Protein AF-A0A1J5K7Y9-F1 (afdb_monomer_lite)

Foldseek 3Di:
DPPPCPPLVVLLVVLLVVLVVVLVVVVVVVPDDDDPPCPLVVLVVLLVVLVVLLVVLVVLLVVLLVVLCVQFNVCVSVVLCPDPLNCCLNVLSVVLNVLSVVLSVDDPPDPCNVVSSSVSVSSSSSNVSVSVSSSVVSNCCSPLLPVLVVLLVLLVVLVVVLFDPPDDPVSLQVSVVSNVVSLVSLLSSLVSCVVVVVLVNVLSSLLSLLVSLLSVLVVVLDPSGDPVSLQRHADADPPDDPVNVVVCNVLSVRVNLRSLVSLLVSLLPDDLVNLVCLLSNLVSLLVSLLSNVVSVPVVSVVSSLVSLLSQLVSCLVNVPLSSLLSSLLSLLVSLLSCPVPLVVSVVSVVSLLVSLVSCVVSVPLLSVLSSLLSNLVSLLSCCVVPVVSSVVCCVPPVLVSLVVQCVVDDSSVLSSLLSLLLSLLSCVLVVSPPVNVVSCVSPVVDLQVSLVSLVVLVVDPDQCPCCPPRHVTDSSDDDDSSSVVSVVSNVVCVVVVVVVVVVVVVVVVVVD

Structure (mmCIF, N/CA/C/O backbone):
data_AF-A0A1J5K7Y9-F1
#
_entry.id   AF-A0A1J5K7Y9-F1
#
loop_
_atom_site.group_PDB
_atom_site.id
_atom_site.type_symbol
_atom_site.label_atom_id
_atom_site.label_alt_id
_atom_site.label_comp_id
_atom_site.label_asym_id
_atom_site.label_entity_id
_atom_site.label_seq_id
_atom_site.pdbx_PDB_ins_code
_atom_site.Cartn_x
_atom_site.Cartn_y
_atom_site.Cartn_z
_atom_site.occupancy
_atom_site.B_iso_or_equiv
_atom_site.auth_seq_id
_atom_site.auth_comp_id
_atom_site.auth_asym_id
_atom_site.auth_atom_id
_atom_site.pdbx_PDB_model_num
ATOM 1 N N . MET A 1 1 ? 3.205 -11.537 -18.681 1.00 38.72 1 MET A N 1
ATOM 2 C CA . MET A 1 1 ? 4.280 -11.730 -19.687 1.00 38.72 1 MET A C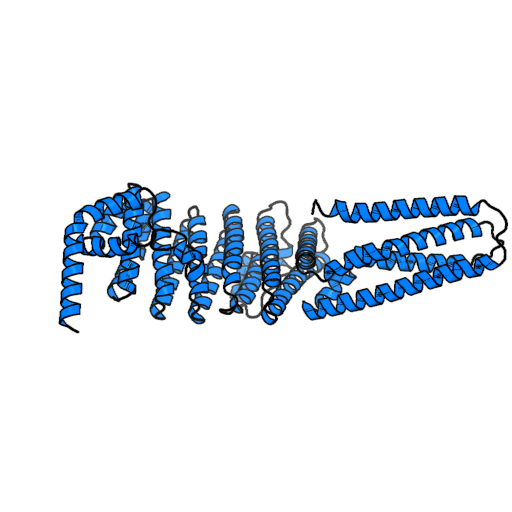A 1
ATOM 3 C C . MET A 1 1 ? 3.984 -12.831 -20.732 1.00 38.72 1 MET A C 1
ATOM 5 O O . MET A 1 1 ? 4.542 -12.765 -21.818 1.00 38.72 1 MET A O 1
ATOM 9 N N . LEU A 1 2 ? 3.065 -13.788 -20.490 1.00 27.00 2 LEU A N 1
ATOM 10 C CA . LEU A 1 2 ? 2.855 -14.967 -21.364 1.00 27.00 2 LEU A CA 1
ATOM 11 C C . LEU A 1 2 ? 1.844 -14.834 -22.532 1.00 27.00 2 LEU A C 1
ATOM 13 O O . LEU A 1 2 ? 1.981 -15.552 -23.515 1.00 27.00 2 LEU A O 1
ATOM 17 N N . LYS A 1 3 ? 0.876 -13.902 -22.515 1.00 30.28 3 LYS A N 1
ATOM 18 C CA . LYS A 1 3 ? -0.072 -13.729 -23.651 1.00 30.28 3 LYS A CA 1
ATOM 19 C C . LYS A 1 3 ? 0.404 -12.759 -24.746 1.00 30.28 3 LYS A C 1
ATOM 21 O O . LYS A 1 3 ? -0.058 -12.829 -25.880 1.00 30.28 3 LYS A O 1
ATOM 26 N N . ILE A 1 4 ? 1.353 -11.873 -24.434 1.00 43.94 4 ILE A N 1
ATOM 27 C CA . ILE A 1 4 ? 1.738 -10.735 -25.296 1.00 43.94 4 ILE A CA 1
ATOM 28 C C . ILE A 1 4 ? 2.810 -11.129 -26.322 1.00 43.94 4 ILE A C 1
ATOM 30 O O . ILE A 1 4 ? 2.789 -10.638 -27.451 1.00 43.94 4 ILE A O 1
ATOM 34 N N . LYS A 1 5 ? 3.660 -12.112 -25.987 1.00 42.19 5 LYS A N 1
ATOM 35 C CA . LYS A 1 5 ? 4.640 -12.690 -26.917 1.00 42.19 5 LYS A CA 1
ATOM 36 C C . LYS A 1 5 ? 3.983 -13.394 -28.107 1.00 42.19 5 LYS A C 1
ATOM 38 O O . LYS A 1 5 ? 4.708 -13.791 -28.998 1.00 42.19 5 LYS A O 1
ATOM 43 N N . ARG A 1 6 ? 2.653 -13.576 -28.144 1.00 40.56 6 ARG A N 1
ATOM 44 C CA . ARG A 1 6 ? 1.957 -14.382 -29.166 1.00 40.56 6 ARG A CA 1
ATOM 45 C C . ARG A 1 6 ? 1.230 -13.575 -30.249 1.00 40.56 6 ARG A C 1
ATOM 47 O O . ARG A 1 6 ? 0.899 -14.162 -31.265 1.00 40.56 6 ARG A O 1
ATOM 54 N N . SER A 1 7 ? 0.948 -12.280 -30.054 1.00 45.34 7 SER A N 1
ATOM 55 C CA . SER A 1 7 ? 0.219 -11.456 -31.048 1.00 45.34 7 SER A CA 1
ATOM 56 C C . SER A 1 7 ? 1.158 -10.567 -31.872 1.00 45.34 7 SER A C 1
ATOM 58 O O . SER A 1 7 ? 1.131 -10.607 -33.099 1.00 45.34 7 SER A O 1
ATOM 60 N N . SER A 1 8 ? 2.086 -9.862 -31.215 1.00 48.69 8 SER A N 1
ATOM 61 C CA . SER A 1 8 ? 3.126 -9.081 -31.905 1.00 48.69 8 SER A CA 1
ATOM 62 C C . SER A 1 8 ? 4.065 -9.969 -32.729 1.00 48.69 8 SER A C 1
ATOM 64 O O . SER A 1 8 ? 4.438 -9.589 -33.832 1.00 48.69 8 SER A O 1
ATOM 66 N N . THR A 1 9 ? 4.378 -11.179 -32.257 1.00 54.88 9 THR A N 1
ATOM 67 C CA . THR A 1 9 ? 5.148 -12.163 -33.035 1.00 54.88 9 THR A CA 1
ATOM 68 C C . THR A 1 9 ? 4.365 -12.725 -34.208 1.00 54.88 9 THR A C 1
ATOM 70 O O . THR A 1 9 ? 4.977 -12.972 -35.231 1.00 54.88 9 THR A O 1
ATOM 73 N N . LYS A 1 10 ? 3.039 -12.897 -34.109 1.00 54.81 10 LYS A N 1
ATOM 74 C CA . LYS A 1 10 ? 2.205 -13.336 -35.240 1.00 54.81 10 LYS A CA 1
ATOM 75 C C . LYS A 1 10 ? 2.138 -12.281 -36.336 1.00 54.81 10 LYS A C 1
ATOM 77 O O . LYS A 1 10 ? 2.252 -12.640 -37.494 1.00 54.81 10 LYS A O 1
ATOM 82 N N . LEU A 1 11 ? 1.998 -11.003 -35.980 1.00 54.84 11 LEU A N 1
ATOM 83 C CA . LEU A 1 11 ? 2.016 -9.896 -36.945 1.00 54.84 11 LEU A CA 1
ATOM 84 C C . LEU A 1 11 ? 3.397 -9.711 -37.579 1.00 54.84 11 LEU A C 1
ATOM 86 O O . LEU A 1 11 ? 3.490 -9.498 -38.780 1.00 54.84 11 LEU A O 1
ATOM 90 N N . LEU A 1 12 ? 4.466 -9.837 -36.791 1.00 54.34 12 LEU A N 1
ATOM 91 C CA . LEU A 1 12 ? 5.838 -9.729 -37.286 1.00 54.34 12 LEU A CA 1
ATOM 92 C C . LEU A 1 12 ? 6.225 -10.952 -38.134 1.00 54.34 12 LEU A C 1
ATOM 94 O O . LEU A 1 12 ? 6.842 -10.798 -39.178 1.00 54.34 12 LEU A O 1
ATOM 98 N N . PHE A 1 13 ? 5.784 -12.151 -37.749 1.00 63.41 13 PHE A N 1
ATOM 99 C CA . PHE A 1 13 ? 5.916 -13.371 -38.548 1.00 63.41 13 PHE A CA 1
ATOM 100 C C . PHE A 1 13 ? 5.102 -13.285 -39.840 1.00 63.41 13 PHE A C 1
ATOM 102 O O . PHE A 1 13 ? 5.633 -13.595 -40.894 1.00 63.41 13 PHE A O 1
ATOM 109 N N . LEU A 1 14 ? 3.856 -12.800 -39.788 1.00 65.06 14 LEU A N 1
ATOM 110 C CA . LEU A 1 14 ? 3.044 -12.544 -40.978 1.00 65.06 14 LEU A CA 1
ATOM 111 C C . LEU A 1 14 ? 3.742 -11.537 -41.895 1.00 65.06 14 LEU A C 1
ATOM 113 O O . LEU A 1 14 ? 3.815 -11.788 -43.084 1.00 65.06 14 LEU A O 1
ATOM 117 N N . ALA A 1 15 ? 4.299 -10.447 -41.360 1.00 54.41 15 ALA A N 1
ATOM 118 C CA . ALA A 1 15 ? 5.030 -9.453 -42.144 1.00 54.41 15 ALA A CA 1
ATOM 119 C C . ALA A 1 15 ? 6.307 -10.025 -42.783 1.00 54.41 15 ALA A C 1
ATOM 121 O O . ALA A 1 15 ? 6.582 -9.720 -43.938 1.00 54.41 15 ALA A O 1
ATOM 122 N N . ILE A 1 16 ? 7.046 -10.889 -42.075 1.00 60.94 16 ILE A N 1
ATOM 123 C CA . ILE A 1 16 ? 8.206 -11.611 -42.626 1.00 60.94 16 ILE A CA 1
ATOM 124 C C . ILE A 1 16 ? 7.764 -12.596 -43.714 1.00 60.94 16 ILE A C 1
ATOM 126 O O . ILE A 1 16 ? 8.365 -12.645 -44.779 1.00 60.94 16 ILE A O 1
ATOM 130 N N . VAL A 1 17 ? 6.702 -13.370 -43.485 1.00 69.31 17 VAL A N 1
ATOM 131 C CA . VAL A 1 17 ? 6.173 -14.318 -44.478 1.00 69.31 17 VAL A CA 1
ATOM 132 C C . VAL A 1 17 ? 5.659 -13.572 -45.707 1.00 69.31 17 VAL A C 1
ATOM 134 O O . VAL A 1 17 ? 5.940 -13.989 -46.825 1.00 69.31 17 VAL A O 1
ATOM 137 N N . LEU A 1 18 ? 4.967 -12.445 -4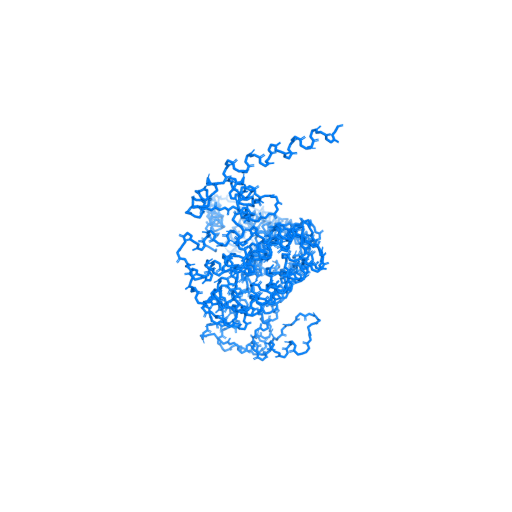5.519 1.00 60.31 18 LEU A N 1
ATOM 138 C CA . LEU A 1 18 ? 4.499 -11.595 -46.608 1.00 60.31 18 LEU A CA 1
ATOM 139 C C . LEU A 1 18 ? 5.679 -10.972 -47.359 1.00 60.31 18 LEU A C 1
ATOM 141 O O . LEU A 1 18 ? 5.638 -10.907 -48.578 1.00 60.31 18 LEU A O 1
ATOM 145 N N . SER A 1 19 ? 6.746 -10.555 -46.670 1.00 55.84 19 SER A N 1
ATOM 146 C CA . SER A 1 19 ? 7.923 -9.993 -47.337 1.00 55.84 19 SER A CA 1
ATOM 147 C C . SER A 1 19 ? 8.702 -11.044 -48.119 1.00 55.84 19 SER A C 1
ATOM 149 O O . SER A 1 19 ? 9.168 -10.751 -49.213 1.00 55.84 19 SER A O 1
ATOM 151 N N . VAL A 1 20 ? 8.810 -12.271 -47.599 1.00 62.84 20 VAL A N 1
ATOM 152 C CA . VAL A 1 20 ? 9.405 -13.403 -48.317 1.00 62.84 20 VAL A CA 1
ATOM 153 C C . VAL A 1 20 ? 8.532 -13.782 -49.510 1.00 62.84 20 VAL A C 1
ATOM 155 O O . VAL A 1 20 ? 9.062 -13.980 -50.596 1.00 62.84 20 VAL A O 1
ATOM 158 N N . ALA A 1 21 ? 7.206 -13.815 -49.355 1.00 64.81 21 ALA A N 1
ATOM 159 C CA . ALA A 1 21 ? 6.279 -14.099 -50.447 1.00 64.81 21 ALA A CA 1
ATOM 160 C C . ALA A 1 21 ? 6.332 -13.022 -51.540 1.00 64.81 21 ALA A C 1
ATOM 162 O O . ALA A 1 21 ? 6.424 -13.363 -52.712 1.00 64.81 21 ALA A O 1
ATOM 163 N N . ILE A 1 22 ? 6.342 -11.736 -51.177 1.00 60.91 22 ILE A N 1
ATOM 164 C CA . ILE A 1 22 ? 6.467 -10.620 -52.128 1.00 60.91 22 ILE A CA 1
ATOM 165 C C . ILE A 1 22 ? 7.868 -10.604 -52.758 1.00 60.91 22 ILE A C 1
ATOM 167 O O . ILE A 1 22 ? 7.986 -10.336 -53.947 1.00 60.91 22 ILE A O 1
ATOM 171 N N . GLY A 1 23 ? 8.921 -10.942 -52.007 1.00 56.56 23 GLY A N 1
ATOM 172 C CA . GLY A 1 23 ? 10.280 -11.096 -52.534 1.00 56.56 23 GLY A CA 1
ATOM 173 C C . GLY A 1 23 ? 10.393 -12.243 -53.545 1.00 56.56 23 GLY A C 1
ATOM 174 O O . GLY A 1 23 ? 10.979 -12.071 -54.608 1.00 56.56 23 GLY A O 1
ATOM 175 N N . LEU A 1 24 ? 9.768 -13.391 -53.265 1.00 59.44 24 LEU A N 1
ATOM 176 C CA . LEU A 1 24 ? 9.677 -14.528 -54.189 1.00 59.44 24 LEU A CA 1
ATOM 177 C C . LEU A 1 24 ? 8.823 -14.203 -55.421 1.00 59.44 24 LEU A C 1
ATOM 179 O O . LEU A 1 24 ? 9.184 -14.578 -56.530 1.00 59.44 24 LEU A O 1
ATOM 183 N N . LEU A 1 25 ? 7.723 -13.472 -55.248 1.00 58.66 25 LEU A N 1
ATOM 184 C CA . LEU A 1 25 ? 6.870 -13.017 -56.347 1.00 58.66 25 LEU A CA 1
ATOM 185 C C . LEU A 1 25 ? 7.607 -11.984 -57.217 1.00 58.66 25 LEU A C 1
ATOM 187 O O . LEU A 1 25 ? 7.512 -12.029 -58.439 1.00 58.66 25 LEU A O 1
ATOM 191 N N . GLY A 1 26 ? 8.431 -11.136 -56.596 1.00 57.47 26 GLY A N 1
ATOM 192 C CA . GLY A 1 26 ? 9.393 -10.272 -57.271 1.00 57.47 26 GLY A CA 1
ATOM 193 C C . GLY A 1 26 ? 10.415 -11.062 -58.087 1.00 57.47 26 GLY A C 1
ATOM 194 O O . GLY A 1 26 ? 10.632 -10.711 -59.235 1.00 57.47 26 GLY A O 1
ATOM 195 N N . LEU A 1 27 ? 10.977 -12.157 -57.555 1.00 55.44 27 LEU A N 1
ATOM 196 C CA . LEU A 1 27 ? 11.876 -13.050 -58.307 1.00 55.44 27 LEU A CA 1
ATOM 197 C C . LEU A 1 27 ? 11.189 -13.689 -59.516 1.00 55.44 27 LEU A C 1
ATOM 199 O O . LEU A 1 27 ? 11.783 -13.735 -60.584 1.00 55.44 27 LEU A O 1
ATOM 203 N N . VAL A 1 28 ? 9.946 -14.152 -59.367 1.00 57.91 28 VAL A N 1
ATOM 204 C CA . VAL A 1 28 ? 9.181 -14.762 -60.468 1.00 57.91 28 VAL A CA 1
ATOM 205 C C . VAL A 1 28 ? 8.871 -13.740 -61.567 1.00 57.91 28 VAL A C 1
ATOM 207 O O . VAL A 1 28 ? 8.996 -14.063 -62.742 1.00 57.91 28 VAL A O 1
ATOM 210 N N . LEU A 1 29 ? 8.531 -12.501 -61.200 1.00 57.38 29 LEU A N 1
ATOM 211 C CA . LEU A 1 29 ? 8.311 -11.403 -62.151 1.00 57.38 29 LEU A CA 1
ATOM 212 C C . LEU A 1 29 ? 9.613 -10.837 -62.750 1.00 57.38 29 LEU A C 1
ATOM 214 O O . LEU A 1 29 ? 9.560 -10.129 -63.749 1.00 57.38 29 LEU A O 1
ATOM 218 N N . TRP A 1 30 ? 10.769 -11.124 -62.145 1.00 54.53 30 TRP A N 1
ATOM 219 C CA . TRP A 1 30 ? 12.089 -10.632 -62.560 1.00 54.53 30 TRP A CA 1
ATOM 220 C C . TRP A 1 30 ? 12.788 -11.542 -63.583 1.00 54.53 30 TRP A C 1
ATOM 222 O O . TRP A 1 30 ? 13.781 -11.139 -64.179 1.00 54.53 30 TRP A O 1
ATOM 232 N N . VAL A 1 31 ? 12.277 -12.760 -63.798 1.00 52.88 31 VAL A N 1
ATOM 233 C CA . VAL A 1 31 ? 12.841 -13.747 -64.740 1.00 52.88 31 VAL A CA 1
ATOM 234 C C . VAL A 1 31 ? 12.480 -13.452 -66.207 1.00 52.88 31 VAL A C 1
ATOM 236 O O . VAL A 1 31 ? 13.098 -14.036 -67.095 1.00 52.88 31 VAL A O 1
ATOM 239 N N . ASP A 1 32 ? 11.562 -12.519 -66.486 1.00 45.47 32 ASP A N 1
ATOM 240 C CA . ASP A 1 32 ? 11.263 -12.092 -67.860 1.00 45.47 32 ASP A CA 1
ATOM 241 C C . ASP A 1 32 ? 12.107 -10.872 -68.290 1.00 45.47 32 ASP A C 1
ATOM 243 O O . ASP A 1 32 ? 12.287 -9.908 -67.546 1.00 45.47 32 ASP A O 1
ATOM 247 N N . ASN A 1 33 ? 12.672 -10.980 -69.494 1.00 48.69 33 ASN A N 1
ATOM 248 C CA . ASN A 1 33 ? 13.825 -10.246 -70.029 1.00 48.69 33 ASN A CA 1
ATOM 249 C C . ASN A 1 33 ? 13.689 -8.708 -70.175 1.00 48.69 33 ASN A C 1
ATOM 251 O O . ASN A 1 33 ? 12.607 -8.160 -70.356 1.00 48.69 33 ASN A O 1
ATOM 255 N N . ASP A 1 34 ? 14.868 -8.065 -70.226 1.00 49.50 34 ASP A N 1
ATOM 256 C CA . ASP A 1 34 ? 15.191 -6.678 -70.623 1.00 49.50 34 ASP A CA 1
ATOM 257 C C . ASP A 1 34 ? 14.922 -5.533 -69.626 1.00 49.50 34 ASP A C 1
ATOM 259 O O . ASP A 1 34 ? 14.042 -4.685 -69.792 1.00 49.50 34 ASP A O 1
ATOM 263 N N . PHE A 1 35 ? 15.815 -5.393 -68.636 1.00 47.09 35 PHE A N 1
ATOM 264 C CA . PHE A 1 35 ? 15.893 -4.181 -67.815 1.00 47.09 35 PHE A CA 1
ATOM 265 C C . PHE A 1 35 ? 16.749 -3.092 -68.494 1.00 47.09 35 PHE A C 1
ATOM 267 O O . PHE A 1 35 ? 17.975 -3.073 -68.395 1.00 47.09 35 PHE A O 1
ATOM 274 N N . SER A 1 36 ? 16.092 -2.153 -69.181 1.00 45.84 36 SER A N 1
ATOM 275 C CA . SER A 1 36 ? 16.710 -0.932 -69.724 1.00 45.84 36 SER A CA 1
ATOM 276 C C . SER A 1 36 ? 17.075 0.082 -68.618 1.00 45.84 36 SER A C 1
ATOM 278 O O . SER A 1 36 ? 16.606 -0.027 -67.486 1.00 45.84 36 SER A O 1
ATOM 280 N N . ILE A 1 37 ? 17.873 1.109 -68.958 1.00 45.91 37 ILE A N 1
ATOM 281 C CA . ILE A 1 37 ? 18.430 2.232 -68.148 1.00 45.91 37 ILE A CA 1
ATOM 282 C C . ILE A 1 37 ? 17.487 2.850 -67.075 1.00 45.91 37 ILE A C 1
ATOM 284 O O . ILE A 1 37 ? 17.941 3.493 -66.128 1.00 45.91 37 ILE A O 1
ATOM 288 N N . SER A 1 38 ? 16.184 2.580 -67.137 1.00 49.28 38 SER A N 1
ATOM 289 C CA . SER A 1 38 ? 15.184 2.780 -66.075 1.00 49.28 38 SER A CA 1
ATOM 290 C C . SER A 1 38 ? 15.485 2.130 -64.698 1.00 49.28 38 SER A C 1
ATOM 292 O O . SER A 1 38 ? 14.782 2.400 -63.729 1.00 49.28 38 SER A O 1
ATOM 294 N N . GLY A 1 39 ? 16.527 1.298 -64.549 1.00 52.34 39 GLY A N 1
ATOM 295 C CA . GLY A 1 39 ? 16.840 0.603 -63.276 1.00 52.34 39 GLY A CA 1
ATOM 296 C C . GLY A 1 39 ? 17.453 1.489 -62.202 1.00 52.34 39 GLY A C 1
ATOM 297 O O . GLY A 1 39 ? 17.315 1.237 -61.008 1.00 52.34 39 GLY A O 1
ATOM 298 N N . ILE A 1 40 ? 18.079 2.586 -62.623 1.00 49.28 40 ILE A N 1
ATOM 299 C CA . ILE A 1 40 ? 18.638 3.582 -61.707 1.00 49.28 40 ILE A CA 1
ATOM 300 C C . ILE A 1 40 ? 17.513 4.450 -61.116 1.00 49.28 40 ILE A C 1
ATOM 302 O O . ILE A 1 40 ? 17.590 4.850 -59.951 1.00 49.28 40 ILE A O 1
ATOM 306 N N . SER A 1 41 ? 16.435 4.705 -61.875 1.00 56.22 41 SER A N 1
ATOM 307 C CA . SER A 1 41 ? 15.292 5.487 -61.385 1.00 56.22 41 SER A CA 1
ATOM 308 C C . SER A 1 41 ? 14.434 4.707 -60.386 1.00 56.22 41 SER A C 1
ATOM 310 O O . SER A 1 41 ? 13.910 5.319 -59.456 1.00 56.22 41 SER A O 1
ATOM 312 N N . SER A 1 42 ? 14.348 3.376 -60.504 1.00 60.91 42 SER A N 1
ATOM 313 C CA . SER A 1 42 ? 13.599 2.531 -59.564 1.00 60.91 42 SER A CA 1
ATOM 314 C C . SER A 1 42 ? 14.292 2.408 -58.201 1.00 60.91 42 SER A C 1
ATOM 316 O O . SER A 1 42 ? 13.632 2.586 -57.180 1.00 60.91 42 SER A O 1
ATOM 318 N N . LEU A 1 43 ? 15.619 2.226 -58.147 1.00 64.31 43 LEU A N 1
ATOM 319 C CA . LEU A 1 43 ? 16.371 2.215 -56.880 1.00 64.31 43 LEU A CA 1
ATOM 320 C C . LEU A 1 43 ? 16.347 3.589 -56.185 1.00 64.31 43 LEU A C 1
ATOM 322 O O . LEU A 1 43 ? 16.144 3.681 -54.972 1.00 64.31 43 LEU A O 1
ATOM 326 N N . ALA A 1 44 ? 16.476 4.669 -56.964 1.00 67.31 44 ALA A N 1
ATOM 327 C CA . ALA A 1 44 ? 16.355 6.029 -56.449 1.00 67.31 44 ALA A CA 1
ATOM 328 C C . ALA A 1 44 ? 14.936 6.327 -55.927 1.00 67.31 44 ALA A C 1
ATOM 330 O O . ALA A 1 44 ? 14.788 7.012 -54.912 1.00 67.31 44 ALA A O 1
ATOM 331 N N . ALA A 1 45 ? 13.891 5.804 -56.580 1.00 70.25 45 ALA A N 1
ATOM 332 C CA . ALA A 1 45 ? 12.512 5.905 -56.104 1.00 70.25 45 ALA A CA 1
ATOM 333 C C . ALA A 1 45 ? 12.314 5.150 -54.780 1.00 70.25 45 ALA A C 1
ATOM 335 O O . ALA A 1 45 ? 11.756 5.712 -53.840 1.00 70.25 45 ALA A O 1
ATOM 336 N N . THR A 1 46 ? 12.860 3.938 -54.664 1.00 70.12 46 THR A N 1
ATOM 337 C CA . THR A 1 46 ? 12.856 3.131 -53.434 1.00 70.12 46 THR A CA 1
ATOM 338 C C . THR A 1 46 ? 13.516 3.876 -52.268 1.00 70.12 46 THR A C 1
ATOM 340 O O . THR A 1 46 ? 12.927 3.983 -51.192 1.00 70.12 46 THR A O 1
ATOM 343 N N . ASN A 1 47 ? 14.684 4.492 -52.494 1.00 75.62 47 ASN A N 1
ATOM 344 C CA . ASN A 1 47 ? 15.364 5.318 -51.489 1.00 75.62 47 ASN A CA 1
ATOM 345 C C . ASN A 1 47 ? 14.516 6.534 -51.061 1.00 75.62 47 ASN A C 1
ATOM 347 O O . ASN A 1 47 ? 14.398 6.839 -49.874 1.00 75.62 47 ASN A O 1
ATOM 351 N N . ARG A 1 48 ? 13.871 7.230 -52.012 1.00 80.94 48 ARG A N 1
ATOM 352 C CA . ARG A 1 48 ? 12.968 8.355 -51.696 1.00 80.94 48 ARG A CA 1
ATOM 353 C C . ARG A 1 48 ? 11.784 7.911 -50.839 1.00 80.94 48 ARG A C 1
ATOM 355 O O . ARG A 1 48 ? 11.465 8.594 -49.869 1.00 80.94 48 ARG A O 1
ATOM 362 N N . SER A 1 49 ? 11.167 6.775 -51.158 1.00 78.31 49 SER A N 1
ATOM 363 C CA . SER A 1 49 ? 10.045 6.229 -50.390 1.00 78.31 49 SER A CA 1
ATOM 364 C C . SER A 1 49 ? 10.452 5.856 -48.964 1.00 78.31 49 SER A C 1
ATOM 366 O O . SER A 1 49 ? 9.784 6.280 -48.022 1.00 78.31 49 SER A O 1
ATOM 368 N N . VAL A 1 50 ? 11.568 5.140 -48.773 1.00 79.69 50 VAL A N 1
ATOM 369 C CA . VAL A 1 50 ? 12.064 4.792 -47.425 1.00 79.69 50 VAL A CA 1
ATOM 370 C C . VAL A 1 50 ? 12.369 6.050 -46.614 1.00 79.69 50 VAL A C 1
ATOM 372 O O . VAL A 1 50 ? 11.959 6.138 -45.459 1.00 79.69 50 VAL A O 1
ATOM 375 N N . ASN A 1 51 ? 13.006 7.058 -47.216 1.00 83.56 51 ASN A N 1
ATOM 376 C CA . ASN A 1 51 ? 13.287 8.325 -46.539 1.00 83.56 51 ASN A CA 1
ATOM 377 C C . ASN A 1 51 ? 12.019 9.105 -46.172 1.00 83.56 51 ASN A C 1
ATOM 379 O O . ASN A 1 51 ? 11.950 9.659 -45.076 1.00 83.56 51 ASN A O 1
ATOM 383 N N . ALA A 1 52 ? 10.998 9.118 -47.035 1.00 86.00 52 ALA A N 1
ATOM 384 C CA . ALA A 1 52 ? 9.713 9.747 -46.731 1.00 86.00 52 ALA A CA 1
ATOM 385 C C . ALA A 1 52 ? 9.022 9.062 -45.540 1.00 86.00 52 ALA A C 1
ATOM 387 O O . ALA A 1 52 ? 8.576 9.729 -44.603 1.00 86.00 52 ALA A O 1
ATOM 388 N N . TYR A 1 53 ? 8.994 7.727 -45.533 1.00 83.44 53 TYR A N 1
ATOM 389 C CA . TYR A 1 53 ? 8.447 6.958 -44.419 1.00 83.44 53 TYR A CA 1
ATOM 390 C C . TYR A 1 53 ? 9.249 7.131 -43.131 1.00 83.44 53 TYR A C 1
ATOM 392 O O . TYR A 1 53 ? 8.664 7.268 -42.058 1.00 83.44 53 TYR A O 1
ATOM 400 N N . PHE A 1 54 ? 10.578 7.160 -43.226 1.00 84.44 54 PHE A N 1
ATOM 401 C CA . PHE A 1 54 ? 11.454 7.404 -42.088 1.00 84.44 54 PHE A CA 1
ATOM 402 C C . PHE A 1 54 ? 11.216 8.788 -41.484 1.00 84.44 54 PHE A C 1
ATOM 404 O O . PHE A 1 54 ? 11.076 8.904 -40.268 1.00 84.44 54 PHE A O 1
ATOM 411 N N . GLY A 1 55 ? 11.087 9.818 -42.327 1.00 85.94 55 GLY A N 1
ATOM 412 C CA . GLY A 1 55 ? 10.725 11.169 -41.906 1.00 85.94 55 GLY A CA 1
ATOM 413 C C . GLY A 1 55 ? 9.393 11.190 -41.156 1.00 85.94 55 GLY A C 1
ATOM 414 O O . GLY A 1 55 ? 9.342 11.644 -40.015 1.00 85.94 55 GLY A O 1
ATOM 415 N N . ALA A 1 56 ? 8.340 10.609 -41.740 1.00 86.31 56 ALA A N 1
ATOM 416 C CA . ALA A 1 56 ? 7.024 10.521 -41.102 1.00 86.31 56 ALA A CA 1
ATOM 417 C C . ALA A 1 56 ? 7.067 9.778 -39.754 1.00 86.31 56 ALA A C 1
ATOM 419 O O . ALA A 1 56 ? 6.426 10.189 -38.785 1.00 86.31 56 ALA A O 1
ATOM 420 N N . LEU A 1 57 ? 7.849 8.702 -39.673 1.00 87.00 57 LEU A N 1
ATOM 421 C CA . LEU A 1 57 ? 8.015 7.886 -38.476 1.00 87.00 57 LEU A CA 1
ATOM 422 C C . LEU A 1 57 ? 8.768 8.638 -37.372 1.00 87.00 57 LEU A C 1
ATOM 424 O O . LEU A 1 57 ? 8.318 8.623 -36.227 1.00 87.00 57 LEU A O 1
ATOM 428 N N . ILE A 1 58 ? 9.846 9.359 -37.702 1.00 86.62 58 ILE A N 1
ATOM 429 C CA . ILE A 1 58 ? 10.538 10.239 -36.749 1.00 86.62 58 ILE A CA 1
ATOM 430 C C . ILE A 1 58 ? 9.588 11.323 -36.243 1.00 86.62 58 ILE A C 1
ATOM 432 O O . ILE A 1 58 ? 9.529 11.552 -35.036 1.00 86.62 58 ILE A O 1
ATOM 436 N N . THR A 1 59 ? 8.817 11.965 -37.124 1.00 89.25 59 THR A N 1
ATOM 437 C CA . THR A 1 59 ? 7.851 12.997 -36.723 1.00 89.25 59 THR A CA 1
ATOM 438 C C . THR A 1 59 ? 6.785 12.429 -35.788 1.00 89.25 59 THR A C 1
ATOM 440 O O . THR A 1 59 ? 6.531 13.002 -34.729 1.00 89.25 59 THR A O 1
ATOM 443 N N . ALA A 1 60 ? 6.202 11.274 -36.120 1.00 87.12 60 ALA A N 1
ATOM 444 C CA . ALA A 1 60 ? 5.222 10.608 -35.266 1.00 87.12 60 ALA A CA 1
ATOM 445 C C . ALA A 1 60 ? 5.816 10.242 -33.896 1.00 87.12 60 ALA A C 1
ATOM 447 O O . ALA A 1 60 ? 5.189 10.484 -32.865 1.00 87.12 60 ALA A O 1
ATOM 448 N N . MET A 1 61 ? 7.043 9.716 -33.863 1.00 84.88 61 MET A N 1
ATOM 449 C CA . MET A 1 61 ? 7.752 9.415 -32.619 1.00 84.88 61 MET A CA 1
ATOM 450 C C . MET A 1 61 ? 8.023 10.669 -31.797 1.00 84.88 61 MET A C 1
ATOM 452 O O . MET A 1 61 ? 7.762 10.666 -30.598 1.00 84.88 61 MET A O 1
ATOM 456 N N . ALA A 1 62 ? 8.504 11.744 -32.420 1.00 86.06 62 ALA A N 1
ATOM 457 C CA . ALA A 1 62 ? 8.763 13.006 -31.742 1.00 86.06 62 ALA A CA 1
ATOM 458 C C . ALA A 1 62 ? 7.482 13.553 -31.095 1.00 86.06 62 ALA A C 1
ATOM 460 O O . ALA A 1 62 ? 7.500 13.920 -29.918 1.00 86.06 62 ALA A O 1
ATOM 461 N N . LEU A 1 63 ? 6.354 13.524 -31.815 1.00 86.69 63 LEU A N 1
ATOM 462 C CA . LEU A 1 63 ? 5.048 13.929 -31.287 1.00 86.69 63 LEU A CA 1
ATOM 463 C C . LEU A 1 63 ? 4.591 13.036 -30.129 1.00 86.69 63 LEU A C 1
ATOM 465 O O . LEU A 1 63 ? 4.212 13.551 -29.080 1.00 86.69 63 LEU A O 1
ATOM 469 N N . ILE A 1 64 ? 4.672 11.710 -30.279 1.00 83.69 64 ILE A N 1
ATOM 470 C CA . ILE A 1 64 ? 4.270 10.751 -29.239 1.00 83.69 64 ILE A CA 1
ATOM 471 C C . ILE A 1 64 ? 5.119 10.915 -27.976 1.00 83.69 64 ILE A C 1
ATOM 473 O O . ILE A 1 64 ? 4.570 10.962 -26.873 1.00 83.69 64 ILE A O 1
ATOM 477 N N . ILE A 1 65 ? 6.442 11.035 -28.115 1.00 81.69 65 ILE A N 1
ATOM 478 C CA . ILE A 1 65 ? 7.356 11.246 -26.987 1.00 81.69 65 ILE A CA 1
ATOM 479 C C . ILE A 1 65 ? 7.025 12.562 -26.293 1.00 81.69 65 ILE A C 1
ATOM 481 O O . ILE A 1 65 ? 6.900 12.582 -25.073 1.00 81.69 65 ILE A O 1
ATOM 485 N N . THR A 1 66 ? 6.861 13.644 -27.056 1.00 82.56 66 THR A N 1
ATOM 486 C CA . THR A 1 66 ? 6.602 14.982 -26.509 1.00 82.56 66 THR A CA 1
ATOM 487 C C . THR A 1 66 ? 5.270 15.016 -25.775 1.00 82.56 66 THR A C 1
ATOM 489 O O . THR A 1 66 ? 5.206 15.467 -24.633 1.00 82.56 66 THR A O 1
ATOM 492 N N . LEU A 1 67 ? 4.221 14.459 -26.384 1.00 82.12 67 LEU A N 1
ATOM 493 C CA . LEU A 1 67 ? 2.908 14.351 -25.768 1.00 82.12 67 LEU A CA 1
ATOM 494 C C . LEU A 1 67 ? 2.996 13.542 -24.470 1.00 82.12 67 LEU A C 1
ATOM 496 O O . LEU A 1 67 ? 2.625 14.040 -23.418 1.00 82.12 67 LEU A O 1
ATOM 500 N N . THR A 1 68 ? 3.574 12.341 -24.501 1.00 75.38 68 THR A N 1
ATOM 501 C CA . THR A 1 68 ? 3.655 11.466 -23.315 1.00 75.38 68 THR A CA 1
ATOM 502 C C . THR A 1 68 ? 4.531 12.071 -22.208 1.00 75.38 68 THR A C 1
ATOM 504 O O . THR A 1 68 ? 4.198 11.986 -21.027 1.00 75.38 68 THR A O 1
ATOM 507 N N . SER A 1 69 ? 5.626 12.735 -22.582 1.00 77.38 69 SER A N 1
ATOM 508 C CA . SER A 1 69 ? 6.524 13.461 -21.678 1.00 77.38 69 SER A CA 1
ATOM 509 C C . SER A 1 69 ? 5.806 14.607 -20.964 1.00 77.38 69 SER A C 1
ATOM 511 O O . SER A 1 69 ? 5.926 14.743 -19.747 1.00 77.38 69 SER A O 1
ATOM 513 N N . ASN A 1 70 ? 5.018 15.389 -21.708 1.00 78.31 70 ASN A N 1
ATOM 514 C CA . ASN A 1 70 ? 4.220 16.489 -21.168 1.00 78.31 70 ASN A CA 1
ATOM 515 C C . ASN A 1 70 ? 3.013 15.994 -20.366 1.00 78.31 70 ASN A C 1
ATOM 517 O O . ASN A 1 70 ? 2.567 16.677 -19.447 1.00 78.31 70 ASN A O 1
ATOM 521 N N . LEU A 1 71 ? 2.450 14.837 -20.725 1.00 73.38 71 LEU A N 1
ATOM 522 C CA . LEU A 1 71 ? 1.305 14.253 -20.035 1.00 73.38 71 LEU A CA 1
ATOM 523 C C . LEU A 1 71 ? 1.695 13.640 -18.684 1.00 73.38 71 LEU A C 1
ATOM 525 O O . LEU A 1 71 ? 0.937 13.799 -17.732 1.00 73.38 71 LEU A O 1
ATOM 529 N N . TYR A 1 72 ? 2.848 12.964 -18.599 1.00 73.38 72 TYR A N 1
ATOM 530 C CA . TYR A 1 72 ? 3.160 12.096 -17.456 1.00 73.38 72 TYR A CA 1
ATOM 531 C C . TYR A 1 72 ? 4.508 12.368 -16.775 1.00 73.38 72 TYR A C 1
ATOM 533 O O . TYR A 1 72 ? 4.553 12.413 -15.551 1.00 73.38 72 TYR A O 1
ATOM 541 N N . SER A 1 73 ? 5.619 12.499 -17.514 1.00 74.38 73 SER A N 1
ATOM 542 C CA . SER A 1 73 ? 6.925 12.853 -16.927 1.00 74.38 73 SER A CA 1
ATOM 543 C C . SER A 1 73 ? 8.005 13.108 -17.993 1.00 74.38 73 SER A C 1
ATOM 545 O O . SER A 1 73 ? 8.204 12.248 -18.857 1.00 74.38 73 SER A O 1
ATOM 547 N N . PRO A 1 74 ? 8.834 14.166 -17.861 1.00 67.50 74 PRO A N 1
ATOM 548 C CA . PRO A 1 74 ? 9.974 14.421 -18.750 1.00 67.50 74 PRO A CA 1
ATOM 549 C C . PRO A 1 74 ? 10.995 13.280 -18.846 1.00 67.50 74 PRO A C 1
ATOM 551 O O . PRO A 1 74 ? 11.630 13.067 -19.879 1.00 67.50 74 PRO A O 1
ATOM 554 N N . ARG A 1 75 ? 11.156 12.493 -17.774 1.00 68.38 75 ARG A N 1
ATOM 555 C CA . ARG A 1 75 ? 12.110 11.370 -17.742 1.00 68.38 75 ARG A CA 1
ATOM 556 C C . ARG A 1 75 ? 11.660 10.175 -18.591 1.00 68.38 75 ARG A C 1
ATOM 558 O O . ARG A 1 75 ? 12.490 9.325 -18.913 1.00 68.38 75 ARG A O 1
ATOM 565 N N . LEU A 1 76 ? 10.388 10.121 -18.994 1.00 70.06 76 LEU A N 1
ATOM 566 C CA . LEU A 1 76 ? 9.844 9.048 -19.827 1.00 70.06 76 LEU A CA 1
ATOM 567 C C . LEU A 1 76 ? 10.436 9.053 -21.244 1.00 70.06 76 LEU A C 1
ATOM 569 O O . LEU A 1 76 ? 10.613 7.986 -21.832 1.00 70.06 76 LEU A O 1
ATOM 573 N N . ALA A 1 77 ? 10.846 10.219 -21.754 1.00 73.06 77 ALA A N 1
ATOM 574 C CA . ALA A 1 77 ? 11.530 10.321 -23.042 1.00 73.06 77 ALA A CA 1
ATOM 575 C C . ALA A 1 77 ? 12.799 9.451 -23.089 1.00 73.06 77 ALA A C 1
ATOM 577 O O . ALA A 1 77 ? 13.044 8.756 -24.073 1.00 73.06 77 ALA A O 1
ATOM 578 N N . ARG A 1 78 ? 13.568 9.408 -21.991 1.00 75.81 78 ARG A N 1
ATOM 579 C CA . ARG A 1 78 ? 14.762 8.556 -21.898 1.00 75.81 78 ARG A CA 1
ATOM 580 C C . ARG A 1 78 ? 14.399 7.075 -21.987 1.00 75.81 78 ARG A C 1
ATOM 582 O O . ARG A 1 78 ? 15.024 6.360 -22.760 1.00 75.81 78 ARG A O 1
ATOM 589 N N . VAL A 1 79 ? 13.381 6.643 -21.236 1.00 73.62 79 VAL A N 1
ATOM 590 C CA . VAL A 1 79 ? 12.902 5.247 -21.231 1.00 73.62 79 VAL A CA 1
ATOM 591 C C . VAL A 1 79 ? 12.479 4.817 -22.635 1.00 73.62 79 VAL A C 1
ATOM 593 O O . VAL A 1 79 ? 12.826 3.725 -23.084 1.00 73.62 79 VAL A O 1
ATOM 596 N N . PHE A 1 80 ? 11.782 5.700 -23.351 1.00 75.00 80 PHE A N 1
ATOM 597 C CA . PHE A 1 80 ? 11.321 5.447 -24.708 1.00 75.00 80 PHE A CA 1
ATOM 598 C C . PHE A 1 80 ? 12.473 5.261 -25.708 1.00 75.00 80 PHE A C 1
ATOM 600 O O . PHE A 1 80 ? 12.462 4.311 -26.494 1.00 75.00 80 PHE A O 1
ATOM 607 N N . VAL A 1 81 ? 13.480 6.141 -25.667 1.00 74.75 81 VAL A N 1
ATOM 608 C CA . VAL A 1 81 ? 14.644 6.080 -26.570 1.00 74.75 81 VAL A CA 1
ATOM 609 C C . VAL A 1 81 ? 15.495 4.837 -26.302 1.00 74.75 81 VAL A C 1
ATOM 611 O O . VAL A 1 81 ? 16.031 4.248 -27.235 1.00 74.75 81 VAL A O 1
ATOM 614 N N . THR A 1 82 ? 15.585 4.392 -25.047 1.00 77.69 82 THR A N 1
ATOM 615 C CA . THR A 1 82 ? 16.319 3.168 -24.685 1.00 77.69 82 THR A CA 1
ATOM 616 C C . THR A 1 82 ? 15.560 1.876 -24.984 1.00 77.69 82 THR A C 1
ATOM 618 O O . THR A 1 82 ? 16.123 0.792 -24.843 1.00 77.69 82 THR A O 1
ATOM 621 N N . HIS A 1 83 ? 14.283 1.954 -25.365 1.00 78.81 83 HIS A N 1
ATOM 622 C CA . HIS A 1 83 ? 13.468 0.763 -25.548 1.00 78.81 83 HIS A CA 1
ATOM 623 C C . HIS A 1 83 ? 13.947 -0.058 -26.762 1.00 78.81 83 HIS A C 1
ATOM 625 O O . HIS A 1 83 ? 14.096 0.495 -27.856 1.00 78.81 83 HIS A O 1
ATOM 631 N N . PRO A 1 84 ? 14.118 -1.390 -26.634 1.00 77.25 84 PRO A N 1
ATOM 632 C CA . PRO A 1 84 ? 14.687 -2.222 -27.694 1.00 77.25 84 PRO A CA 1
ATOM 633 C C . PRO A 1 84 ? 13.874 -2.186 -28.989 1.00 77.25 84 PRO A C 1
ATOM 635 O O . PRO A 1 84 ? 14.465 -2.164 -30.059 1.00 77.25 84 PRO A O 1
ATOM 638 N N . LEU A 1 85 ? 12.538 -2.113 -28.930 1.00 80.12 85 LEU A N 1
ATOM 639 C CA . LEU A 1 85 ? 11.727 -1.964 -30.151 1.00 80.12 85 LEU A CA 1
ATOM 640 C C . LEU A 1 85 ? 12.028 -0.659 -30.892 1.00 80.12 85 LEU A C 1
ATOM 642 O O . LEU A 1 85 ? 12.097 -0.677 -32.115 1.00 80.12 85 LEU A O 1
ATOM 646 N N . THR A 1 86 ? 12.234 0.442 -30.166 1.00 79.50 86 THR A N 1
ATOM 647 C CA . THR A 1 86 ? 12.555 1.749 -30.747 1.00 79.50 86 THR A CA 1
ATOM 648 C C . THR A 1 86 ? 13.908 1.695 -31.447 1.00 79.50 86 THR A C 1
ATOM 650 O O . THR A 1 86 ? 14.011 2.062 -32.615 1.00 79.50 86 THR A O 1
ATOM 653 N N . ILE A 1 87 ? 14.923 1.165 -30.756 1.00 80.31 87 ILE A N 1
ATOM 654 C CA . ILE A 1 87 ? 16.282 1.009 -31.289 1.00 80.31 87 ILE A CA 1
ATOM 655 C C . ILE A 1 87 ? 16.286 0.065 -32.496 1.00 80.31 87 ILE A C 1
ATOM 657 O O . ILE A 1 87 ? 16.899 0.385 -33.509 1.00 80.31 87 ILE A O 1
ATOM 661 N N . LEU A 1 88 ? 15.582 -1.068 -32.420 1.00 79.62 88 LEU A N 1
ATOM 662 C CA . LEU A 1 88 ? 15.503 -2.035 -33.516 1.00 79.62 88 LEU A CA 1
ATOM 663 C C . LEU A 1 88 ? 14.783 -1.460 -34.736 1.00 79.62 88 LEU A C 1
ATOM 665 O O . LEU A 1 88 ? 15.282 -1.618 -35.841 1.00 79.62 88 LEU A O 1
ATOM 669 N N . GLY A 1 89 ? 13.644 -0.787 -34.563 1.00 82.12 89 GLY A N 1
ATOM 670 C CA . GLY A 1 89 ? 12.898 -0.233 -35.695 1.00 82.12 89 GLY A CA 1
ATOM 671 C C . GLY A 1 89 ? 13.628 0.925 -36.373 1.00 82.12 89 GLY A C 1
ATOM 672 O O . GLY A 1 89 ? 13.796 0.909 -37.590 1.00 82.12 89 GLY A O 1
ATOM 673 N N . VAL A 1 90 ? 14.137 1.889 -35.595 1.00 83.38 90 VAL A N 1
ATOM 674 C CA . VAL A 1 90 ? 14.935 3.004 -36.138 1.00 83.38 90 VAL A CA 1
ATOM 675 C C . VAL A 1 90 ? 16.244 2.489 -36.738 1.00 83.38 90 VAL A C 1
ATOM 677 O O . VAL A 1 90 ? 16.600 2.870 -37.850 1.00 83.38 90 VAL A O 1
ATOM 680 N N . GLY A 1 91 ? 16.937 1.588 -36.039 1.00 82.56 91 GLY A N 1
ATOM 681 C CA . GLY A 1 91 ? 18.181 0.980 -36.504 1.00 82.56 91 GLY A CA 1
ATOM 682 C C . GLY A 1 91 ? 18.002 0.167 -37.785 1.00 82.56 91 GLY A C 1
ATOM 683 O O . GLY A 1 91 ? 18.832 0.269 -38.681 1.00 82.56 91 GLY A O 1
ATOM 684 N N . TYR A 1 92 ? 16.900 -0.576 -37.916 1.00 84.81 92 TYR A N 1
ATOM 685 C CA . TYR A 1 92 ? 16.574 -1.328 -39.128 1.00 84.81 92 TYR A CA 1
ATOM 686 C C . TYR A 1 92 ? 16.353 -0.407 -40.333 1.00 84.81 92 TYR A C 1
ATOM 688 O O . TYR A 1 92 ? 16.898 -0.664 -41.407 1.00 84.81 92 TYR A O 1
ATOM 696 N N . ILE A 1 93 ? 15.603 0.687 -40.161 1.00 83.31 93 ILE A N 1
ATOM 697 C CA . ILE A 1 93 ? 15.367 1.650 -41.246 1.00 83.31 93 ILE A CA 1
ATOM 698 C C . ILE A 1 93 ? 16.669 2.364 -41.629 1.00 83.31 93 ILE A C 1
ATOM 700 O O . ILE A 1 93 ? 16.968 2.485 -42.815 1.00 83.31 93 ILE A O 1
ATOM 704 N N . LEU A 1 94 ? 17.482 2.773 -40.647 1.00 83.31 94 LEU A N 1
ATOM 705 C CA . LEU A 1 94 ? 18.795 3.372 -40.905 1.00 83.31 94 LEU A CA 1
ATOM 706 C C . LEU A 1 94 ? 19.717 2.410 -41.658 1.00 83.31 94 LEU A C 1
ATOM 708 O O . LEU A 1 94 ? 20.302 2.800 -42.662 1.00 83.31 94 LEU A O 1
ATOM 712 N N . LEU A 1 95 ? 19.822 1.156 -41.214 1.00 81.12 95 LEU A N 1
ATOM 713 C CA . LEU A 1 95 ? 20.652 0.141 -41.864 1.00 81.12 95 LEU A CA 1
ATOM 714 C C . LEU A 1 95 ? 20.174 -0.144 -43.290 1.00 81.12 95 LEU A C 1
ATOM 716 O O . LEU A 1 95 ? 20.996 -0.243 -44.196 1.00 81.12 95 LEU A O 1
ATOM 720 N N . THR A 1 96 ? 18.857 -0.205 -43.498 1.00 83.25 96 THR A N 1
ATOM 721 C CA . THR A 1 96 ? 18.254 -0.338 -44.832 1.00 83.25 96 THR A CA 1
ATOM 722 C C . THR A 1 96 ? 18.647 0.839 -45.726 1.00 83.25 96 THR A C 1
ATOM 724 O O . THR A 1 96 ? 19.120 0.629 -46.839 1.00 83.25 96 THR A O 1
ATOM 727 N N . ASN A 1 97 ? 18.548 2.072 -45.223 1.00 82.94 97 ASN A N 1
ATOM 728 C CA . ASN A 1 97 ? 18.967 3.268 -45.955 1.00 82.94 97 ASN A CA 1
ATOM 729 C C . ASN A 1 97 ? 20.468 3.270 -46.280 1.00 82.94 97 ASN A C 1
ATOM 731 O O . ASN A 1 97 ? 20.844 3.533 -47.420 1.00 82.94 97 ASN A O 1
ATOM 735 N N . PHE A 1 98 ? 21.333 2.938 -45.318 1.00 81.06 98 PHE A N 1
ATOM 736 C CA . PHE A 1 98 ? 22.775 2.829 -45.559 1.00 81.06 98 PHE A CA 1
ATOM 737 C C . PHE A 1 98 ? 23.094 1.766 -46.613 1.00 81.06 98 PHE A C 1
ATOM 739 O O . PHE A 1 98 ? 23.916 2.012 -47.495 1.00 81.06 98 PHE A O 1
ATOM 746 N N . PHE A 1 99 ? 22.418 0.616 -46.565 1.00 80.75 99 PHE A N 1
ATOM 747 C CA . PHE A 1 99 ? 22.587 -0.443 -47.556 1.00 80.75 99 PHE A CA 1
ATOM 748 C C . PHE A 1 99 ? 22.175 0.020 -48.961 1.00 80.75 99 PHE A C 1
ATOM 750 O O . PHE A 1 99 ? 22.921 -0.193 -49.916 1.00 80.75 99 PHE A O 1
ATOM 757 N N . ILE A 1 100 ? 21.046 0.728 -49.090 1.00 79.81 100 ILE A N 1
ATOM 758 C CA . ILE A 1 100 ? 20.591 1.292 -50.370 1.00 79.81 100 ILE A CA 1
ATOM 759 C C . ILE A 1 100 ? 21.594 2.332 -50.901 1.00 79.81 100 ILE A C 1
ATOM 761 O O . ILE A 1 100 ? 21.930 2.312 -52.085 1.00 79.81 100 ILE A O 1
ATOM 765 N N . ILE A 1 101 ? 22.140 3.202 -50.046 1.00 79.19 101 ILE A N 1
ATOM 766 C CA . ILE A 1 101 ? 23.166 4.181 -50.449 1.00 79.19 101 ILE A CA 1
ATOM 767 C C . ILE A 1 101 ? 24.429 3.477 -50.959 1.00 79.19 101 ILE A C 1
ATOM 769 O O . ILE A 1 101 ? 24.948 3.842 -52.011 1.00 79.19 101 ILE A O 1
ATOM 773 N N . ILE A 1 102 ? 24.904 2.445 -50.257 1.00 77.12 102 ILE A N 1
ATOM 774 C CA . ILE A 1 102 ? 26.069 1.661 -50.692 1.00 77.12 102 ILE A CA 1
ATOM 775 C C . ILE A 1 102 ? 25.771 0.942 -52.012 1.00 77.12 102 ILE A C 1
ATOM 777 O O . ILE A 1 102 ? 26.633 0.893 -52.887 1.00 77.12 102 ILE A O 1
ATOM 781 N N . SER A 1 103 ? 24.545 0.444 -52.204 1.00 76.56 103 SER A N 1
ATOM 782 C CA . SER A 1 103 ? 24.155 -0.217 -53.453 1.00 76.56 103 SER A CA 1
ATOM 783 C C . SER A 1 103 ? 24.240 0.696 -54.679 1.00 76.56 103 SER A C 1
ATOM 785 O O . SER A 1 103 ? 24.559 0.217 -55.763 1.00 76.56 103 SER A O 1
ATOM 787 N N . HIS A 1 104 ? 24.061 2.011 -54.508 1.00 74.69 104 HIS A N 1
ATOM 788 C CA . HIS A 1 104 ? 24.226 2.991 -55.586 1.00 74.69 104 HIS A CA 1
ATOM 789 C C . HIS A 1 104 ? 25.679 3.179 -56.048 1.00 74.69 104 HIS A C 1
ATOM 791 O O . HIS A 1 104 ? 25.894 3.715 -57.132 1.00 74.69 104 HIS A O 1
ATOM 797 N N . LEU A 1 105 ? 26.673 2.748 -55.264 1.00 75.31 105 LEU A N 1
ATOM 798 C CA . LEU A 1 105 ? 28.086 2.808 -55.658 1.00 75.31 105 LEU A CA 1
ATOM 799 C C . LEU A 1 105 ? 28.481 1.671 -56.613 1.00 75.31 105 LEU A C 1
ATOM 801 O O . LEU A 1 105 ? 29.549 1.721 -57.222 1.00 75.31 105 LEU A O 1
ATOM 805 N N . ILE A 1 106 ? 27.642 0.641 -56.745 1.00 75.50 106 ILE A N 1
ATOM 806 C CA . ILE A 1 106 ? 27.900 -0.506 -57.613 1.00 75.50 106 ILE A CA 1
ATOM 807 C C . ILE A 1 106 ? 27.391 -0.180 -59.019 1.00 75.50 106 ILE A C 1
ATOM 809 O O . ILE A 1 106 ? 26.203 0.066 -59.220 1.00 75.50 106 ILE A O 1
ATOM 813 N N . SER A 1 107 ? 28.295 -0.199 -60.003 1.00 70.44 107 SER A N 1
ATOM 814 C CA . SER A 1 107 ? 27.934 -0.009 -61.412 1.00 70.44 107 SER A CA 1
ATOM 815 C C . SER A 1 107 ? 26.957 -1.090 -61.882 1.00 70.44 107 SER A C 1
ATOM 817 O O . SER A 1 107 ? 27.094 -2.259 -61.523 1.00 70.44 107 SER A O 1
ATOM 819 N N . VAL A 1 108 ? 26.027 -0.711 -62.761 1.00 69.69 108 VAL A N 1
ATOM 820 C CA . VAL A 1 108 ? 25.027 -1.606 -63.377 1.00 69.69 108 VAL A CA 1
ATOM 821 C C . VAL A 1 108 ? 25.680 -2.785 -64.112 1.00 69.69 108 VAL A C 1
ATOM 823 O O . VAL A 1 108 ? 25.106 -3.863 -64.205 1.00 69.69 108 VAL A O 1
ATOM 826 N N . THR A 1 109 ? 26.910 -2.603 -64.595 1.00 69.00 109 THR A N 1
ATOM 827 C CA . THR A 1 109 ? 27.696 -3.628 -65.297 1.00 69.00 109 THR A CA 1
ATOM 828 C C . THR A 1 109 ? 28.371 -4.646 -64.372 1.00 69.00 109 THR A C 1
ATOM 830 O O . THR A 1 109 ? 28.982 -5.598 -64.851 1.00 69.00 109 THR A O 1
ATOM 833 N N . HIS A 1 110 ? 28.302 -4.460 -63.052 1.00 75.38 110 HIS A N 1
ATOM 834 C CA . HIS A 1 110 ? 28.964 -5.335 -62.092 1.00 75.38 110 HIS A CA 1
ATOM 835 C C . HIS A 1 110 ? 28.128 -6.606 -61.828 1.00 75.38 110 HIS A C 1
ATOM 837 O O . HIS A 1 110 ? 26.926 -6.491 -61.582 1.00 75.38 110 HIS A O 1
ATOM 843 N N . PRO A 1 111 ? 28.730 -7.814 -61.758 1.00 74.50 111 PRO A N 1
ATOM 844 C CA . PRO A 1 111 ? 27.992 -9.078 -61.585 1.00 74.50 111 PRO A CA 1
ATOM 845 C C . PRO A 1 111 ? 27.104 -9.126 -60.332 1.00 74.50 111 PRO A C 1
ATOM 847 O O . PRO A 1 111 ? 26.081 -9.799 -60.293 1.00 74.50 111 PRO A O 1
ATOM 850 N N . TRP A 1 112 ? 27.488 -8.379 -59.297 1.00 72.19 112 TRP A N 1
ATOM 851 C CA . TRP A 1 112 ? 26.784 -8.337 -58.015 1.00 72.19 112 TRP A CA 1
ATOM 852 C C . TRP A 1 112 ? 25.603 -7.356 -57.986 1.00 72.19 112 TRP A C 1
ATOM 854 O O . TRP A 1 112 ? 24.847 -7.355 -57.016 1.00 72.19 112 TRP A O 1
ATOM 864 N N . PHE A 1 113 ? 25.421 -6.531 -59.025 1.00 73.75 113 PHE A N 1
ATOM 865 C CA . PHE A 1 113 ? 24.375 -5.504 -59.074 1.00 73.75 113 PHE A CA 1
ATOM 866 C C . PHE A 1 113 ? 22.969 -6.098 -58.904 1.00 73.75 113 PHE A C 1
ATOM 868 O O . PHE A 1 113 ? 22.137 -5.551 -58.178 1.00 73.75 113 PHE A O 1
ATOM 875 N N . GLN A 1 114 ? 22.728 -7.259 -59.512 1.00 70.88 114 GLN A N 1
ATOM 876 C CA . GLN A 1 114 ? 21.449 -7.963 -59.450 1.00 70.88 114 GLN A CA 1
ATOM 877 C C . GLN A 1 114 ? 21.113 -8.448 -58.032 1.00 70.88 114 GLN A C 1
ATOM 879 O O . GLN A 1 114 ? 20.034 -8.164 -57.511 1.00 70.88 114 GLN A O 1
ATOM 884 N N . ILE A 1 115 ? 22.066 -9.117 -57.376 1.00 72.56 115 ILE A N 1
ATOM 885 C CA . ILE A 1 115 ? 21.902 -9.642 -56.012 1.00 72.56 115 ILE A CA 1
ATOM 886 C C . ILE A 1 115 ? 21.671 -8.494 -55.026 1.00 72.56 115 ILE A C 1
ATOM 888 O O . ILE A 1 115 ? 20.771 -8.554 -54.189 1.00 72.56 115 ILE A O 1
ATOM 892 N N . VAL A 1 116 ? 22.456 -7.420 -55.137 1.00 74.12 116 VAL A N 1
ATOM 893 C CA . VAL A 1 116 ? 22.340 -6.265 -54.240 1.00 74.12 116 VAL A CA 1
ATOM 894 C C . VAL A 1 116 ? 21.012 -5.533 -54.452 1.00 74.12 116 VAL A C 1
ATOM 896 O O . VAL A 1 116 ? 20.361 -5.176 -53.472 1.00 74.12 116 VAL A O 1
ATOM 899 N N . SER A 1 117 ? 20.561 -5.373 -55.700 1.00 74.12 117 SER A N 1
ATOM 900 C CA . SER A 1 117 ? 19.255 -4.773 -56.003 1.00 74.12 117 SER A CA 1
ATOM 901 C C . SER A 1 117 ? 18.109 -5.582 -55.394 1.00 74.12 117 SER A C 1
ATOM 903 O O . SER A 1 117 ? 17.226 -5.011 -54.754 1.00 74.12 117 SER A O 1
ATOM 905 N N . PHE A 1 118 ? 18.152 -6.913 -55.510 1.00 74.56 118 PHE A N 1
ATOM 906 C CA . PHE A 1 118 ? 17.157 -7.801 -54.905 1.00 74.56 118 PHE A CA 1
ATOM 907 C C . PHE A 1 118 ? 17.095 -7.666 -53.374 1.00 74.56 118 PHE A C 1
ATOM 909 O O . PHE A 1 118 ? 16.008 -7.553 -52.794 1.00 74.56 118 PHE A O 1
ATOM 916 N N . ILE A 1 119 ? 18.256 -7.623 -52.711 1.00 76.19 119 ILE A N 1
ATOM 917 C CA . ILE A 1 119 ? 18.338 -7.425 -51.257 1.00 76.19 119 ILE A CA 1
ATOM 918 C C . ILE A 1 119 ? 17.780 -6.046 -50.872 1.00 76.19 119 ILE A C 1
ATOM 920 O O . ILE A 1 119 ? 16.984 -5.956 -49.938 1.00 76.19 119 ILE A O 1
ATOM 924 N N . SER A 1 120 ? 18.119 -4.986 -51.614 1.00 77.75 120 SER A N 1
ATOM 925 C CA . SER A 1 120 ? 17.616 -3.624 -51.377 1.00 77.75 120 SER A CA 1
ATOM 926 C C . SER A 1 120 ? 16.089 -3.525 -51.501 1.00 77.75 120 SER A C 1
ATOM 928 O O . SER A 1 120 ? 15.438 -2.914 -50.645 1.00 77.75 120 SER A O 1
ATOM 930 N N . PHE A 1 121 ? 15.491 -4.160 -52.516 1.00 77.12 121 PHE A N 1
ATOM 931 C CA . PHE A 1 121 ? 14.032 -4.222 -52.663 1.00 77.12 121 PHE A CA 1
ATOM 932 C C . PHE A 1 121 ? 13.377 -4.994 -51.515 1.00 77.12 121 PHE A C 1
ATOM 934 O O . PHE A 1 121 ? 12.413 -4.514 -50.916 1.00 77.12 121 PHE A O 1
ATOM 941 N N . SER A 1 122 ? 13.939 -6.147 -51.150 1.00 77.56 122 SER A N 1
ATOM 942 C CA . SER A 1 122 ? 13.425 -6.978 -50.057 1.00 77.56 122 SER A CA 1
ATOM 943 C C . SER A 1 122 ? 13.461 -6.245 -48.712 1.00 77.56 122 SER A C 1
ATOM 945 O O . SER A 1 122 ? 12.457 -6.211 -47.996 1.00 77.56 122 SER A O 1
ATOM 947 N N . LEU A 1 123 ? 14.585 -5.595 -48.385 1.00 80.31 123 LEU A N 1
ATOM 948 C CA . LEU A 1 123 ? 14.730 -4.795 -47.165 1.00 80.31 123 LEU A CA 1
ATOM 949 C C . LEU A 1 123 ? 13.718 -3.646 -47.115 1.00 80.31 123 LEU A C 1
ATOM 951 O O . LEU A 1 123 ? 13.140 -3.393 -46.056 1.00 80.31 123 LEU A O 1
ATOM 955 N N . THR A 1 124 ? 13.465 -2.996 -48.255 1.00 80.94 124 THR A N 1
ATOM 956 C CA . THR A 1 124 ? 12.495 -1.898 -48.361 1.00 80.94 124 THR A CA 1
ATOM 957 C C . THR A 1 124 ? 11.062 -2.368 -48.144 1.00 80.94 124 THR A C 1
ATOM 959 O O . THR A 1 124 ? 10.318 -1.724 -47.407 1.00 80.94 124 THR A O 1
ATOM 962 N N . ILE A 1 125 ? 10.669 -3.504 -48.722 1.00 79.44 125 ILE A N 1
ATOM 963 C CA . ILE A 1 125 ? 9.332 -4.079 -48.514 1.00 79.44 125 ILE A CA 1
ATOM 964 C C . ILE A 1 125 ? 9.126 -4.416 -47.035 1.00 79.44 125 ILE A C 1
ATOM 966 O O . ILE A 1 125 ? 8.098 -4.064 -46.458 1.00 79.44 125 ILE A O 1
ATOM 970 N N . VAL A 1 126 ? 10.121 -5.038 -46.392 1.00 81.06 126 VAL A N 1
ATOM 971 C CA . VAL A 1 126 ? 10.081 -5.315 -44.947 1.00 81.06 126 VAL A CA 1
ATOM 972 C C . VAL A 1 126 ? 9.991 -4.021 -44.141 1.00 81.06 126 VAL A C 1
ATOM 974 O O . VAL A 1 126 ? 9.190 -3.946 -43.212 1.00 81.06 126 VAL A O 1
ATOM 977 N N . ALA A 1 127 ? 10.776 -2.995 -44.492 1.00 82.31 127 ALA A N 1
ATOM 978 C CA . ALA A 1 127 ? 10.729 -1.697 -43.823 1.00 82.31 127 ALA A CA 1
ATOM 979 C C . ALA A 1 127 ? 9.327 -1.090 -43.928 1.00 82.31 127 ALA A C 1
ATOM 981 O O . ALA A 1 127 ? 8.753 -0.704 -42.915 1.00 82.31 127 ALA A O 1
ATOM 982 N N . MET A 1 128 ? 8.750 -1.085 -45.131 1.00 82.12 128 MET A N 1
ATOM 983 C CA . MET A 1 128 ? 7.441 -0.508 -45.412 1.00 82.12 128 MET A CA 1
ATOM 984 C C . MET A 1 128 ? 6.312 -1.245 -44.682 1.00 82.12 128 MET A C 1
ATOM 986 O O . MET A 1 128 ? 5.506 -0.620 -43.992 1.00 82.12 128 MET A O 1
ATOM 990 N N . LEU A 1 129 ? 6.288 -2.579 -44.757 1.00 81.50 129 LEU A N 1
ATOM 991 C CA . LEU A 1 129 ? 5.318 -3.401 -44.028 1.00 81.50 129 LEU A CA 1
ATOM 992 C C . LEU A 1 129 ? 5.508 -3.305 -42.507 1.00 81.50 129 LEU A C 1
ATOM 994 O O . LEU A 1 129 ? 4.539 -3.393 -41.754 1.00 81.50 129 LEU A O 1
ATOM 998 N N . GLY A 1 130 ? 6.744 -3.097 -42.050 1.00 80.88 130 GLY A N 1
ATOM 999 C CA . GLY A 1 130 ? 7.107 -2.956 -40.643 1.00 80.88 130 GLY A CA 1
ATOM 1000 C C . GLY A 1 130 ? 6.650 -1.647 -39.992 1.00 80.88 130 GLY A C 1
ATOM 1001 O O . GLY A 1 130 ? 6.514 -1.609 -38.768 1.00 80.88 130 GLY A O 1
ATOM 1002 N N . ILE A 1 131 ? 6.353 -0.593 -40.766 1.00 83.50 131 ILE A N 1
ATOM 1003 C CA . ILE A 1 131 ? 5.972 0.727 -40.226 1.00 83.50 131 ILE A CA 1
ATOM 1004 C C . ILE A 1 131 ? 4.693 0.651 -39.395 1.00 83.50 131 ILE A C 1
ATOM 1006 O O . ILE A 1 131 ? 4.668 1.147 -38.273 1.00 83.50 131 ILE A O 1
ATOM 1010 N N . ILE A 1 132 ? 3.631 0.032 -39.916 1.00 82.12 132 ILE A N 1
ATOM 1011 C CA . ILE A 1 132 ? 2.338 -0.061 -39.219 1.00 82.12 132 ILE A CA 1
ATOM 1012 C C . ILE A 1 132 ? 2.474 -0.783 -37.865 1.00 82.12 132 ILE A C 1
ATOM 1014 O O . ILE A 1 132 ? 2.086 -0.202 -36.846 1.00 82.12 132 ILE A O 1
ATOM 1018 N N . PRO A 1 133 ? 3.034 -2.010 -37.781 1.00 82.00 133 PRO A N 1
ATOM 1019 C CA . PRO A 1 133 ? 3.201 -2.691 -36.501 1.00 82.00 133 PRO A CA 1
ATOM 1020 C C . PRO A 1 133 ? 4.169 -1.955 -35.568 1.00 82.00 133 PRO A C 1
ATOM 1022 O O . PRO A 1 133 ? 3.966 -1.980 -34.353 1.00 82.00 133 PRO A O 1
ATOM 1025 N N . PHE A 1 134 ? 5.177 -1.262 -36.105 1.00 83.19 134 PHE A N 1
ATOM 1026 C CA . PHE A 1 134 ? 6.082 -0.427 -35.319 1.00 83.19 134 PHE A CA 1
ATOM 1027 C C . PHE A 1 134 ? 5.372 0.793 -34.713 1.00 83.19 134 PHE A C 1
ATOM 1029 O O . PHE A 1 134 ? 5.448 1.000 -33.502 1.00 83.19 134 PHE A O 1
ATOM 1036 N N . LEU A 1 135 ? 4.614 1.552 -35.510 1.00 82.38 135 LEU A N 1
ATOM 1037 C CA . LEU A 1 135 ? 3.815 2.685 -35.034 1.00 82.38 135 LEU A CA 1
ATOM 1038 C C . LEU A 1 135 ? 2.762 2.238 -34.022 1.00 82.38 135 LEU A C 1
ATOM 1040 O O . LEU A 1 135 ? 2.571 2.907 -33.010 1.00 82.38 135 LEU A O 1
ATOM 1044 N N . TYR A 1 136 ? 2.120 1.088 -34.237 1.00 83.81 136 TYR A N 1
ATOM 1045 C CA . TYR A 1 136 ? 1.204 0.507 -33.257 1.00 83.81 136 TYR A CA 1
ATOM 1046 C C . TYR A 1 136 ? 1.918 0.131 -31.951 1.00 83.81 136 TYR A C 1
ATOM 1048 O O . TYR A 1 136 ? 1.416 0.398 -30.862 1.00 83.81 136 TYR A O 1
ATOM 1056 N N . ALA A 1 137 ? 3.104 -0.477 -32.025 1.00 80.00 137 ALA A N 1
ATOM 1057 C CA . ALA A 1 137 ? 3.888 -0.790 -30.834 1.00 80.00 137 ALA A CA 1
ATOM 1058 C C . ALA A 1 137 ? 4.293 0.479 -30.066 1.00 80.00 137 ALA A C 1
ATOM 1060 O O . ALA A 1 137 ? 4.250 0.487 -28.836 1.00 80.00 137 ALA A O 1
ATOM 1061 N N . ILE A 1 138 ? 4.627 1.554 -30.781 1.00 80.44 138 ILE A N 1
ATOM 1062 C CA . ILE A 1 138 ? 4.995 2.847 -30.201 1.00 80.44 138 ILE A CA 1
ATOM 1063 C C . ILE A 1 138 ? 3.792 3.592 -29.628 1.00 80.44 138 ILE A C 1
ATOM 1065 O O . ILE A 1 138 ? 3.885 4.139 -28.534 1.00 80.44 138 ILE A O 1
ATOM 1069 N N . SER A 1 139 ? 2.639 3.573 -30.294 1.00 81.00 139 SER A N 1
ATOM 1070 C CA . SER A 1 139 ? 1.431 4.250 -29.808 1.00 81.00 139 SER A CA 1
ATOM 1071 C C . SER A 1 139 ? 0.935 3.671 -28.481 1.00 81.00 139 SER A C 1
ATOM 1073 O O . SER A 1 139 ? 0.325 4.376 -27.679 1.00 81.00 139 SER A O 1
ATOM 1075 N N . ARG A 1 140 ? 1.271 2.411 -28.172 1.00 80.12 140 ARG A N 1
ATOM 1076 C CA . ARG A 1 140 ? 1.019 1.824 -26.847 1.00 80.12 140 ARG A CA 1
ATOM 1077 C C . ARG A 1 140 ? 1.784 2.512 -25.719 1.00 80.12 140 ARG A C 1
ATOM 1079 O O . ARG A 1 140 ? 1.305 2.446 -24.592 1.00 80.12 140 ARG A O 1
ATOM 1086 N N . PHE A 1 141 ? 2.901 3.194 -25.985 1.00 75.00 141 PHE A N 1
ATOM 1087 C CA . PHE A 1 141 ? 3.610 3.980 -24.964 1.00 75.00 141 PHE A CA 1
ATOM 1088 C C . PHE A 1 141 ? 2.819 5.191 -24.484 1.00 75.00 141 PHE A C 1
ATOM 1090 O O . PHE A 1 141 ? 3.083 5.667 -23.387 1.00 75.00 141 PHE A O 1
ATOM 1097 N N . VAL A 1 142 ? 1.817 5.640 -25.244 1.00 78.19 142 VAL A N 1
ATOM 1098 C CA . VAL A 1 142 ? 0.894 6.686 -24.792 1.00 78.19 142 VAL A CA 1
ATOM 1099 C C . VAL A 1 142 ? -0.003 6.170 -23.661 1.00 78.19 142 VAL A C 1
ATOM 1101 O O . VAL A 1 142 ? -0.447 6.951 -22.829 1.00 78.19 142 VAL A O 1
ATOM 1104 N N . LYS A 1 143 ? -0.270 4.855 -23.594 1.00 83.25 143 LYS A N 1
ATOM 1105 C CA . LYS A 1 143 ? -1.205 4.264 -22.625 1.00 83.25 143 LYS A CA 1
ATOM 1106 C C . LYS A 1 143 ? -0.519 3.972 -21.276 1.00 83.25 143 LYS A C 1
ATOM 1108 O O . LYS A 1 143 ? 0.356 3.100 -21.230 1.00 83.25 143 LYS A O 1
ATOM 1113 N N . PRO A 1 144 ? -0.974 4.573 -20.159 1.00 83.94 144 PRO A N 1
ATOM 1114 C CA . PRO A 1 144 ? -0.428 4.336 -18.812 1.00 83.94 144 PRO A CA 1
ATOM 1115 C C . PRO A 1 144 ? -0.416 2.882 -18.367 1.00 83.94 144 PRO A C 1
ATOM 1117 O O . PRO A 1 144 ? 0.562 2.408 -17.792 1.00 83.94 144 PRO A O 1
ATOM 1120 N N . SER A 1 145 ? -1.463 2.142 -18.730 1.00 86.25 145 SER A N 1
ATOM 1121 C CA . SER A 1 145 ? -1.596 0.714 -18.437 1.00 86.25 145 SER A CA 1
ATOM 1122 C C . SER A 1 145 ? -0.525 -0.159 -19.094 1.00 86.25 145 SER A C 1
ATOM 1124 O O . SER A 1 145 ? -0.353 -1.311 -18.702 1.00 86.25 145 SER A O 1
ATOM 1126 N N . TYR A 1 146 ? 0.201 0.364 -20.087 1.00 85.19 146 TYR A N 1
ATOM 1127 C CA . TYR A 1 146 ? 1.330 -0.319 -20.704 1.00 85.19 146 TYR A CA 1
ATOM 1128 C C . TYR A 1 146 ? 2.674 0.184 -20.173 1.00 85.19 146 TYR A C 1
ATOM 1130 O O . TYR A 1 146 ? 3.510 -0.631 -19.782 1.00 85.19 146 TYR A O 1
ATOM 1138 N N . PHE A 1 147 ? 2.900 1.502 -20.159 1.00 83.75 147 PHE A N 1
ATOM 1139 C CA . PHE A 1 147 ? 4.238 2.022 -19.880 1.00 83.75 147 PHE A CA 1
ATOM 1140 C C . PHE A 1 147 ? 4.614 1.977 -18.390 1.00 83.75 147 PHE A C 1
ATOM 1142 O O . PHE A 1 147 ? 5.779 1.733 -18.089 1.00 83.75 147 PHE A O 1
ATOM 1149 N N . ILE A 1 148 ? 3.674 2.160 -17.450 1.00 90.81 148 ILE A N 1
ATOM 1150 C CA . ILE A 1 148 ? 3.997 2.131 -16.009 1.00 90.81 148 ILE A CA 1
ATOM 1151 C C . ILE A 1 148 ? 4.456 0.726 -15.591 1.00 90.81 148 ILE A C 1
ATOM 1153 O O . ILE A 1 148 ? 5.557 0.607 -15.044 1.00 90.81 148 ILE A O 1
ATOM 1157 N N . PRO A 1 149 ? 3.725 -0.361 -15.928 1.00 91.44 149 PRO A N 1
ATOM 1158 C CA . PRO A 1 149 ? 4.209 -1.708 -15.641 1.00 91.44 149 PRO A CA 1
ATOM 1159 C C . PRO A 1 149 ? 5.531 -2.039 -16.337 1.00 91.44 149 PRO A C 1
ATOM 1161 O O . PRO A 1 149 ? 6.340 -2.786 -15.791 1.00 91.44 149 PRO A O 1
ATOM 1164 N N . LEU A 1 150 ? 5.775 -1.488 -17.532 1.00 87.56 150 LEU A N 1
ATOM 1165 C CA . LEU A 1 150 ? 7.040 -1.664 -18.247 1.00 87.56 150 LEU A CA 1
ATOM 1166 C C . LEU A 1 150 ? 8.218 -1.025 -17.493 1.00 87.56 150 LEU A C 1
ATOM 1168 O O . LEU A 1 150 ? 9.266 -1.653 -17.368 1.00 87.56 150 LEU A O 1
ATOM 1172 N N . ILE A 1 151 ? 8.039 0.177 -16.936 1.00 90.06 151 ILE A N 1
ATOM 1173 C CA . ILE A 1 151 ? 9.049 0.815 -16.075 1.00 90.06 151 ILE A CA 1
ATOM 1174 C C . ILE A 1 151 ? 9.322 -0.050 -14.839 1.00 90.06 151 ILE A C 1
ATOM 1176 O O . ILE A 1 151 ? 10.480 -0.234 -14.466 1.00 90.06 151 ILE A O 1
ATOM 1180 N N . GLY A 1 152 ? 8.284 -0.633 -14.239 1.00 92.88 152 GLY A N 1
ATOM 1181 C CA . GLY A 1 152 ? 8.443 -1.557 -13.116 1.00 92.88 152 GLY A CA 1
ATOM 1182 C C . GLY A 1 152 ? 9.192 -2.847 -13.474 1.00 92.88 152 GLY A C 1
ATOM 1183 O O . GLY A 1 152 ? 9.991 -3.344 -12.676 1.00 92.88 152 GLY A O 1
ATOM 1184 N N . VAL A 1 153 ? 9.027 -3.362 -14.699 1.00 90.94 153 VAL A N 1
ATOM 1185 C CA . VAL A 1 153 ? 9.856 -4.465 -15.218 1.00 90.94 153 VAL A CA 1
ATOM 1186 C C . VAL A 1 153 ? 11.324 -4.042 -15.299 1.00 90.94 153 VAL A C 1
ATOM 1188 O O . VAL A 1 153 ? 12.166 -4.745 -14.750 1.00 90.94 153 VAL A O 1
ATOM 1191 N N . TYR A 1 154 ? 11.634 -2.875 -15.872 1.00 90.06 154 TYR A N 1
ATOM 1192 C CA . TYR A 1 154 ? 13.014 -2.367 -15.928 1.00 90.06 154 TYR A CA 1
ATOM 1193 C C . TYR A 1 154 ? 13.626 -2.124 -14.549 1.00 90.06 154 TYR A C 1
ATOM 1195 O O . TYR A 1 154 ? 14.800 -2.418 -14.327 1.00 90.06 154 TYR A O 1
ATOM 1203 N N . ALA A 1 155 ? 12.836 -1.641 -13.591 1.00 92.44 155 ALA A N 1
ATOM 1204 C CA . ALA A 1 155 ? 13.283 -1.526 -12.209 1.00 92.44 155 ALA A CA 1
ATOM 1205 C C . ALA A 1 155 ? 13.627 -2.914 -11.638 1.00 92.44 155 ALA A C 1
ATOM 1207 O O . ALA A 1 155 ? 14.707 -3.115 -11.086 1.00 92.44 155 ALA A O 1
ATOM 1208 N N . THR A 1 156 ? 12.762 -3.905 -11.846 1.00 92.06 156 THR A N 1
ATOM 1209 C CA . THR A 1 156 ? 13.007 -5.279 -11.385 1.00 92.06 156 THR A CA 1
ATOM 1210 C C . THR A 1 156 ? 14.236 -5.908 -12.054 1.00 92.06 156 THR A C 1
ATOM 1212 O O . THR A 1 156 ? 14.989 -6.624 -11.398 1.00 92.06 156 THR A O 1
ATOM 1215 N N . GLU A 1 157 ? 14.487 -5.624 -13.334 1.00 90.12 157 GLU A N 1
ATOM 1216 C CA . GLU A 1 157 ? 15.689 -6.069 -14.052 1.00 90.12 157 GLU A CA 1
ATOM 1217 C C . GLU A 1 157 ? 16.970 -5.451 -13.476 1.00 90.12 157 GLU A C 1
ATOM 1219 O O . GLU A 1 157 ? 17.924 -6.183 -13.216 1.00 90.12 157 GLU A O 1
ATOM 1224 N N . ASN A 1 158 ? 16.981 -4.145 -13.183 1.00 88.88 158 ASN A N 1
ATOM 1225 C CA . ASN A 1 158 ? 18.122 -3.494 -12.524 1.00 88.88 158 ASN A CA 1
ATOM 1226 C C . ASN A 1 158 ? 18.373 -4.081 -11.130 1.00 88.88 158 ASN A C 1
ATOM 1228 O O . ASN A 1 158 ? 19.518 -4.292 -10.729 1.00 88.88 158 ASN A O 1
ATOM 1232 N N . LEU A 1 159 ? 17.300 -4.393 -10.402 1.00 88.88 159 LEU A N 1
ATOM 1233 C CA . LEU A 1 159 ? 17.393 -5.048 -9.105 1.00 88.88 159 LEU A CA 1
ATOM 1234 C C . LEU A 1 159 ? 17.969 -6.466 -9.228 1.00 88.88 159 LEU A C 1
ATOM 1236 O O . LEU A 1 159 ? 18.847 -6.836 -8.458 1.00 88.88 159 LEU A O 1
ATOM 1240 N N . ASN A 1 160 ? 17.550 -7.238 -10.231 1.00 87.81 160 ASN A N 1
ATOM 1241 C CA . ASN A 1 160 ? 18.126 -8.551 -10.533 1.00 87.81 160 ASN A CA 1
ATOM 1242 C C . ASN A 1 160 ? 19.607 -8.469 -10.905 1.00 87.81 160 ASN A C 1
ATOM 1244 O O . ASN A 1 160 ? 20.400 -9.303 -10.464 1.00 87.81 160 ASN A O 1
ATOM 1248 N N . GLU A 1 161 ? 19.993 -7.455 -11.682 1.00 86.12 161 GLU A N 1
ATOM 1249 C CA . GLU A 1 161 ? 21.393 -7.204 -12.002 1.00 86.12 161 GLU A CA 1
ATOM 1250 C C . GLU A 1 161 ? 22.213 -6.972 -10.742 1.00 86.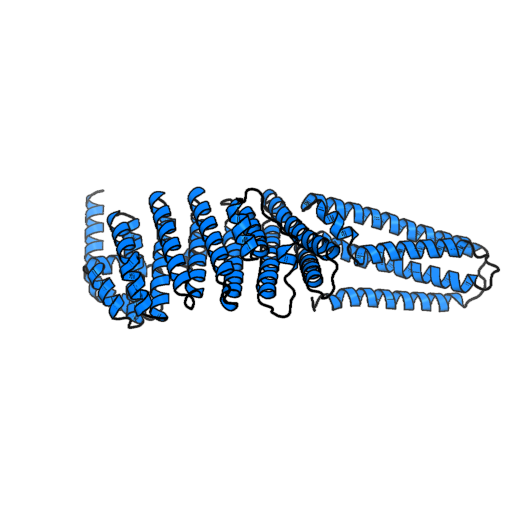12 161 GLU A C 1
ATOM 1252 O O . GLU A 1 161 ? 23.266 -7.578 -10.652 1.00 86.12 161 GLU A O 1
ATOM 1257 N N . LEU A 1 162 ? 21.734 -6.218 -9.743 1.00 83.38 162 LEU A N 1
ATOM 1258 C CA . LEU A 1 162 ? 22.448 -5.986 -8.472 1.00 83.38 162 LEU A CA 1
ATOM 1259 C C . LEU A 1 162 ? 22.792 -7.259 -7.687 1.00 83.38 162 LEU A C 1
ATOM 1261 O O . LEU A 1 162 ? 23.658 -7.216 -6.810 1.00 83.38 162 LEU A O 1
ATOM 1265 N N . HIS A 1 163 ? 22.120 -8.368 -7.983 1.00 74.56 163 HIS A N 1
ATOM 1266 C CA . HIS A 1 163 ? 22.291 -9.640 -7.293 1.00 74.56 163 HIS A CA 1
ATOM 1267 C C . HIS A 1 163 ? 23.218 -10.620 -8.015 1.00 74.56 163 HIS A C 1
ATOM 1269 O O . HIS A 1 163 ? 23.549 -11.661 -7.446 1.00 74.56 163 HIS A O 1
ATOM 1275 N N . ARG A 1 164 ? 23.669 -10.314 -9.239 1.00 77.38 164 ARG A N 1
ATOM 1276 C CA . ARG A 1 164 ? 24.663 -11.152 -9.922 1.00 77.38 164 ARG A CA 1
ATOM 1277 C C . ARG A 1 164 ? 25.971 -11.192 -9.121 1.00 77.38 164 ARG A C 1
ATOM 1279 O O . ARG A 1 164 ? 26.442 -10.194 -8.576 1.00 77.38 164 ARG A O 1
ATOM 1286 N N . THR A 1 165 ? 26.574 -12.369 -9.023 1.00 65.88 165 THR A N 1
ATOM 1287 C CA . THR A 1 165 ? 27.871 -12.530 -8.360 1.00 65.88 165 THR A CA 1
ATOM 1288 C C . THR A 1 165 ? 28.978 -11.890 -9.209 1.00 65.88 165 THR A C 1
ATOM 1290 O O . THR A 1 165 ? 28.910 -11.870 -10.435 1.00 65.88 165 THR A O 1
ATOM 1293 N N . GLY A 1 166 ? 29.998 -11.315 -8.562 1.00 68.88 166 GLY A N 1
ATOM 1294 C CA . GLY A 1 166 ? 31.170 -10.753 -9.256 1.00 68.88 166 GLY A CA 1
ATOM 1295 C C . GLY A 1 166 ? 31.003 -9.346 -9.850 1.00 68.88 166 GLY A C 1
ATOM 1296 O O . GLY A 1 166 ? 31.847 -8.906 -10.626 1.00 68.88 166 GLY A O 1
ATOM 1297 N N . ILE A 1 167 ? 29.952 -8.605 -9.492 1.00 78.56 167 ILE A N 1
ATOM 1298 C CA . ILE A 1 167 ? 29.737 -7.247 -10.015 1.00 78.56 167 ILE A CA 1
ATOM 1299 C C . ILE A 1 167 ? 30.732 -6.238 -9.419 1.00 78.56 167 ILE A C 1
ATOM 1301 O O . ILE A 1 167 ? 30.942 -6.168 -8.206 1.00 78.56 167 ILE A O 1
ATOM 1305 N N . SER A 1 168 ? 31.280 -5.382 -10.287 1.00 81.19 168 SER A N 1
ATOM 1306 C CA . SER A 1 168 ? 32.087 -4.214 -9.911 1.00 81.19 168 SER A CA 1
ATOM 1307 C C . SER A 1 168 ? 31.336 -3.240 -8.989 1.00 81.19 168 SER A C 1
ATOM 1309 O O . SER A 1 168 ? 30.151 -2.963 -9.176 1.00 81.19 168 SER A O 1
ATOM 1311 N N . LYS A 1 169 ? 32.053 -2.622 -8.039 1.00 80.56 169 LYS A N 1
ATOM 1312 C CA . LYS A 1 169 ? 31.504 -1.594 -7.131 1.00 80.56 169 LYS A CA 1
ATOM 1313 C C . LYS A 1 169 ? 30.786 -0.465 -7.884 1.00 80.56 169 LYS A C 1
ATOM 1315 O O . LYS A 1 169 ? 29.681 -0.095 -7.506 1.00 80.56 169 LYS A O 1
ATOM 1320 N N . VAL A 1 170 ? 31.380 0.005 -8.982 1.00 83.25 170 VAL A N 1
ATOM 1321 C CA . VAL A 1 170 ? 30.839 1.096 -9.810 1.00 83.25 170 VAL A CA 1
ATOM 1322 C C . VAL A 1 170 ? 29.509 0.696 -10.455 1.00 83.25 170 VAL A C 1
ATOM 1324 O O . VAL A 1 170 ? 28.573 1.490 -10.510 1.00 83.25 170 VAL A O 1
ATOM 1327 N N . LYS A 1 171 ? 29.390 -0.561 -10.905 1.00 85.31 171 LYS A N 1
ATOM 1328 C CA . LYS A 1 171 ? 28.150 -1.069 -11.506 1.00 85.31 171 LYS A CA 1
ATOM 1329 C C . LYS A 1 171 ? 27.043 -1.221 -10.454 1.00 85.31 171 LYS A C 1
ATOM 1331 O O . LYS A 1 171 ? 25.908 -0.869 -10.741 1.00 85.31 171 LYS A O 1
ATOM 1336 N N . ILE A 1 172 ? 27.368 -1.635 -9.224 1.00 84.56 172 ILE A N 1
ATOM 1337 C CA . ILE A 1 172 ? 26.396 -1.695 -8.113 1.00 84.56 172 ILE A CA 1
ATOM 1338 C C . ILE A 1 172 ? 25.786 -0.317 -7.825 1.00 84.56 172 ILE A C 1
ATOM 1340 O O . ILE A 1 172 ? 24.573 -0.188 -7.686 1.00 84.56 172 ILE A O 1
ATOM 1344 N N . GLU A 1 173 ? 26.611 0.725 -7.733 1.00 85.00 173 GLU A N 1
ATOM 1345 C CA . GLU A 1 173 ? 26.117 2.084 -7.476 1.00 85.00 173 GLU A CA 1
ATOM 1346 C C . GLU A 1 173 ? 25.242 2.595 -8.621 1.00 85.00 173 GLU A C 1
ATOM 1348 O O . GLU A 1 173 ? 24.185 3.179 -8.377 1.00 85.00 173 GLU A O 1
ATOM 1353 N N . LYS A 1 174 ? 25.649 2.322 -9.866 1.00 87.62 174 LYS A N 1
ATOM 1354 C CA . LYS A 1 174 ? 24.885 2.682 -11.060 1.00 87.62 174 LYS A CA 1
ATOM 1355 C C . LYS A 1 174 ? 23.518 1.997 -11.092 1.00 87.62 174 LYS A C 1
ATOM 1357 O O . LYS A 1 174 ? 22.516 2.693 -11.229 1.00 87.62 174 LYS A O 1
ATOM 1362 N N . GLU A 1 175 ? 23.457 0.675 -10.934 1.00 87.62 175 GLU A N 1
ATOM 1363 C CA . GLU A 1 175 ? 22.185 -0.055 -11.033 1.00 87.62 175 GLU A CA 1
ATOM 1364 C C . GLU A 1 175 ? 21.244 0.231 -9.857 1.00 87.62 175 GLU A C 1
ATOM 1366 O O . GLU A 1 175 ? 20.037 0.356 -10.055 1.00 87.62 175 GLU A O 1
ATOM 1371 N N . SER A 1 176 ? 21.780 0.455 -8.652 1.00 87.69 176 SER A N 1
ATOM 1372 C CA . SER A 1 176 ? 20.983 0.905 -7.504 1.00 87.69 176 SER A CA 1
ATOM 1373 C C . SER A 1 176 ? 20.389 2.289 -7.762 1.00 87.69 176 SER A C 1
ATOM 1375 O O . SER A 1 176 ? 19.183 2.490 -7.628 1.00 87.69 176 SER A O 1
ATOM 1377 N N . LYS A 1 177 ? 21.200 3.241 -8.240 1.00 88.88 177 LYS A N 1
ATOM 1378 C CA . LYS A 1 177 ? 20.711 4.576 -8.607 1.00 88.88 177 LYS A CA 1
ATOM 1379 C C . LYS A 1 177 ? 19.670 4.518 -9.729 1.00 88.88 177 LYS A C 1
ATOM 1381 O O . LYS A 1 177 ? 18.688 5.256 -9.675 1.00 88.88 177 LYS A O 1
ATOM 1386 N N . ASN A 1 178 ? 19.852 3.640 -10.717 1.00 90.00 178 ASN A N 1
ATOM 1387 C CA . ASN A 1 178 ? 18.877 3.426 -11.785 1.00 90.00 178 ASN A CA 1
ATOM 1388 C C . ASN A 1 178 ? 17.551 2.888 -11.234 1.00 90.00 178 ASN A C 1
ATOM 1390 O O . ASN A 1 178 ? 16.499 3.403 -11.599 1.00 90.00 178 ASN A O 1
ATOM 1394 N N . PHE A 1 179 ? 17.590 1.903 -10.332 1.00 91.75 179 PHE A N 1
ATOM 1395 C CA . PHE A 1 179 ? 16.398 1.343 -9.692 1.00 91.75 179 PHE A CA 1
ATOM 1396 C C . PHE A 1 179 ? 15.562 2.420 -8.983 1.00 91.75 179 PHE A C 1
ATOM 1398 O O . PHE A 1 179 ? 14.392 2.609 -9.319 1.00 91.75 179 PHE A O 1
ATOM 1405 N N . PHE A 1 180 ? 16.167 3.191 -8.072 1.00 91.75 180 PHE A N 1
ATOM 1406 C CA . PHE A 1 180 ? 15.442 4.246 -7.350 1.00 91.75 180 PHE A CA 1
ATOM 1407 C C . PHE A 1 180 ? 15.046 5.417 -8.252 1.00 91.75 180 PHE A C 1
ATOM 1409 O O . PHE A 1 180 ? 13.959 5.963 -8.096 1.00 91.75 180 PHE A O 1
ATOM 1416 N N . SER A 1 181 ? 15.844 5.738 -9.276 1.00 90.56 181 SER A N 1
ATOM 1417 C CA . SER A 1 181 ? 15.439 6.727 -10.277 1.00 90.56 181 SER A CA 1
ATOM 1418 C C . SER A 1 181 ? 14.188 6.302 -11.050 1.00 90.56 181 SER A C 1
ATOM 1420 O O . SER A 1 181 ? 13.452 7.183 -11.486 1.00 90.56 181 SER A O 1
ATOM 1422 N N . LEU A 1 182 ? 13.947 5.006 -11.279 1.00 91.94 182 LEU A N 1
ATOM 1423 C CA . LEU A 1 182 ? 12.722 4.534 -11.938 1.00 91.94 182 LEU A CA 1
ATOM 1424 C C . LEU A 1 182 ? 11.522 4.581 -10.983 1.00 91.94 182 LEU A C 1
ATOM 1426 O O . LEU A 1 182 ? 10.432 4.957 -11.410 1.00 91.94 182 LEU A O 1
ATOM 1430 N N . ILE A 1 183 ? 11.729 4.301 -9.692 1.00 93.50 183 ILE A N 1
ATOM 1431 C CA . ILE A 1 183 ? 10.712 4.516 -8.648 1.00 93.50 183 ILE A CA 1
ATOM 1432 C C . ILE A 1 183 ? 10.313 5.994 -8.578 1.00 93.50 183 ILE A C 1
ATOM 1434 O O . ILE A 1 183 ? 9.123 6.300 -8.539 1.00 93.50 183 ILE A O 1
ATOM 1438 N N . ASP A 1 184 ? 11.277 6.916 -8.640 1.00 91.81 184 ASP A N 1
ATOM 1439 C CA . ASP A 1 184 ? 10.997 8.355 -8.703 1.00 91.81 184 ASP A CA 1
ATOM 1440 C C . ASP A 1 184 ? 10.173 8.720 -9.939 1.00 91.81 184 ASP A C 1
ATOM 1442 O O . ASP A 1 184 ? 9.292 9.571 -9.870 1.00 91.81 184 ASP A O 1
ATOM 1446 N N . VAL A 1 185 ? 10.448 8.101 -11.091 1.00 90.44 185 VAL A N 1
ATOM 1447 C CA . VAL A 1 185 ? 9.664 8.341 -12.312 1.00 90.44 185 VAL A CA 1
ATOM 1448 C C . VAL A 1 185 ? 8.214 7.909 -12.108 1.00 90.44 185 VAL A C 1
ATOM 1450 O O . VAL A 1 185 ? 7.320 8.708 -12.374 1.00 90.44 185 VAL A O 1
ATOM 1453 N N . ILE A 1 186 ? 7.989 6.700 -11.584 1.00 93.06 186 ILE A N 1
ATOM 1454 C CA . ILE A 1 186 ? 6.646 6.189 -11.270 1.00 93.06 186 ILE A CA 1
ATOM 1455 C C . ILE A 1 186 ? 5.944 7.098 -10.248 1.00 93.06 186 ILE A C 1
ATOM 1457 O O . ILE A 1 186 ? 4.785 7.454 -10.429 1.00 93.06 186 ILE A O 1
ATOM 1461 N N . THR A 1 187 ? 6.653 7.530 -9.206 1.00 91.94 187 THR A N 1
ATOM 1462 C CA . THR A 1 187 ? 6.095 8.387 -8.148 1.00 91.94 187 THR A CA 1
ATOM 1463 C C . THR A 1 187 ? 5.709 9.769 -8.677 1.00 91.94 187 THR A C 1
ATOM 1465 O O . THR A 1 187 ? 4.613 10.241 -8.402 1.00 91.94 187 THR A O 1
ATOM 1468 N N . ASN A 1 188 ? 6.555 10.402 -9.496 1.00 89.62 188 ASN A N 1
ATOM 1469 C CA . ASN A 1 188 ? 6.244 11.708 -10.090 1.00 89.62 188 ASN A CA 1
ATOM 1470 C C . ASN A 1 188 ? 5.020 11.649 -11.015 1.00 89.62 188 ASN A C 1
ATOM 1472 O O . ASN A 1 188 ? 4.245 12.602 -11.072 1.00 89.62 188 ASN A O 1
ATOM 1476 N N . MET A 1 189 ? 4.816 10.525 -11.712 1.00 88.94 189 MET A N 1
ATOM 1477 C CA . MET A 1 189 ? 3.604 10.313 -12.512 1.00 88.94 189 MET A CA 1
ATOM 1478 C C . MET A 1 189 ? 2.352 10.288 -11.641 1.00 88.94 189 MET A C 1
ATOM 1480 O O . MET A 1 189 ? 1.307 10.744 -12.096 1.00 88.94 189 MET A O 1
ATOM 1484 N N . ALA A 1 190 ? 2.457 9.809 -10.398 1.00 88.94 190 ALA A N 1
ATOM 1485 C CA . ALA A 1 190 ? 1.372 9.891 -9.430 1.00 88.94 190 ALA A CA 1
ATOM 1486 C C . ALA A 1 190 ? 1.013 11.358 -9.145 1.00 88.94 190 ALA A C 1
ATOM 1488 O O . ALA A 1 190 ? -0.134 11.769 -9.286 1.00 88.94 190 ALA A O 1
ATOM 1489 N N . THR A 1 191 ? 2.008 12.191 -8.837 1.00 86.62 191 THR A N 1
ATOM 1490 C CA . THR A 1 191 ? 1.784 13.620 -8.576 1.00 86.62 191 THR A CA 1
ATOM 1491 C C . THR A 1 191 ? 1.130 14.324 -9.769 1.00 86.62 191 THR A C 1
ATOM 1493 O O . THR A 1 191 ? 0.168 15.072 -9.598 1.00 86.62 191 THR A O 1
ATOM 1496 N N . THR A 1 192 ? 1.596 14.056 -10.994 1.00 86.62 192 THR A N 1
ATOM 1497 C CA . THR A 1 192 ? 0.990 14.617 -12.212 1.00 86.62 192 THR A CA 1
ATOM 1498 C C . THR A 1 192 ? -0.426 14.089 -12.455 1.00 86.62 192 THR A C 1
ATOM 1500 O O . THR A 1 192 ? -1.296 14.849 -12.879 1.00 86.62 192 THR A O 1
ATOM 1503 N N . ALA A 1 193 ? -0.686 12.812 -12.169 1.00 87.56 193 ALA A N 1
ATOM 1504 C CA . ALA A 1 193 ? -2.015 12.223 -12.290 1.00 87.56 193 ALA A CA 1
ATOM 1505 C C . ALA A 1 193 ? -3.006 12.826 -11.285 1.00 87.56 193 ALA A C 1
ATOM 1507 O O . ALA A 1 193 ? -4.125 13.147 -11.678 1.00 87.56 193 ALA A O 1
ATOM 1508 N N . LEU A 1 194 ? -2.587 13.077 -10.038 1.00 86.19 194 LEU A N 1
ATOM 1509 C CA . LEU A 1 194 ? -3.404 13.770 -9.033 1.00 86.19 194 LEU A CA 1
ATOM 1510 C C . LEU A 1 194 ? -3.769 15.187 -9.467 1.00 86.19 194 LEU A C 1
ATOM 1512 O O . LEU A 1 194 ? -4.941 15.552 -9.439 1.00 86.19 194 LEU A O 1
ATOM 1516 N N . GLN A 1 195 ? -2.797 15.961 -9.958 1.00 86.25 195 GLN A N 1
ATOM 1517 C CA . GLN A 1 195 ? -3.053 17.311 -10.479 1.00 86.25 195 GLN A CA 1
ATOM 1518 C C . GLN A 1 195 ? -4.076 17.319 -11.624 1.00 86.25 195 GLN A C 1
ATOM 1520 O O . GLN A 1 195 ? -4.817 18.284 -11.793 1.00 86.25 195 GLN A O 1
ATOM 1525 N N . ARG A 1 196 ? -4.132 16.235 -12.404 1.00 86.12 196 ARG A N 1
ATOM 1526 C CA . ARG A 1 196 ? -5.053 16.062 -13.536 1.00 86.12 196 ARG A CA 1
ATOM 1527 C C . ARG A 1 196 ? -6.332 15.305 -13.182 1.00 86.12 196 ARG A C 1
ATOM 1529 O O . ARG A 1 196 ? -7.158 15.106 -14.068 1.00 86.12 196 ARG A O 1
ATOM 1536 N N . LYS A 1 197 ? -6.493 14.878 -11.924 1.00 86.62 197 LYS A N 1
ATOM 1537 C CA . LYS A 1 197 ? -7.589 14.015 -11.450 1.00 86.62 197 LYS A CA 1
ATOM 1538 C C . LYS A 1 197 ? -7.723 12.701 -12.240 1.00 86.62 197 LYS A C 1
ATOM 1540 O O . LYS A 1 197 ? -8.812 12.144 -12.359 1.00 86.62 197 LYS A O 1
ATOM 1545 N N . ASP A 1 198 ? -6.614 12.181 -12.768 1.00 88.81 198 ASP A N 1
ATOM 1546 C CA . ASP A 1 198 ? -6.571 10.901 -13.483 1.00 88.81 198 ASP A CA 1
ATOM 1547 C C . ASP A 1 198 ? -6.407 9.737 -12.489 1.00 88.81 198 ASP A C 1
ATOM 1549 O O . ASP A 1 198 ? -5.310 9.238 -12.210 1.00 88.81 198 ASP A O 1
ATOM 1553 N N . ARG A 1 199 ? -7.541 9.312 -11.924 1.00 88.50 199 ARG A N 1
ATOM 1554 C CA . ARG A 1 199 ? -7.629 8.229 -10.929 1.00 88.50 199 ARG A CA 1
ATOM 1555 C C . ARG A 1 199 ? -7.169 6.872 -11.471 1.00 88.50 199 ARG A C 1
ATOM 1557 O O . ARG A 1 199 ? -6.625 6.058 -10.717 1.00 88.50 199 ARG A O 1
ATOM 1564 N N . LEU A 1 200 ? -7.326 6.626 -12.775 1.00 90.50 200 LEU A N 1
ATOM 1565 C CA . LEU A 1 200 ? -6.871 5.389 -13.416 1.00 90.50 200 LEU A CA 1
ATOM 1566 C C . LEU A 1 200 ? -5.342 5.298 -13.365 1.00 90.50 200 LEU A C 1
ATOM 1568 O O . LEU A 1 200 ? -4.791 4.271 -12.964 1.00 90.50 200 LEU A O 1
ATOM 1572 N N . VAL A 1 201 ? -4.653 6.378 -13.745 1.00 90.94 201 VAL A N 1
ATOM 1573 C CA . VAL A 1 201 ? -3.187 6.436 -13.689 1.00 90.94 201 VAL A CA 1
ATOM 1574 C C . VAL A 1 201 ? -2.699 6.286 -12.258 1.00 90.94 201 VAL A C 1
ATOM 1576 O O . VAL A 1 201 ? -1.797 5.483 -12.019 1.00 90.94 201 VAL A O 1
ATOM 1579 N N . MET A 1 202 ? -3.336 6.968 -11.304 1.00 91.69 202 MET A N 1
ATOM 1580 C CA . MET A 1 202 ? -3.016 6.815 -9.883 1.00 91.69 202 MET A CA 1
ATOM 1581 C C . MET A 1 202 ? -3.129 5.376 -9.402 1.00 91.69 202 MET A C 1
ATOM 1583 O O . MET A 1 202 ? -2.227 4.874 -8.733 1.00 91.69 202 MET A O 1
ATOM 1587 N N . SER A 1 203 ? -4.197 4.685 -9.794 1.00 93.44 203 SER A N 1
ATOM 1588 C CA . SER A 1 203 ? -4.403 3.287 -9.427 1.00 93.44 203 SER A CA 1
ATOM 1589 C C . SER A 1 203 ? -3.286 2.389 -9.966 1.00 93.44 203 SER A C 1
ATOM 1591 O O . SER A 1 203 ? -2.742 1.562 -9.234 1.00 93.44 203 SER A O 1
ATOM 1593 N N . ILE A 1 204 ? -2.888 2.585 -11.228 1.00 94.69 204 ILE A N 1
ATOM 1594 C CA . ILE A 1 204 ? -1.802 1.820 -11.861 1.00 94.69 204 ILE A CA 1
ATOM 1595 C C . ILE A 1 204 ? -0.458 2.107 -11.178 1.00 94.69 204 ILE A C 1
ATOM 1597 O O . ILE A 1 204 ? 0.306 1.176 -10.922 1.00 94.69 204 ILE A O 1
ATOM 1601 N N . VAL A 1 205 ? -0.174 3.375 -10.861 1.00 94.75 205 VAL A N 1
ATOM 1602 C CA . VAL A 1 205 ? 1.046 3.777 -10.148 1.00 94.75 205 VAL A CA 1
ATOM 1603 C C . VAL A 1 205 ? 1.116 3.119 -8.772 1.00 94.75 205 VAL A C 1
ATOM 1605 O O . VAL A 1 205 ? 2.126 2.492 -8.456 1.00 94.75 205 VAL A O 1
ATOM 1608 N N . THR A 1 206 ? 0.047 3.214 -7.978 1.00 95.44 206 THR A N 1
ATOM 1609 C CA . THR A 1 206 ? -0.030 2.612 -6.640 1.00 95.44 206 THR A CA 1
ATOM 1610 C C . THR A 1 206 ? 0.254 1.114 -6.696 1.00 95.44 206 THR A C 1
ATOM 1612 O O . THR A 1 206 ? 1.138 0.627 -5.991 1.00 95.44 206 THR A O 1
ATOM 1615 N N . VAL A 1 207 ? -0.426 0.385 -7.587 1.00 96.62 207 VAL A N 1
ATOM 1616 C CA . VAL A 1 207 ? -0.225 -1.063 -7.746 1.00 96.62 207 VAL A CA 1
ATOM 1617 C C . VAL A 1 207 ? 1.219 -1.393 -8.136 1.00 96.62 207 VAL A C 1
ATOM 1619 O O . VAL A 1 207 ? 1.799 -2.339 -7.597 1.00 96.62 207 VAL A O 1
ATOM 1622 N N . GLU A 1 208 ? 1.835 -0.623 -9.037 1.00 97.06 208 GLU A N 1
ATOM 1623 C CA . GLU A 1 208 ? 3.213 -0.888 -9.461 1.00 97.06 208 GLU A CA 1
ATOM 1624 C C . GLU A 1 208 ? 4.240 -0.566 -8.359 1.00 97.06 208 GLU A C 1
ATOM 1626 O O . GLU A 1 208 ? 5.178 -1.340 -8.166 1.00 97.06 208 GLU A O 1
ATOM 1631 N N . LEU A 1 209 ? 4.045 0.500 -7.569 1.00 97.38 209 LEU A N 1
ATOM 1632 C CA . LEU A 1 209 ? 4.891 0.795 -6.403 1.00 97.38 209 LEU A CA 1
ATOM 1633 C C . LEU A 1 209 ? 4.844 -0.342 -5.375 1.00 97.38 209 LEU A C 1
ATOM 1635 O O . LEU A 1 209 ? 5.890 -0.815 -4.926 1.00 97.38 209 LEU A O 1
ATOM 1639 N N . PHE A 1 210 ? 3.649 -0.842 -5.049 1.00 97.88 210 PHE A N 1
ATOM 1640 C CA . PHE A 1 210 ? 3.501 -1.968 -4.126 1.00 97.88 210 PHE A CA 1
ATOM 1641 C C . PHE A 1 210 ? 4.035 -3.281 -4.696 1.00 97.88 210 PHE A C 1
ATOM 1643 O O . PHE A 1 210 ? 4.565 -4.109 -3.955 1.00 97.88 210 PHE A O 1
ATOM 1650 N N . LYS A 1 211 ? 3.966 -3.485 -6.013 1.00 97.19 211 LYS A N 1
ATOM 1651 C CA . LYS A 1 211 ? 4.621 -4.621 -6.668 1.00 97.19 211 LYS A CA 1
ATOM 1652 C C . LYS A 1 211 ? 6.141 -4.563 -6.503 1.00 97.19 211 LYS A C 1
ATOM 1654 O O . LYS A 1 211 ? 6.732 -5.572 -6.127 1.00 97.19 211 LYS A O 1
ATOM 1659 N N . LEU A 1 212 ? 6.763 -3.399 -6.700 1.00 96.75 212 LEU A N 1
ATOM 1660 C CA . LEU A 1 212 ? 8.200 -3.208 -6.458 1.00 96.75 212 LEU A CA 1
ATOM 1661 C C . LEU A 1 212 ? 8.569 -3.379 -4.975 1.00 96.75 212 LEU A C 1
ATOM 1663 O O . LEU A 1 212 ? 9.600 -3.981 -4.669 1.00 96.75 212 LEU A O 1
ATOM 1667 N N . LEU A 1 213 ? 7.716 -2.922 -4.052 1.00 97.25 213 LEU A N 1
ATOM 1668 C CA . LEU A 1 213 ? 7.894 -3.147 -2.615 1.00 97.25 213 LEU A CA 1
ATOM 1669 C C . LEU A 1 213 ? 7.862 -4.639 -2.265 1.00 97.25 213 LEU A C 1
ATOM 1671 O O . LEU A 1 213 ? 8.777 -5.128 -1.606 1.00 97.25 213 LEU A O 1
ATOM 1675 N N . LYS A 1 214 ? 6.851 -5.377 -2.738 1.00 96.31 214 LYS A N 1
ATOM 1676 C CA . LYS A 1 214 ? 6.730 -6.829 -2.515 1.00 96.31 214 LYS A CA 1
ATOM 1677 C C . LYS A 1 214 ? 7.961 -7.572 -3.033 1.00 96.31 214 LYS A C 1
ATOM 1679 O O . LYS A 1 214 ? 8.510 -8.421 -2.338 1.00 96.31 214 LYS A O 1
ATOM 1684 N N . VAL A 1 215 ? 8.456 -7.181 -4.207 1.00 94.06 215 VAL A N 1
ATOM 1685 C CA . VAL A 1 215 ? 9.697 -7.705 -4.787 1.00 94.06 215 VAL A CA 1
ATOM 1686 C C . VAL A 1 215 ? 10.905 -7.458 -3.862 1.00 94.06 215 VAL A C 1
ATOM 1688 O O . VAL A 1 215 ? 11.667 -8.390 -3.610 1.00 94.06 215 VAL A O 1
ATOM 1691 N N . LEU A 1 216 ? 11.067 -6.256 -3.292 1.00 93.00 216 LEU A N 1
ATOM 1692 C CA . LEU A 1 216 ? 12.139 -5.969 -2.322 1.00 93.00 216 LEU A CA 1
ATOM 1693 C C . LEU A 1 216 ? 12.027 -6.799 -1.035 1.00 93.00 216 LEU A C 1
ATOM 1695 O O . LEU A 1 216 ? 13.046 -7.317 -0.568 1.00 93.00 216 LEU A O 1
ATOM 1699 N N . ILE A 1 217 ? 10.812 -6.947 -0.494 1.00 93.81 217 ILE A N 1
ATOM 1700 C CA . ILE A 1 217 ? 10.539 -7.742 0.713 1.00 93.81 217 ILE A CA 1
ATOM 1701 C C . ILE A 1 217 ? 10.913 -9.206 0.470 1.00 93.81 217 ILE A C 1
ATOM 1703 O O . ILE A 1 217 ? 11.684 -9.780 1.240 1.00 93.81 217 ILE A O 1
ATOM 1707 N N . SER A 1 218 ? 10.442 -9.805 -0.627 1.00 91.19 218 SER A N 1
ATOM 1708 C CA . SER A 1 218 ? 10.793 -11.185 -0.976 1.00 91.19 218 SER A CA 1
ATOM 1709 C C . SER A 1 218 ? 12.298 -11.352 -1.200 1.00 91.19 218 SER A C 1
ATOM 1711 O O . SER A 1 218 ? 12.886 -12.325 -0.734 1.00 91.19 218 SER A O 1
ATOM 1713 N N . TYR A 1 219 ? 12.960 -10.386 -1.849 1.00 86.00 219 TYR A N 1
ATOM 1714 C CA . TYR A 1 219 ? 14.409 -10.454 -2.058 1.00 86.00 219 TYR A CA 1
ATOM 1715 C C . TYR A 1 219 ? 15.225 -10.368 -0.780 1.00 86.00 219 TYR A C 1
ATOM 1717 O O . TYR A 1 219 ? 16.290 -10.979 -0.702 1.00 86.00 219 TYR A O 1
ATOM 1725 N N . ARG A 1 220 ? 14.765 -9.614 0.219 1.00 84.75 220 ARG A N 1
ATOM 1726 C CA . ARG A 1 220 ? 15.481 -9.523 1.490 1.00 84.75 220 ARG A CA 1
ATOM 1727 C C . ARG A 1 220 ? 15.537 -10.873 2.211 1.00 84.75 220 ARG A C 1
ATOM 1729 O O . ARG A 1 220 ? 16.524 -11.144 2.893 1.00 84.75 220 ARG A O 1
ATOM 1736 N N . ASN A 1 221 ? 14.512 -11.700 2.055 1.00 81.69 221 ASN A N 1
ATOM 1737 C CA . ASN A 1 221 ? 14.413 -12.988 2.740 1.00 81.69 221 ASN A CA 1
ATOM 1738 C C . ASN A 1 221 ? 15.077 -14.141 1.978 1.00 81.69 221 ASN A C 1
ATOM 1740 O O . ASN A 1 221 ? 15.201 -15.242 2.506 1.00 81.69 221 ASN A O 1
ATOM 1744 N N . ASP A 1 222 ? 15.562 -13.884 0.765 1.00 81.12 222 ASP A N 1
ATOM 1745 C CA . ASP A 1 222 ? 16.291 -14.863 -0.028 1.00 81.12 222 ASP A CA 1
ATOM 1746 C C . ASP A 1 222 ? 17.778 -14.909 0.368 1.00 81.12 222 ASP A C 1
ATOM 1748 O O . ASP A 1 222 ? 18.557 -13.995 0.077 1.00 81.12 222 ASP A O 1
ATOM 1752 N N . ILE A 1 223 ? 18.172 -16.008 1.018 1.00 66.50 223 ILE A N 1
ATOM 1753 C CA . ILE A 1 223 ? 19.538 -16.264 1.507 1.00 66.50 223 ILE A CA 1
ATOM 1754 C C . ILE A 1 223 ? 20.545 -16.372 0.348 1.00 66.50 223 ILE A C 1
ATOM 1756 O O . ILE A 1 223 ? 21.727 -16.079 0.531 1.00 66.50 223 ILE A O 1
ATOM 1760 N N . SER A 1 224 ? 20.099 -16.754 -0.854 1.00 62.31 224 SER A N 1
ATOM 1761 C CA . SER A 1 224 ? 20.977 -16.945 -2.017 1.00 62.31 224 SER A CA 1
ATOM 1762 C C . SER A 1 224 ? 21.481 -15.631 -2.628 1.00 62.31 224 SER A C 1
ATOM 1764 O O . SER A 1 224 ? 22.403 -15.637 -3.446 1.00 62.31 224 SER A O 1
ATOM 1766 N N . LYS A 1 225 ? 20.901 -14.490 -2.237 1.00 69.00 225 LYS A N 1
ATOM 1767 C CA . LYS A 1 225 ? 21.158 -13.191 -2.863 1.00 69.00 225 LYS A CA 1
ATOM 1768 C C . LYS A 1 225 ? 22.129 -12.338 -2.056 1.00 69.00 225 LYS A C 1
ATOM 1770 O O . LYS A 1 225 ? 21.921 -12.062 -0.877 1.00 69.00 225 LYS A O 1
ATOM 1775 N N . ASP A 1 226 ? 23.167 -11.823 -2.723 1.00 69.56 226 ASP A N 1
ATOM 1776 C CA . ASP A 1 226 ? 24.084 -10.859 -2.107 1.00 69.56 226 ASP A CA 1
ATOM 1777 C C . ASP A 1 226 ? 23.364 -9.517 -1.873 1.00 69.56 226 ASP A C 1
ATOM 1779 O O . ASP A 1 226 ? 22.817 -8.902 -2.792 1.00 69.56 226 ASP A O 1
ATOM 1783 N N . GLN A 1 227 ? 23.370 -9.056 -0.620 1.00 76.00 227 GLN A N 1
ATOM 1784 C CA . GLN A 1 227 ? 22.737 -7.808 -0.179 1.00 76.00 227 GLN A CA 1
ATOM 1785 C C . GLN A 1 227 ? 23.750 -6.702 0.151 1.00 76.00 227 GLN A C 1
ATOM 1787 O O . GLN A 1 227 ? 23.398 -5.695 0.774 1.00 76.00 227 GLN A O 1
ATOM 1792 N N . LYS A 1 228 ? 25.024 -6.846 -0.242 1.00 80.00 228 LYS A N 1
ATOM 1793 C CA . LYS A 1 228 ? 26.062 -5.821 -0.010 1.00 80.00 228 LYS A CA 1
ATOM 1794 C C . LYS A 1 228 ? 25.686 -4.445 -0.561 1.00 80.00 228 LYS A C 1
ATOM 1796 O O . LYS A 1 228 ? 26.093 -3.439 0.022 1.00 80.00 228 LYS A O 1
ATOM 1801 N N . TRP A 1 229 ? 24.897 -4.382 -1.636 1.00 85.19 229 TRP A N 1
ATOM 1802 C CA . TRP A 1 229 ? 24.464 -3.121 -2.244 1.00 85.19 229 TRP A CA 1
ATOM 1803 C C . TRP A 1 229 ? 23.655 -2.243 -1.276 1.00 85.19 229 TRP A C 1
ATOM 1805 O O . TRP A 1 229 ? 23.855 -1.026 -1.260 1.00 85.19 229 TRP A O 1
ATOM 1815 N N . ARG A 1 230 ? 22.868 -2.848 -0.368 1.00 87.00 230 ARG A N 1
ATOM 1816 C CA . ARG A 1 230 ? 22.085 -2.134 0.662 1.00 87.00 230 ARG A CA 1
ATOM 1817 C C . ARG A 1 230 ? 22.956 -1.311 1.615 1.00 87.00 230 ARG A C 1
ATOM 1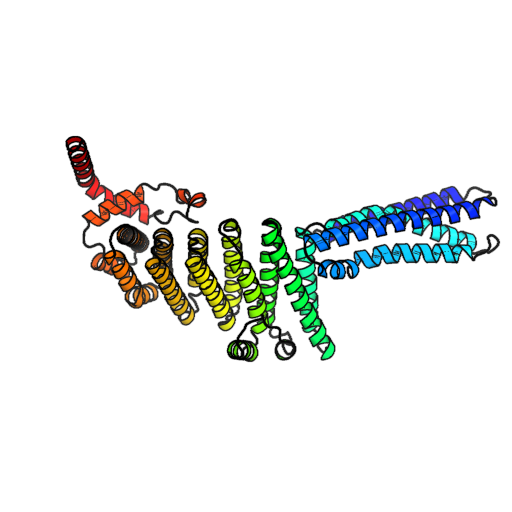819 O O . ARG A 1 230 ? 22.464 -0.392 2.259 1.00 87.00 230 ARG A O 1
ATOM 1826 N N . ARG A 1 231 ? 24.252 -1.614 1.734 1.00 82.44 231 ARG A N 1
ATOM 1827 C CA . ARG A 1 231 ? 25.187 -0.831 2.560 1.00 82.44 231 ARG A CA 1
ATOM 1828 C C . ARG A 1 231 ? 25.840 0.330 1.810 1.00 82.44 231 ARG A C 1
ATOM 1830 O O . ARG A 1 231 ? 26.350 1.225 2.467 1.00 82.44 231 ARG A O 1
ATOM 1837 N N . ARG A 1 232 ? 25.869 0.299 0.475 1.00 76.00 232 ARG A N 1
ATOM 1838 C CA . ARG A 1 232 ? 26.721 1.184 -0.337 1.00 76.00 232 ARG A CA 1
ATOM 1839 C C . ARG A 1 232 ? 25.963 2.320 -1.005 1.00 76.00 232 ARG A C 1
ATOM 1841 O O . ARG A 1 232 ? 26.433 3.445 -0.993 1.00 76.00 232 ARG A O 1
ATOM 1848 N N . SER A 1 233 ? 24.802 2.027 -1.580 1.00 74.31 233 SER A N 1
ATOM 1849 C CA . SER A 1 233 ? 24.053 2.990 -2.389 1.00 74.31 233 SER A CA 1
ATOM 1850 C C . SER A 1 233 ? 22.726 3.296 -1.713 1.00 74.31 233 SER A C 1
ATOM 1852 O O . SER A 1 233 ? 21.698 2.761 -2.096 1.00 74.31 233 SER A O 1
ATOM 1854 N N . GLN A 1 234 ? 22.776 4.090 -0.644 1.00 82.88 234 GLN A N 1
ATOM 1855 C CA . GLN A 1 234 ? 21.607 4.422 0.170 1.00 82.88 234 GLN A CA 1
ATOM 1856 C C . GLN A 1 234 ? 20.898 5.651 -0.395 1.00 82.88 234 GLN A C 1
ATOM 1858 O O . GLN A 1 234 ? 21.533 6.683 -0.605 1.00 82.88 234 GLN A O 1
ATOM 1863 N N . SER A 1 235 ? 19.587 5.544 -0.602 1.00 83.06 235 SER A N 1
ATOM 1864 C CA . SER A 1 235 ? 18.732 6.655 -1.028 1.00 83.06 235 SER A CA 1
ATOM 1865 C C . SER A 1 235 ? 17.678 6.911 0.040 1.00 83.06 235 SER A C 1
ATOM 1867 O O . SER A 1 235 ? 17.061 5.976 0.542 1.00 83.06 235 SER A O 1
ATOM 1869 N N . PHE A 1 236 ? 17.480 8.174 0.404 1.00 86.88 236 PHE A N 1
ATOM 1870 C CA . PHE A 1 236 ? 16.514 8.565 1.425 1.00 86.88 236 PHE A CA 1
ATOM 1871 C C . PHE A 1 236 ? 15.610 9.663 0.907 1.00 86.88 236 PHE A C 1
ATOM 1873 O O . PHE A 1 236 ? 16.017 10.494 0.093 1.00 86.88 236 PHE A O 1
ATOM 1880 N N . THR A 1 237 ? 14.393 9.671 1.425 1.00 83.00 237 THR A N 1
ATOM 1881 C CA . THR A 1 237 ? 13.453 10.764 1.239 1.00 83.00 237 THR A CA 1
ATOM 1882 C C . THR A 1 237 ? 13.996 12.052 1.858 1.00 83.00 237 THR A C 1
ATOM 1884 O O . THR A 1 237 ? 14.698 12.028 2.876 1.00 83.00 237 THR A O 1
ATOM 1887 N N . GLN A 1 238 ? 13.689 13.185 1.228 1.00 82.00 238 GLN A N 1
ATOM 1888 C CA . GLN A 1 238 ? 14.055 14.500 1.748 1.00 82.00 238 GLN A CA 1
ATOM 1889 C C . GLN A 1 238 ? 13.333 14.773 3.076 1.00 82.00 238 GLN A C 1
ATOM 1891 O O . GLN A 1 238 ? 12.214 14.320 3.283 1.00 82.00 238 GLN A O 1
ATOM 1896 N N . GLY A 1 239 ? 13.988 15.484 3.997 1.00 82.31 239 GLY A N 1
ATOM 1897 C CA . GLY A 1 239 ? 13.410 15.823 5.305 1.00 82.31 239 GLY A CA 1
ATOM 1898 C C . GLY A 1 239 ? 13.505 14.732 6.379 1.00 82.31 239 GLY A C 1
ATOM 1899 O O . GLY A 1 239 ? 13.127 14.978 7.520 1.00 82.31 239 GLY A O 1
ATOM 1900 N N . MET A 1 240 ? 14.046 13.548 6.072 1.00 88.25 240 MET A N 1
ATOM 1901 C CA . MET A 1 240 ? 14.257 12.516 7.091 1.00 88.25 240 MET A CA 1
ATOM 1902 C C . MET A 1 240 ? 15.424 12.869 8.026 1.00 88.25 240 MET A C 1
ATOM 1904 O O . MET A 1 240 ? 16.498 13.255 7.551 1.00 88.25 240 MET A O 1
ATOM 1908 N N . SER A 1 241 ? 15.225 12.688 9.336 1.00 92.12 241 SER A N 1
ATOM 1909 C CA . SER A 1 241 ? 16.244 12.968 10.356 1.00 92.12 241 SER A CA 1
ATOM 1910 C C . SER A 1 241 ? 17.456 12.033 10.244 1.00 92.12 241 SER A C 1
ATOM 1912 O O . SER A 1 241 ? 17.363 10.926 9.696 1.00 92.12 241 SER A O 1
ATOM 1914 N N . GLU A 1 242 ? 18.608 12.463 10.766 1.00 90.62 242 GLU A N 1
ATOM 1915 C CA . GLU A 1 242 ? 19.829 11.648 10.752 1.00 90.62 242 GLU A CA 1
ATOM 1916 C C . GLU A 1 242 ? 19.700 10.397 11.630 1.00 90.62 242 GLU A C 1
ATOM 1918 O O . GLU A 1 242 ? 20.204 9.335 11.263 1.00 90.62 242 GLU A O 1
ATOM 1923 N N . GLU A 1 243 ? 18.942 10.467 12.724 1.00 91.56 243 GLU A N 1
ATOM 1924 C CA . GLU A 1 243 ? 18.605 9.319 13.568 1.00 91.56 243 GLU A CA 1
ATOM 1925 C C . GLU A 1 243 ? 17.763 8.307 12.786 1.00 91.56 243 GLU A C 1
ATOM 1927 O O . GLU A 1 243 ? 18.079 7.116 12.763 1.00 91.56 243 GLU A O 1
ATOM 1932 N N . GLY A 1 244 ? 16.730 8.773 12.076 1.00 89.19 244 GLY A N 1
ATOM 1933 C CA . GLY A 1 244 ? 15.912 7.924 11.209 1.00 89.19 244 GLY A CA 1
ATOM 1934 C C . GLY A 1 244 ? 16.759 7.237 10.136 1.00 89.19 244 GLY A C 1
ATOM 1935 O O . GLY A 1 244 ? 16.693 6.016 9.965 1.00 89.19 244 GLY A O 1
ATOM 1936 N N . LYS A 1 245 ? 17.641 7.996 9.471 1.00 92.00 245 LYS A N 1
ATOM 1937 C CA . LYS A 1 245 ? 18.615 7.447 8.513 1.00 92.00 245 LYS A CA 1
ATOM 1938 C C . LYS A 1 245 ? 19.500 6.399 9.175 1.00 92.00 245 LYS A C 1
ATOM 1940 O O . LYS A 1 245 ? 19.679 5.324 8.608 1.00 92.00 245 LYS A O 1
ATOM 1945 N N . TYR A 1 246 ? 20.036 6.670 10.361 1.00 91.62 246 TYR A N 1
ATOM 1946 C CA . TYR A 1 246 ? 20.893 5.739 11.089 1.00 91.62 246 TYR A CA 1
ATOM 1947 C C . TYR A 1 246 ? 20.198 4.395 11.346 1.00 91.62 246 TYR A C 1
ATOM 1949 O O . TYR A 1 246 ? 20.750 3.349 10.990 1.00 91.62 246 TYR A O 1
ATOM 1957 N N . TYR A 1 247 ? 18.970 4.402 11.873 1.00 90.56 247 TYR A N 1
ATOM 1958 C CA . TYR A 1 247 ? 18.222 3.171 12.148 1.00 90.56 247 TYR A CA 1
ATOM 1959 C C . TYR A 1 247 ? 17.933 2.368 10.874 1.00 90.56 247 TYR A C 1
ATOM 1961 O O . TYR A 1 247 ? 18.194 1.163 10.828 1.00 90.56 247 TYR A O 1
ATOM 1969 N N . LEU A 1 248 ? 17.492 3.032 9.801 1.00 92.69 248 LEU A N 1
ATOM 1970 C CA . LEU A 1 248 ? 17.201 2.371 8.524 1.00 92.69 248 LEU A CA 1
ATOM 1971 C C . LEU A 1 248 ? 18.461 1.787 7.860 1.00 92.69 248 LEU A C 1
ATOM 1973 O O . LEU A 1 248 ? 18.400 0.716 7.247 1.00 92.69 248 LEU A O 1
ATOM 1977 N N . LYS A 1 249 ? 19.615 2.455 8.005 1.00 90.88 249 LYS A N 1
ATOM 1978 C CA . LYS A 1 249 ? 20.924 1.961 7.540 1.00 90.88 249 LYS A CA 1
ATOM 1979 C C . LYS A 1 249 ? 21.382 0.749 8.335 1.00 90.88 249 LYS A C 1
ATOM 1981 O O . LYS A 1 249 ? 21.756 -0.263 7.738 1.00 90.88 249 LYS A O 1
ATOM 1986 N N . ARG A 1 250 ? 21.346 0.852 9.668 1.00 89.50 250 ARG A N 1
ATOM 1987 C CA . ARG A 1 250 ? 21.735 -0.216 10.598 1.00 89.50 250 ARG A CA 1
ATOM 1988 C C . ARG A 1 250 ? 20.950 -1.487 10.303 1.00 89.50 250 ARG A C 1
ATOM 1990 O O . ARG A 1 250 ? 21.527 -2.567 10.189 1.00 89.50 250 ARG A O 1
ATOM 1997 N N . ASP A 1 251 ? 19.646 -1.328 10.109 1.00 88.75 251 ASP A N 1
ATOM 1998 C CA . ASP A 1 251 ? 18.717 -2.434 9.929 1.00 88.75 251 ASP A CA 1
ATOM 1999 C C . ASP A 1 251 ? 18.570 -2.882 8.464 1.00 88.75 251 ASP A C 1
ATOM 2001 O O . ASP A 1 251 ? 17.963 -3.918 8.210 1.00 88.75 251 ASP A O 1
ATOM 2005 N N . LYS A 1 252 ? 19.189 -2.163 7.514 1.00 90.62 252 LYS A N 1
ATOM 2006 C CA . LYS A 1 252 ? 19.173 -2.425 6.058 1.00 90.62 252 LYS A CA 1
ATOM 2007 C C . LYS A 1 252 ? 17.772 -2.449 5.426 1.00 90.62 252 LYS A C 1
ATOM 2009 O O . LYS A 1 252 ? 17.593 -3.057 4.370 1.00 90.62 252 LYS A O 1
ATOM 2014 N N . ILE A 1 253 ? 16.818 -1.758 6.044 1.00 92.62 253 ILE A N 1
ATOM 2015 C CA . ILE A 1 253 ? 15.407 -1.662 5.619 1.00 92.62 253 ILE A CA 1
ATOM 2016 C C . ILE A 1 253 ? 15.085 -0.359 4.879 1.00 92.62 253 ILE A C 1
ATOM 2018 O O . ILE A 1 253 ? 13.929 -0.060 4.592 1.00 92.62 253 ILE A O 1
ATOM 2022 N N . TRP A 1 254 ? 16.107 0.454 4.600 1.00 93.50 254 TRP A N 1
ATOM 2023 C CA . TRP A 1 254 ? 15.927 1.722 3.902 1.00 93.50 254 TRP A CA 1
ATOM 2024 C C . TRP A 1 254 ? 15.291 1.594 2.502 1.00 93.50 254 TRP A C 1
ATOM 2026 O O . TRP A 1 254 ? 14.536 2.503 2.171 1.00 93.50 254 TRP A O 1
ATOM 2036 N N . PRO A 1 255 ? 15.510 0.532 1.685 1.00 94.19 255 PRO A N 1
ATOM 2037 C CA . PRO A 1 255 ? 14.846 0.414 0.383 1.00 94.19 255 PRO A CA 1
ATOM 2038 C C . PRO A 1 255 ? 13.326 0.315 0.505 1.00 94.19 255 PRO A C 1
ATOM 2040 O O . PRO A 1 255 ? 12.596 0.976 -0.229 1.00 94.19 255 PRO A O 1
ATOM 2043 N N . GLU A 1 256 ? 12.849 -0.496 1.449 1.00 95.62 256 GLU A N 1
ATOM 2044 C CA . GLU A 1 256 ? 11.424 -0.690 1.699 1.00 95.62 256 GLU A CA 1
ATOM 2045 C C . GLU A 1 256 ? 10.806 0.565 2.311 1.00 95.62 256 GLU A C 1
ATOM 2047 O O . GLU A 1 256 ? 9.756 1.018 1.859 1.00 95.62 256 GLU A O 1
ATOM 2052 N N . ALA A 1 257 ? 11.502 1.180 3.273 1.00 95.25 257 ALA A N 1
ATOM 2053 C CA . ALA A 1 257 ? 11.090 2.456 3.845 1.00 95.25 257 ALA A CA 1
ATOM 2054 C C . ALA A 1 257 ? 10.992 3.556 2.779 1.00 95.25 257 ALA A C 1
ATOM 2056 O O . ALA A 1 257 ? 10.056 4.342 2.816 1.00 95.25 257 ALA A O 1
ATOM 2057 N N . TYR A 1 258 ? 11.902 3.585 1.801 1.00 95.44 258 TYR A N 1
ATOM 2058 C CA . TYR A 1 258 ? 11.888 4.571 0.722 1.00 95.44 258 TYR A CA 1
ATOM 2059 C C . TYR A 1 258 ? 10.613 4.483 -0.128 1.00 95.44 258 TYR A C 1
ATOM 2061 O O . TYR A 1 258 ? 9.942 5.495 -0.324 1.00 95.44 258 TYR A O 1
ATOM 2069 N N . ILE A 1 259 ? 10.236 3.282 -0.591 1.00 96.31 259 ILE A N 1
ATOM 2070 C CA . ILE A 1 259 ? 8.995 3.105 -1.368 1.00 96.31 259 ILE A CA 1
ATOM 2071 C C . ILE A 1 259 ? 7.769 3.428 -0.508 1.00 96.31 259 ILE A C 1
ATOM 2073 O O . ILE A 1 259 ? 6.878 4.139 -0.966 1.00 96.31 259 ILE A O 1
ATOM 2077 N N . LEU A 1 260 ? 7.739 2.964 0.744 1.00 96.50 260 LEU A N 1
ATOM 2078 C CA . LEU A 1 260 ? 6.649 3.267 1.674 1.00 96.50 260 LEU A CA 1
ATOM 2079 C C . LEU A 1 260 ? 6.507 4.774 1.930 1.00 96.50 260 LEU A C 1
ATOM 2081 O O . LEU A 1 260 ? 5.389 5.281 1.954 1.00 96.50 260 LEU A O 1
ATOM 2085 N N . SER A 1 261 ? 7.614 5.513 2.047 1.00 94.56 261 SER A N 1
ATOM 2086 C CA . SER A 1 261 ? 7.586 6.976 2.138 1.00 94.56 261 SER A CA 1
ATOM 2087 C C . SER A 1 261 ? 7.015 7.619 0.876 1.00 94.56 261 SER A C 1
ATOM 2089 O O . SER A 1 261 ? 6.241 8.559 0.994 1.00 94.56 261 SER A O 1
ATOM 2091 N N . LYS A 1 262 ? 7.328 7.104 -0.323 1.00 94.25 262 LYS A N 1
ATOM 2092 C CA . LYS A 1 262 ? 6.737 7.608 -1.576 1.00 94.25 262 LYS A CA 1
ATOM 2093 C C . LYS A 1 262 ? 5.238 7.347 -1.675 1.00 94.25 262 LYS A C 1
ATOM 2095 O O . LYS A 1 262 ? 4.493 8.210 -2.132 1.00 94.25 262 LYS A O 1
ATOM 2100 N N . VAL A 1 263 ? 4.781 6.191 -1.199 1.00 94.56 263 VAL A N 1
ATOM 2101 C CA . VAL A 1 263 ? 3.345 5.910 -1.074 1.00 94.56 263 VAL A CA 1
ATOM 2102 C C . VAL A 1 263 ? 2.694 6.870 -0.077 1.00 94.56 263 VAL A C 1
ATOM 2104 O O . VAL A 1 263 ? 1.641 7.426 -0.383 1.00 94.56 263 VAL A O 1
ATOM 2107 N N . LEU A 1 264 ? 3.320 7.114 1.078 1.00 94.00 264 LEU A N 1
ATOM 2108 C CA . LEU A 1 264 ? 2.801 8.043 2.083 1.00 94.00 264 LEU A CA 1
ATOM 2109 C C . LEU A 1 264 ? 2.717 9.481 1.552 1.00 94.00 264 LEU A C 1
ATOM 2111 O O . LEU A 1 264 ? 1.675 10.108 1.701 1.00 94.00 264 LEU A O 1
ATOM 2115 N N . GLU A 1 265 ? 3.761 9.974 0.877 1.00 91.56 265 GLU A N 1
ATOM 2116 C CA . GLU A 1 265 ? 3.757 11.283 0.205 1.00 91.56 265 GLU A CA 1
ATOM 2117 C C . GLU A 1 265 ? 2.549 11.417 -0.734 1.00 91.56 265 GLU A C 1
ATOM 2119 O O . GLU A 1 265 ? 1.779 12.368 -0.622 1.00 91.56 265 GLU A O 1
ATOM 2124 N N . ASN A 1 266 ? 2.328 10.427 -1.605 1.00 90.62 266 ASN A N 1
ATOM 2125 C CA . ASN A 1 266 ? 1.194 10.429 -2.530 1.00 90.62 266 ASN A CA 1
ATOM 2126 C C . ASN A 1 266 ? -0.160 10.352 -1.809 1.00 90.62 266 ASN A C 1
ATOM 2128 O O . ASN A 1 266 ? -1.122 10.978 -2.245 1.00 90.62 266 ASN A O 1
ATOM 2132 N N . THR A 1 267 ? -0.237 9.601 -0.708 1.00 91.56 267 THR A N 1
ATOM 2133 C CA . THR A 1 267 ? -1.470 9.419 0.079 1.00 91.56 267 THR A CA 1
ATOM 2134 C C . THR A 1 267 ? -1.852 10.683 0.849 1.00 91.56 267 THR A C 1
ATOM 2136 O O . THR A 1 267 ? -3.037 10.960 1.043 1.00 91.56 267 THR A O 1
ATOM 2139 N N . ASN A 1 268 ? -0.865 11.465 1.286 1.00 89.56 268 ASN A N 1
ATOM 2140 C CA . ASN A 1 268 ? -1.094 12.712 2.016 1.00 89.56 268 ASN A CA 1
ATOM 2141 C C . ASN A 1 268 ? -1.575 13.848 1.106 1.00 89.56 268 ASN A C 1
ATOM 2143 O O . ASN A 1 268 ? -2.255 14.748 1.574 1.00 89.56 268 ASN A O 1
ATOM 2147 N N . ILE A 1 269 ? -1.287 13.786 -0.197 1.00 88.38 269 ILE A N 1
ATOM 2148 C CA . ILE A 1 269 ? -1.794 14.762 -1.178 1.00 88.38 269 ILE A CA 1
ATOM 2149 C C . ILE A 1 269 ? -3.273 14.500 -1.525 1.00 88.38 269 ILE A C 1
ATOM 2151 O O . ILE A 1 269 ? -3.950 15.392 -2.033 1.00 88.38 269 ILE A O 1
ATOM 2155 N N . LEU A 1 270 ? -3.789 13.292 -1.261 1.00 88.38 270 LEU A N 1
ATOM 2156 C CA . LEU A 1 270 ? -5.173 12.936 -1.581 1.00 88.38 270 LEU A CA 1
ATOM 2157 C C . LEU A 1 270 ? -6.164 13.816 -0.824 1.00 88.38 270 LEU A C 1
ATOM 2159 O O . LEU A 1 270 ? -6.124 13.914 0.404 1.00 88.38 270 LEU A O 1
ATOM 2163 N N . THR A 1 271 ? -7.106 14.382 -1.571 1.00 86.12 271 THR A N 1
ATOM 2164 C CA . THR A 1 271 ? -8.197 15.185 -1.021 1.00 86.12 271 THR A CA 1
ATOM 2165 C C . THR A 1 271 ? -9.472 14.351 -0.894 1.00 86.12 271 THR A C 1
ATOM 2167 O O . THR A 1 271 ? -9.527 13.199 -1.325 1.00 86.12 271 THR A O 1
ATOM 2170 N N . ARG A 1 272 ? -10.546 14.938 -0.345 1.00 84.56 272 ARG A N 1
ATOM 2171 C CA . ARG A 1 272 ? -11.859 14.273 -0.254 1.00 84.56 272 ARG A CA 1
ATOM 2172 C C . ARG A 1 272 ? -12.390 13.801 -1.618 1.00 84.56 272 ARG A C 1
ATOM 2174 O O . ARG A 1 272 ? -13.084 12.792 -1.674 1.00 84.56 272 ARG A O 1
ATOM 2181 N N . SER A 1 273 ? -12.035 14.466 -2.726 1.00 83.06 273 SER A N 1
ATOM 2182 C CA . SER A 1 273 ? -12.461 14.035 -4.068 1.00 83.06 273 SER A CA 1
ATOM 2183 C C . SER A 1 273 ? -11.784 12.755 -4.554 1.00 83.06 273 SER A C 1
ATOM 2185 O O . SER A 1 273 ? -12.186 12.221 -5.583 1.00 83.06 273 SER A O 1
ATOM 2187 N N . ASP A 1 274 ? -10.769 12.269 -3.843 1.00 85.62 274 ASP A N 1
ATOM 2188 C CA . ASP A 1 274 ? -9.942 11.129 -4.240 1.00 85.62 274 ASP A CA 1
ATOM 2189 C C . ASP A 1 274 ? -10.103 9.942 -3.276 1.00 85.62 274 ASP A C 1
ATOM 2191 O O . ASP A 1 274 ? -9.313 8.997 -3.312 1.00 85.62 274 ASP A O 1
ATOM 2195 N N . ASN A 1 275 ? -11.129 9.976 -2.414 1.00 85.19 275 ASN A N 1
ATOM 2196 C CA . ASN A 1 275 ? -11.362 8.984 -1.360 1.00 85.19 275 ASN A CA 1
ATOM 2197 C C . ASN A 1 275 ? -11.460 7.540 -1.885 1.00 85.19 275 ASN A C 1
ATOM 2199 O O . ASN A 1 275 ? -11.051 6.619 -1.185 1.00 85.19 275 ASN A O 1
ATOM 2203 N N . GLU A 1 276 ? -11.888 7.329 -3.133 1.00 84.94 276 GLU A N 1
ATOM 2204 C CA . GLU A 1 276 ? -11.915 6.002 -3.774 1.00 84.94 276 GLU A CA 1
ATOM 2205 C C . GLU A 1 276 ? -10.528 5.343 -3.907 1.00 84.94 276 GLU A C 1
ATOM 2207 O O . GLU A 1 276 ? -10.420 4.119 -3.989 1.00 84.94 276 GLU A O 1
ATOM 2212 N N . LEU A 1 277 ? -9.446 6.132 -3.904 1.00 90.94 277 LEU A N 1
ATOM 2213 C CA . LEU A 1 277 ? -8.078 5.617 -3.985 1.00 90.94 277 LEU A CA 1
ATOM 2214 C C . LEU A 1 277 ? -7.563 5.126 -2.625 1.00 90.94 277 LEU A C 1
ATOM 2216 O O . LEU A 1 277 ? -6.624 4.327 -2.584 1.00 90.94 277 LEU A O 1
ATOM 2220 N N . VAL A 1 278 ? -8.162 5.572 -1.514 1.00 92.50 278 VAL A N 1
ATOM 2221 C CA . VAL A 1 278 ? -7.715 5.222 -0.157 1.00 92.50 278 VAL A CA 1
ATOM 2222 C C . VAL A 1 278 ? -7.866 3.717 0.106 1.00 92.50 278 VAL A C 1
ATOM 2224 O O . VAL A 1 278 ? -6.857 3.098 0.459 1.00 92.50 278 VAL A O 1
ATOM 2227 N N . PRO A 1 279 ? -9.029 3.073 -0.144 1.00 92.00 279 PRO A N 1
ATOM 2228 C CA . PRO A 1 279 ? -9.156 1.624 -0.004 1.00 92.00 279 PRO A CA 1
ATOM 2229 C C . PRO A 1 279 ? -8.145 0.836 -0.843 1.00 92.00 279 PRO A C 1
ATOM 2231 O O . PRO A 1 279 ? -7.604 -0.159 -0.369 1.00 92.00 279 PRO A O 1
ATOM 2234 N N . LEU A 1 280 ? -7.836 1.285 -2.068 1.00 94.50 280 LEU A N 1
ATOM 2235 C CA . LEU A 1 280 ? -6.836 0.635 -2.922 1.00 94.50 280 LEU A CA 1
ATOM 2236 C C . LEU A 1 280 ? -5.440 0.660 -2.284 1.00 94.50 280 LEU A C 1
ATOM 2238 O O . LEU A 1 280 ? -4.765 -0.370 -2.249 1.00 94.50 280 LEU A O 1
ATOM 2242 N N . ILE A 1 281 ? -5.012 1.822 -1.783 1.00 96.00 281 ILE A N 1
ATOM 2243 C CA . ILE A 1 281 ? -3.710 1.987 -1.124 1.00 96.00 281 ILE A CA 1
ATOM 2244 C C . ILE A 1 281 ? -3.645 1.117 0.131 1.00 96.00 281 ILE A C 1
ATOM 2246 O O . ILE A 1 281 ? -2.682 0.372 0.312 1.00 96.00 281 ILE A O 1
ATOM 2250 N N . CYS A 1 282 ? -4.678 1.167 0.973 1.00 96.00 282 CYS A N 1
ATOM 2251 C CA . CYS A 1 282 ? -4.742 0.384 2.202 1.00 96.00 282 CYS A CA 1
ATOM 2252 C C . CYS A 1 282 ? -4.768 -1.129 1.934 1.00 96.00 282 CYS A C 1
ATOM 2254 O O . CYS A 1 282 ? -4.097 -1.888 2.637 1.00 96.00 282 CYS A O 1
ATOM 2256 N N . ARG A 1 283 ? -5.460 -1.578 0.881 1.00 96.25 283 ARG A N 1
ATOM 2257 C CA . ARG A 1 283 ? -5.458 -2.983 0.453 1.00 96.25 283 ARG A CA 1
ATOM 2258 C C . ARG A 1 283 ? -4.074 -3.439 0.010 1.00 96.25 283 ARG A C 1
ATOM 2260 O O . ARG A 1 283 ? -3.600 -4.475 0.466 1.00 96.25 283 ARG A O 1
ATOM 2267 N N . GLU A 1 284 ? -3.407 -2.685 -0.863 1.00 97.75 284 GLU A N 1
ATOM 2268 C CA . GLU A 1 284 ? -2.060 -3.059 -1.307 1.00 97.75 284 GLU A CA 1
ATOM 2269 C C . GLU A 1 284 ? -1.032 -3.005 -0.167 1.00 97.75 284 GLU A C 1
ATOM 2271 O O . GLU A 1 284 ? -0.148 -3.862 -0.117 1.00 97.75 284 GLU A O 1
ATOM 2276 N N . LEU A 1 285 ? -1.195 -2.075 0.782 1.00 97.75 285 LEU A N 1
ATOM 2277 C CA . LEU A 1 285 ? -0.400 -2.017 2.009 1.00 97.75 285 LEU A CA 1
ATOM 2278 C C . LEU A 1 285 ? -0.620 -3.248 2.892 1.00 97.75 285 LEU A C 1
ATOM 2280 O O . LEU A 1 285 ? 0.346 -3.809 3.399 1.00 97.75 285 LEU A O 1
ATOM 2284 N N . THR A 1 286 ? -1.866 -3.704 3.024 1.00 97.81 286 THR A N 1
ATOM 2285 C CA . THR A 1 286 ? -2.211 -4.935 3.755 1.00 97.81 286 THR A CA 1
ATOM 2286 C C . THR A 1 286 ? -1.593 -6.160 3.078 1.00 97.81 286 THR A C 1
ATOM 2288 O O . THR A 1 286 ? -0.974 -6.986 3.739 1.00 97.81 286 THR A O 1
ATOM 2291 N N . ASN A 1 287 ? -1.645 -6.235 1.744 1.00 97.69 287 ASN A N 1
ATOM 2292 C CA . ASN A 1 287 ? -1.025 -7.322 0.981 1.00 97.69 287 ASN A CA 1
ATOM 2293 C C . ASN A 1 287 ? 0.508 -7.357 1.139 1.00 97.69 287 ASN A C 1
ATOM 2295 O O . ASN A 1 287 ? 1.105 -8.432 1.207 1.00 97.69 287 ASN A O 1
ATOM 2299 N N . SER A 1 288 ? 1.180 -6.200 1.161 1.00 97.38 288 SER A N 1
ATOM 2300 C CA . SER A 1 288 ? 2.628 -6.158 1.409 1.00 97.38 288 SER A CA 1
ATOM 2301 C C . SER A 1 288 ? 2.984 -6.393 2.880 1.00 97.38 288 SER A C 1
ATOM 2303 O O . SER A 1 288 ? 4.062 -6.922 3.158 1.00 97.38 288 SER A O 1
ATOM 2305 N N . HIS A 1 289 ? 2.086 -6.052 3.808 1.00 97.44 289 HIS A N 1
ATOM 2306 C CA . HIS A 1 289 ? 2.224 -6.353 5.230 1.00 97.44 289 HIS A CA 1
ATOM 2307 C C . HIS A 1 289 ? 2.154 -7.856 5.499 1.00 97.44 289 HIS A C 1
ATOM 2309 O O . HIS A 1 289 ? 3.064 -8.393 6.127 1.00 97.44 289 HIS A O 1
ATOM 2315 N N . ASP A 1 290 ? 1.142 -8.534 4.955 1.00 97.00 290 ASP A N 1
ATOM 2316 C CA . ASP A 1 290 ? 0.988 -9.989 5.031 1.00 97.00 290 ASP A CA 1
ATOM 2317 C C . ASP A 1 290 ? 2.240 -10.705 4.498 1.00 97.00 290 ASP A C 1
ATOM 2319 O O . ASP A 1 290 ? 2.827 -11.560 5.159 1.00 97.00 290 ASP A O 1
ATOM 2323 N N . LEU A 1 291 ? 2.768 -10.262 3.352 1.00 96.12 291 LEU A N 1
ATOM 2324 C CA . LEU A 1 291 ? 4.028 -10.789 2.824 1.00 96.12 291 LEU A CA 1
ATOM 2325 C C . LEU A 1 291 ? 5.208 -10.608 3.800 1.00 96.12 291 LEU A C 1
ATOM 2327 O O . LEU A 1 291 ? 6.049 -11.499 3.927 1.00 96.12 291 LEU A O 1
ATOM 2331 N N . ALA A 1 292 ? 5.295 -9.469 4.491 1.00 95.12 292 ALA A N 1
ATOM 2332 C CA . ALA A 1 292 ? 6.342 -9.229 5.484 1.00 95.12 292 ALA A CA 1
ATOM 2333 C C . ALA A 1 292 ? 6.177 -10.105 6.742 1.00 95.12 292 ALA A C 1
ATOM 2335 O O . ALA A 1 292 ? 7.184 -10.557 7.295 1.00 95.12 292 ALA A O 1
ATOM 2336 N N . ILE A 1 293 ? 4.934 -10.367 7.165 1.00 95.25 293 ILE A N 1
ATOM 2337 C CA . ILE A 1 293 ? 4.598 -11.287 8.263 1.00 95.25 293 ILE A CA 1
ATOM 2338 C C . ILE A 1 293 ? 4.980 -12.720 7.893 1.00 95.25 293 ILE A C 1
ATOM 2340 O O . ILE A 1 293 ? 5.684 -13.376 8.657 1.00 95.25 293 ILE A O 1
ATOM 2344 N N . ASN A 1 294 ? 4.618 -13.175 6.691 1.00 93.75 294 ASN A N 1
ATOM 2345 C CA . ASN A 1 294 ? 4.950 -14.513 6.190 1.00 93.75 294 ASN A CA 1
ATOM 2346 C C . ASN A 1 294 ? 6.464 -14.769 6.142 1.00 93.75 294 ASN A C 1
ATOM 2348 O O . ASN A 1 294 ? 6.928 -15.896 6.302 1.00 93.75 294 ASN A O 1
ATOM 2352 N N . HIS A 1 295 ? 7.257 -13.711 5.985 1.00 91.44 295 HIS A N 1
ATOM 2353 C CA . HIS A 1 295 ? 8.710 -13.774 6.068 1.00 91.44 295 HIS A CA 1
ATOM 2354 C C . HIS A 1 295 ? 9.296 -13.502 7.470 1.00 91.44 295 HIS A C 1
ATOM 2356 O O . HIS A 1 295 ? 10.514 -13.422 7.623 1.00 91.44 295 HIS A O 1
ATOM 2362 N N . SER A 1 296 ? 8.460 -13.366 8.503 1.00 87.56 296 SER A N 1
ATOM 2363 C CA . SER A 1 296 ? 8.853 -13.097 9.896 1.00 87.56 296 SER A CA 1
ATOM 2364 C C . SER A 1 296 ? 9.707 -11.831 10.080 1.00 87.56 296 SER A C 1
ATOM 2366 O O . SER A 1 296 ? 10.521 -11.719 11.004 1.00 87.56 296 SER A O 1
ATOM 2368 N N . ASP A 1 297 ? 9.525 -10.831 9.216 1.00 90.00 297 ASP A N 1
ATOM 2369 C CA . ASP A 1 297 ? 10.360 -9.636 9.187 1.00 90.00 297 ASP A CA 1
ATOM 2370 C C . ASP A 1 297 ? 9.786 -8.503 10.046 1.00 90.00 297 ASP A C 1
ATOM 2372 O O . ASP A 1 297 ? 9.277 -7.491 9.549 1.00 90.00 297 ASP A O 1
ATOM 2376 N N . LYS A 1 298 ? 9.909 -8.655 11.371 1.00 92.69 298 LYS A N 1
ATOM 2377 C CA . LYS A 1 298 ? 9.322 -7.742 12.374 1.00 92.69 298 LYS A CA 1
ATOM 2378 C C . LYS A 1 298 ? 9.598 -6.252 12.113 1.00 92.69 298 LYS A C 1
ATOM 2380 O O . LYS A 1 298 ? 8.777 -5.403 12.451 1.00 92.69 298 LYS A O 1
ATOM 2385 N N . LYS A 1 299 ? 10.746 -5.909 11.514 1.00 93.19 299 LYS A N 1
ATOM 2386 C CA . LYS A 1 299 ? 11.118 -4.510 11.238 1.00 93.19 299 LYS A CA 1
ATOM 2387 C C . LYS A 1 299 ? 10.292 -3.910 10.100 1.00 93.19 299 LYS A C 1
ATOM 2389 O O . LYS A 1 299 ? 9.839 -2.777 10.219 1.00 93.19 299 LYS A O 1
ATOM 2394 N N . ILE A 1 300 ? 10.070 -4.667 9.025 1.00 95.00 300 ILE A N 1
ATOM 2395 C CA . ILE A 1 300 ? 9.232 -4.230 7.899 1.00 95.00 300 ILE A CA 1
ATOM 2396 C C . ILE A 1 300 ? 7.759 -4.232 8.303 1.00 95.00 300 ILE A C 1
ATOM 2398 O O . ILE A 1 300 ? 7.033 -3.302 7.958 1.00 95.00 300 ILE A O 1
ATOM 2402 N N . VAL A 1 301 ? 7.334 -5.225 9.085 1.00 96.06 301 VAL A N 1
ATOM 2403 C CA . VAL A 1 301 ? 5.994 -5.270 9.686 1.00 96.06 301 VAL A CA 1
ATOM 2404 C C . VAL A 1 301 ? 5.721 -3.981 10.470 1.00 96.06 301 VAL A C 1
ATOM 2406 O O . VAL A 1 301 ? 4.725 -3.306 10.221 1.00 96.06 301 VAL A O 1
ATOM 2409 N N . LYS A 1 302 ? 6.663 -3.554 11.323 1.00 95.62 302 LYS A N 1
ATOM 2410 C CA . LYS A 1 302 ? 6.554 -2.287 12.060 1.00 95.62 302 LYS A CA 1
ATOM 2411 C C . LYS A 1 302 ? 6.485 -1.060 11.143 1.00 95.62 302 LYS A C 1
ATOM 2413 O O . LYS A 1 302 ? 5.709 -0.155 11.431 1.00 95.62 302 LYS A O 1
ATOM 2418 N N . LEU A 1 303 ? 7.240 -1.026 10.038 1.00 95.62 303 LEU A N 1
ATOM 2419 C CA . LEU A 1 303 ? 7.151 0.077 9.069 1.00 95.62 303 LEU A CA 1
ATOM 2420 C C . LEU A 1 303 ? 5.738 0.213 8.486 1.00 95.62 303 LEU A C 1
ATOM 2422 O O . LEU A 1 303 ? 5.235 1.326 8.412 1.00 95.62 303 LEU A O 1
ATOM 2426 N N . HIS A 1 304 ? 5.073 -0.886 8.129 1.00 97.50 304 HIS A N 1
ATOM 2427 C CA . HIS A 1 304 ? 3.701 -0.837 7.603 1.00 97.50 304 HIS A CA 1
ATOM 2428 C C . HIS A 1 304 ? 2.713 -0.259 8.625 1.00 97.50 304 HIS A C 1
ATOM 2430 O O . HIS A 1 304 ? 1.926 0.619 8.280 1.00 97.50 304 HIS A O 1
ATOM 2436 N N . LEU A 1 305 ? 2.810 -0.679 9.893 1.00 96.75 305 LEU A N 1
ATOM 2437 C CA . LEU A 1 305 ? 1.993 -0.119 10.976 1.00 96.75 305 LEU A CA 1
ATOM 2438 C C . LEU A 1 305 ? 2.260 1.378 11.177 1.00 96.75 305 LEU A C 1
ATOM 2440 O O . LEU A 1 305 ? 1.331 2.153 11.380 1.00 96.75 305 LEU A O 1
ATOM 2444 N N . MET A 1 306 ? 3.520 1.813 11.070 1.00 95.75 306 MET A N 1
ATOM 2445 C CA . MET A 1 306 ? 3.870 3.236 11.135 1.00 95.75 306 MET A CA 1
ATOM 2446 C C . MET A 1 306 ? 3.259 4.033 9.977 1.00 95.75 306 MET A C 1
ATOM 2448 O O . MET A 1 306 ? 2.803 5.149 10.196 1.00 95.75 306 MET A O 1
ATOM 2452 N N . ILE A 1 307 ? 3.208 3.466 8.768 1.00 96.56 307 ILE A N 1
ATOM 2453 C CA . ILE A 1 307 ? 2.551 4.107 7.622 1.00 96.56 307 ILE A CA 1
ATOM 2454 C C . ILE A 1 307 ? 1.042 4.216 7.851 1.00 96.56 307 ILE A C 1
ATOM 2456 O O . ILE A 1 307 ? 0.491 5.296 7.658 1.00 96.56 307 ILE A O 1
ATOM 2460 N N . LEU A 1 308 ? 0.380 3.158 8.333 1.00 96.88 308 LEU A N 1
ATOM 2461 C CA . LEU A 1 308 ? -1.041 3.214 8.704 1.00 96.88 308 LEU A CA 1
ATOM 2462 C C . LEU A 1 308 ? -1.310 4.291 9.766 1.00 96.88 308 LEU A C 1
ATOM 2464 O O . LEU A 1 308 ? -2.220 5.100 9.598 1.00 96.88 308 LEU A O 1
ATOM 2468 N N . ASN A 1 309 ? -0.477 4.356 10.809 1.00 96.75 309 ASN A N 1
ATOM 2469 C CA . ASN A 1 309 ? -0.535 5.395 11.842 1.00 96.75 309 ASN A CA 1
ATOM 2470 C C . ASN A 1 309 ? -0.428 6.808 11.239 1.00 96.75 309 ASN A C 1
ATOM 2472 O O . ASN A 1 309 ? -1.190 7.705 11.599 1.00 96.75 309 ASN A O 1
ATOM 2476 N N . SER A 1 310 ? 0.504 7.019 10.305 1.00 95.88 310 SER A N 1
ATOM 2477 C CA . SER A 1 310 ? 0.664 8.308 9.624 1.00 95.88 310 SER A CA 1
ATOM 2478 C C . SER A 1 310 ? -0.543 8.671 8.758 1.00 95.88 310 SER A C 1
ATOM 2480 O O . SER A 1 310 ? -0.957 9.826 8.771 1.00 95.88 310 SER A O 1
ATOM 2482 N N . ILE A 1 311 ? -1.137 7.705 8.050 1.00 95.94 311 ILE A N 1
ATOM 2483 C CA . ILE A 1 311 ? -2.327 7.953 7.224 1.00 95.94 311 ILE A CA 1
ATOM 2484 C C . ILE A 1 311 ? -3.548 8.259 8.107 1.00 95.94 311 ILE A C 1
ATOM 2486 O O . ILE A 1 311 ? -4.319 9.154 7.765 1.00 95.94 311 ILE A O 1
ATOM 2490 N N . LEU A 1 312 ? -3.712 7.573 9.248 1.00 95.06 312 LEU A N 1
ATOM 2491 C CA . LEU A 1 312 ? -4.766 7.880 10.227 1.00 95.06 312 LEU A CA 1
ATOM 2492 C C . LEU A 1 312 ? -4.623 9.289 10.785 1.00 95.06 312 LEU A C 1
ATOM 2494 O O . LEU A 1 312 ? -5.602 10.027 10.846 1.00 95.06 312 LEU A O 1
ATOM 2498 N N . ARG A 1 313 ? -3.400 9.671 11.165 1.00 95.06 313 ARG A N 1
ATOM 2499 C CA . ARG A 1 313 ? -3.119 11.025 11.638 1.00 95.06 313 ARG A CA 1
ATOM 2500 C C . ARG A 1 313 ? -3.519 12.068 10.598 1.00 95.06 313 ARG A C 1
ATOM 2502 O O . ARG A 1 313 ? -4.253 12.985 10.929 1.00 95.06 313 ARG A O 1
ATOM 2509 N N . GLU A 1 314 ? -3.104 11.885 9.349 1.00 94.31 314 GLU A N 1
ATOM 2510 C CA . GLU A 1 314 ? -3.470 12.792 8.258 1.00 94.31 314 GLU A CA 1
ATOM 2511 C C . GLU A 1 314 ? -4.990 12.836 8.029 1.00 94.31 314 GLU A C 1
ATOM 2513 O O . GLU A 1 314 ? -5.555 13.893 7.759 1.00 94.31 314 GLU A O 1
ATOM 2518 N N . ALA A 1 315 ? -5.684 11.700 8.140 1.00 93.50 315 ALA A N 1
ATOM 2519 C CA . ALA A 1 315 ? -7.140 11.652 8.012 1.00 93.50 315 ALA A CA 1
ATOM 2520 C C . ALA A 1 315 ? -7.847 12.469 9.106 1.00 93.50 315 ALA A C 1
ATOM 2522 O O . ALA A 1 315 ? -8.833 13.142 8.815 1.00 93.50 315 ALA A O 1
ATOM 2523 N N . LEU A 1 316 ? -7.323 12.445 10.335 1.00 93.62 316 LEU A N 1
ATOM 2524 C CA . LEU A 1 316 ? -7.819 13.254 11.448 1.00 93.62 316 LEU A CA 1
ATOM 2525 C C . LEU A 1 316 ? -7.480 14.738 11.275 1.00 93.62 316 LEU A C 1
ATOM 2527 O O . LEU A 1 316 ? -8.367 15.579 11.395 1.00 93.62 316 LEU A O 1
ATOM 2531 N N . ASP A 1 317 ? -6.229 15.056 10.936 1.00 92.75 317 ASP A N 1
ATOM 2532 C CA . ASP A 1 317 ? -5.760 16.434 10.741 1.00 92.75 317 ASP A CA 1
ATOM 2533 C C . ASP A 1 317 ? -6.539 17.129 9.602 1.00 92.75 317 ASP A C 1
ATOM 2535 O O . ASP A 1 317 ? -6.895 18.303 9.705 1.00 92.75 317 ASP A O 1
ATOM 2539 N N . SER A 1 318 ? -6.887 16.384 8.545 1.00 91.00 318 SER A N 1
ATOM 2540 C CA . SER A 1 318 ? -7.715 16.857 7.422 1.00 91.00 318 SER A CA 1
ATOM 2541 C C . SER A 1 318 ? -9.232 16.723 7.634 1.00 91.00 318 SER A C 1
ATOM 2543 O O . SER A 1 318 ? -10.001 17.067 6.728 1.00 91.00 318 SER A O 1
ATOM 2545 N N . ARG A 1 319 ? -9.681 16.219 8.797 1.00 91.06 319 ARG A N 1
ATOM 2546 C CA . ARG A 1 319 ? -11.091 15.912 9.115 1.00 91.06 319 ARG A CA 1
ATOM 2547 C C . ARG A 1 319 ? -11.796 15.160 7.980 1.00 91.06 319 ARG A C 1
ATOM 2549 O O . ARG A 1 319 ? -12.837 15.581 7.478 1.00 91.06 319 ARG A O 1
ATOM 2556 N N . ASN A 1 320 ? -11.176 14.102 7.463 1.00 90.12 320 ASN A N 1
ATOM 2557 C CA . ASN A 1 320 ? -11.713 13.301 6.363 1.00 90.12 320 ASN A CA 1
ATOM 2558 C C . ASN A 1 320 ? -12.221 11.952 6.892 1.00 90.12 320 ASN A C 1
ATOM 2560 O O . ASN A 1 320 ? -11.473 10.974 6.957 1.00 90.12 320 ASN A O 1
ATOM 2564 N N . GLU A 1 321 ? -13.506 11.907 7.245 1.00 87.38 321 GLU A N 1
ATOM 2565 C CA . GLU A 1 321 ? -14.161 10.753 7.876 1.00 87.38 321 GLU A CA 1
ATOM 2566 C C . GLU A 1 321 ? -14.124 9.484 7.012 1.00 87.38 321 GLU A C 1
ATOM 2568 O O . GLU A 1 321 ? -13.846 8.400 7.524 1.00 87.38 321 GLU A O 1
ATOM 2573 N N . HIS A 1 322 ? -14.326 9.592 5.693 1.00 85.88 322 HIS A N 1
ATOM 2574 C CA . HIS A 1 322 ? -14.244 8.435 4.791 1.00 85.88 322 HIS A CA 1
ATOM 2575 C C . HIS A 1 322 ? -12.823 7.868 4.712 1.00 85.88 322 HIS A C 1
ATOM 2577 O O . HIS A 1 322 ? -12.636 6.647 4.728 1.00 85.88 322 HIS A O 1
ATOM 2583 N N . LYS A 1 323 ? -11.805 8.743 4.647 1.00 90.88 323 LYS A N 1
ATOM 2584 C CA . LYS A 1 323 ? -10.395 8.324 4.686 1.00 90.88 323 LYS A CA 1
ATOM 2585 C C . LYS A 1 323 ? -10.093 7.646 6.020 1.00 90.88 323 LYS A C 1
ATOM 2587 O O . LYS A 1 323 ? -9.493 6.576 6.017 1.00 90.88 323 LYS A O 1
ATOM 2592 N N . PHE A 1 324 ? -10.551 8.217 7.135 1.00 92.56 324 PHE A N 1
ATOM 2593 C CA . PHE A 1 324 ? -10.377 7.631 8.463 1.00 92.56 324 PHE A CA 1
ATOM 2594 C C . PHE A 1 324 ? -11.024 6.246 8.558 1.00 92.56 324 PHE A C 1
ATOM 2596 O O . PHE A 1 324 ? -10.344 5.283 8.900 1.00 92.56 324 PHE A O 1
ATOM 2603 N N . SER A 1 325 ? -12.296 6.126 8.177 1.00 89.81 325 SER A N 1
ATOM 2604 C CA . SER A 1 325 ? -13.061 4.874 8.231 1.00 89.81 325 SER A CA 1
ATOM 2605 C C . SER A 1 325 ? -12.451 3.787 7.348 1.00 89.81 325 SER A C 1
ATOM 2607 O O . SER A 1 325 ? -12.271 2.656 7.793 1.00 89.81 325 SER A O 1
ATOM 2609 N N . SER A 1 326 ? -12.026 4.143 6.130 1.00 90.50 326 SER A N 1
ATOM 2610 C CA . SER A 1 326 ? -11.315 3.215 5.243 1.00 90.50 326 SER A CA 1
ATOM 2611 C C . SER A 1 326 ? -10.024 2.715 5.889 1.00 90.50 326 SER A C 1
ATOM 2613 O O . SER A 1 326 ? -9.755 1.517 5.912 1.00 90.50 326 SER A O 1
ATOM 2615 N N . VAL A 1 327 ? -9.212 3.620 6.437 1.00 94.56 327 VAL A N 1
ATOM 2616 C CA . VAL A 1 327 ? -7.917 3.251 7.017 1.00 94.56 327 VAL A CA 1
ATOM 2617 C C . VAL A 1 327 ? -8.105 2.425 8.286 1.00 94.56 327 VAL A C 1
ATOM 2619 O O . VAL A 1 327 ? -7.382 1.450 8.447 1.00 94.56 327 VAL A O 1
ATOM 2622 N N . ILE A 1 328 ? -9.074 2.755 9.145 1.00 94.56 328 ILE A N 1
ATOM 2623 C CA . ILE A 1 328 ? -9.417 1.995 10.357 1.00 94.56 328 ILE A CA 1
ATOM 2624 C C . ILE A 1 328 ? -9.824 0.558 10.019 1.00 94.56 328 ILE A C 1
ATOM 2626 O O . ILE A 1 328 ? -9.266 -0.375 10.602 1.00 94.56 328 ILE A O 1
ATOM 2630 N N . TYR A 1 329 ? -10.667 0.370 9.003 1.00 92.81 329 TYR A N 1
ATOM 2631 C CA . TYR A 1 329 ? -11.062 -0.957 8.536 1.00 92.81 329 TYR A CA 1
ATOM 2632 C C . TYR A 1 329 ? -9.858 -1.814 8.113 1.00 92.81 329 TYR A C 1
ATOM 2634 O O . TYR A 1 329 ? -9.710 -2.965 8.535 1.00 92.81 329 TYR A O 1
ATOM 2642 N N . TYR A 1 330 ? -8.949 -1.259 7.304 1.00 95.25 330 TYR A N 1
ATOM 2643 C CA . TYR A 1 330 ? -7.743 -1.989 6.906 1.00 95.25 330 TYR A CA 1
ATOM 2644 C C . TYR A 1 330 ? -6.737 -2.111 8.056 1.00 95.25 330 TYR A C 1
ATOM 2646 O O . TYR A 1 330 ? -6.022 -3.107 8.128 1.00 95.25 330 TYR A O 1
ATOM 2654 N N . TYR A 1 331 ? -6.682 -1.159 8.989 1.00 96.88 331 TYR A N 1
ATOM 2655 C CA . TYR A 1 331 ? -5.848 -1.267 10.186 1.00 96.88 331 TYR A CA 1
ATOM 2656 C C . TYR A 1 331 ? -6.261 -2.486 11.005 1.00 96.88 331 TYR A C 1
ATOM 2658 O O . TYR A 1 331 ? -5.401 -3.294 11.359 1.00 96.88 331 TYR A O 1
ATOM 2666 N N . ARG A 1 332 ? -7.569 -2.672 11.229 1.00 95.19 332 ARG A N 1
ATOM 2667 C CA . ARG A 1 332 ? -8.109 -3.888 11.841 1.00 95.19 332 ARG A CA 1
ATOM 2668 C C . ARG A 1 332 ? -7.613 -5.134 11.111 1.00 95.19 332 ARG A C 1
ATOM 2670 O O . ARG A 1 332 ? -7.076 -6.020 11.762 1.00 95.19 332 ARG A O 1
ATOM 2677 N N . MET A 1 333 ? -7.730 -5.197 9.781 1.00 95.12 333 MET A N 1
ATOM 2678 C CA . MET A 1 333 ? -7.233 -6.353 9.017 1.00 95.12 333 MET A CA 1
ATOM 2679 C C . MET A 1 333 ? -5.735 -6.610 9.255 1.00 95.12 333 MET A C 1
ATOM 2681 O O . MET A 1 333 ? -5.323 -7.754 9.410 1.00 95.12 333 MET A O 1
ATOM 2685 N N . ASN A 1 334 ? -4.913 -5.559 9.348 1.00 96.94 334 ASN A N 1
ATOM 2686 C CA . ASN A 1 334 ? -3.488 -5.705 9.665 1.00 96.94 334 ASN A CA 1
ATOM 2687 C C . ASN A 1 334 ? -3.256 -6.201 11.104 1.00 96.94 334 ASN A C 1
ATOM 2689 O O . ASN A 1 334 ? -2.332 -6.975 11.324 1.00 96.94 334 ASN A O 1
ATOM 2693 N N . ILE A 1 335 ? -4.090 -5.812 12.076 1.00 96.19 335 ILE A N 1
ATOM 2694 C CA . ILE A 1 335 ? -4.051 -6.359 13.446 1.00 96.19 335 ILE A CA 1
ATOM 2695 C C . ILE A 1 335 ? -4.389 -7.854 13.444 1.00 96.19 335 ILE A C 1
ATOM 2697 O O . ILE A 1 335 ? -3.687 -8.637 14.081 1.00 96.19 335 ILE A O 1
ATOM 2701 N N . GLU A 1 336 ? -5.425 -8.259 12.708 1.00 94.31 336 GLU A N 1
ATOM 2702 C CA . GLU A 1 336 ? -5.866 -9.658 12.617 1.00 94.31 336 GLU A CA 1
ATOM 2703 C C . GLU A 1 336 ? -4.771 -10.570 12.032 1.00 94.31 336 GLU A C 1
ATOM 2705 O O . GLU A 1 336 ? -4.567 -11.683 12.519 1.00 94.31 336 GLU A O 1
ATOM 2710 N N . LEU A 1 337 ? -3.982 -10.066 11.072 1.00 95.31 337 LEU A N 1
ATOM 2711 C CA . LEU A 1 337 ? -2.819 -10.773 10.513 1.00 95.31 337 LEU A CA 1
ATOM 2712 C C . LEU A 1 337 ? -1.672 -10.975 11.525 1.00 95.31 337 LEU A C 1
ATOM 2714 O O . LEU A 1 337 ? -0.840 -11.865 11.353 1.00 95.31 337 LEU A O 1
ATOM 2718 N N . LEU A 1 338 ? -1.598 -10.171 12.591 1.00 94.81 338 LEU A N 1
ATOM 2719 C CA . LEU A 1 338 ? -0.493 -10.189 13.559 1.00 94.81 338 LEU A CA 1
ATOM 2720 C C . LEU A 1 338 ? -0.672 -11.193 14.696 1.00 94.81 338 LEU A C 1
ATOM 2722 O O . LEU A 1 338 ? 0.099 -11.162 15.657 1.00 94.81 338 LEU A O 1
ATOM 2726 N N . ILE A 1 339 ? -1.651 -12.091 14.621 1.00 88.25 339 ILE A N 1
ATOM 2727 C CA . ILE A 1 339 ? -1.985 -12.941 15.763 1.00 88.25 339 ILE A CA 1
ATOM 2728 C C . ILE A 1 339 ? -0.847 -13.876 16.202 1.00 88.25 339 ILE A C 1
ATOM 2730 O O . ILE A 1 339 ? -0.623 -14.067 17.397 1.00 88.25 339 ILE A O 1
ATOM 2734 N N . GLY A 1 340 ? -0.032 -14.350 15.254 1.00 85.75 340 GLY A N 1
ATOM 2735 C CA . GLY A 1 340 ? 1.194 -15.112 15.532 1.00 85.75 340 GLY A CA 1
ATOM 2736 C C . GLY A 1 340 ? 2.348 -14.276 16.114 1.00 85.75 340 GLY A C 1
ATOM 2737 O O . GLY A 1 340 ? 3.407 -14.806 16.455 1.00 85.75 340 GLY A O 1
ATOM 2738 N N . HIS A 1 341 ? 2.176 -12.960 16.231 1.00 90.19 341 HIS A N 1
ATOM 2739 C CA . HIS A 1 341 ? 3.175 -11.996 16.688 1.00 90.19 341 HIS A CA 1
ATOM 2740 C C . HIS A 1 341 ? 2.599 -11.080 17.773 1.00 90.19 341 HIS A C 1
ATOM 2742 O O . HIS A 1 341 ? 2.507 -9.863 17.601 1.00 90.19 341 HIS A O 1
ATOM 2748 N N . TYR A 1 342 ? 2.263 -11.678 18.918 1.00 86.31 342 TYR A N 1
ATOM 2749 C CA . TYR A 1 342 ? 1.543 -11.026 20.014 1.00 86.31 342 TYR A CA 1
ATOM 2750 C C . TYR A 1 342 ? 2.101 -9.650 20.427 1.00 86.31 342 TYR A C 1
ATOM 2752 O O . TYR A 1 342 ? 1.334 -8.698 20.531 1.00 86.31 342 TYR A O 1
ATOM 2760 N N . ASP A 1 343 ? 3.424 -9.498 20.564 1.00 89.94 343 ASP A N 1
ATOM 2761 C CA . ASP A 1 343 ? 4.043 -8.214 20.945 1.00 89.94 343 ASP A CA 1
ATOM 2762 C C . ASP A 1 343 ? 3.727 -7.073 19.962 1.00 89.94 343 ASP A C 1
ATOM 2764 O O . ASP A 1 343 ? 3.617 -5.909 20.353 1.00 89.94 343 ASP A O 1
ATOM 2768 N N . LEU A 1 344 ? 3.645 -7.395 18.665 1.00 93.12 344 LEU A N 1
ATOM 2769 C CA . LEU A 1 344 ? 3.336 -6.434 17.606 1.00 93.12 344 LEU A CA 1
ATOM 2770 C C . LEU A 1 344 ? 1.832 -6.193 17.509 1.00 93.12 344 LEU A C 1
ATOM 2772 O O . LEU A 1 344 ? 1.431 -5.053 17.299 1.00 93.12 344 LEU A O 1
ATOM 2776 N N . CYS A 1 345 ? 1.022 -7.237 17.702 1.00 93.81 345 CYS A N 1
ATOM 2777 C CA . CYS A 1 345 ? -0.432 -7.133 17.776 1.00 93.81 345 CYS A CA 1
ATOM 2778 C C . CYS A 1 345 ? -0.859 -6.199 18.922 1.00 93.81 345 CYS A C 1
ATOM 2780 O O . CYS A 1 345 ? -1.598 -5.245 18.695 1.00 93.81 345 CYS A O 1
ATOM 2782 N N . GLU A 1 346 ? -0.303 -6.384 20.124 1.00 91.88 346 GLU A N 1
ATOM 2783 C CA . GLU A 1 346 ? -0.583 -5.530 21.284 1.00 91.88 346 GLU A CA 1
ATOM 2784 C C . GLU A 1 346 ? -0.200 -4.064 21.013 1.00 91.88 346 GLU A C 1
ATOM 2786 O O . GLU A 1 346 ? -1.000 -3.162 21.249 1.00 91.88 346 GLU A O 1
ATOM 2791 N N . GLN A 1 347 ? 0.978 -3.813 20.427 1.00 93.19 347 GLN A N 1
ATOM 2792 C CA . GLN A 1 347 ? 1.389 -2.460 20.023 1.00 93.19 347 GLN A CA 1
ATOM 2793 C C . GLN A 1 347 ? 0.462 -1.847 18.965 1.00 93.19 347 GLN A C 1
ATOM 2795 O O . GLN A 1 347 ? 0.180 -0.649 19.013 1.00 93.19 347 GLN A O 1
ATOM 2800 N N . ALA A 1 348 ? 0.021 -2.635 17.985 1.00 96.31 348 ALA A N 1
ATOM 2801 C CA . ALA A 1 348 ? -0.877 -2.178 16.932 1.00 96.31 348 ALA A CA 1
ATOM 2802 C C . ALA A 1 348 ? -2.248 -1.787 17.506 1.00 96.31 348 ALA A C 1
ATOM 2804 O O . ALA A 1 348 ? -2.766 -0.725 17.168 1.00 96.31 348 ALA A O 1
ATOM 2805 N N . ILE A 1 349 ? -2.786 -2.578 18.439 1.00 95.62 349 ILE A N 1
ATOM 2806 C CA . ILE A 1 349 ? -4.058 -2.289 19.112 1.00 95.62 349 ILE A CA 1
ATOM 2807 C C . ILE A 1 349 ? -3.960 -1.025 19.973 1.00 95.62 349 ILE A C 1
ATOM 2809 O O . ILE A 1 349 ? -4.845 -0.174 19.902 1.00 95.62 349 ILE A O 1
ATOM 2813 N N . SER A 1 350 ? -2.870 -0.835 20.722 1.00 94.81 350 SER A N 1
ATOM 2814 C CA . SER A 1 350 ? -2.697 0.392 21.510 1.00 94.81 350 SER A CA 1
ATOM 2815 C C . SER A 1 350 ? -2.633 1.647 20.624 1.00 94.81 350 SER A C 1
ATOM 2817 O O . SER A 1 350 ? -3.221 2.672 20.970 1.00 94.81 350 SER A O 1
ATOM 2819 N N . HIS A 1 351 ? -1.982 1.588 19.452 1.00 96.31 351 HIS A N 1
ATOM 2820 C CA . HIS A 1 351 ? -2.025 2.696 18.484 1.00 96.31 351 HIS A CA 1
ATOM 2821 C C . HIS A 1 351 ? -3.424 2.890 17.884 1.00 96.31 351 HIS A C 1
ATOM 2823 O O . HIS A 1 351 ? -3.873 4.026 17.742 1.00 96.31 351 HIS A O 1
ATOM 2829 N N . PHE A 1 352 ? -4.126 1.802 17.566 1.00 96.56 352 PHE A N 1
ATOM 2830 C CA . PHE A 1 352 ? -5.496 1.838 17.058 1.00 96.56 352 PHE A CA 1
ATOM 2831 C C . PHE A 1 352 ? -6.444 2.556 18.037 1.00 96.56 352 PHE A C 1
ATOM 2833 O O . PHE A 1 352 ? -7.145 3.491 17.649 1.00 96.56 352 PHE A O 1
ATOM 2840 N N . ILE A 1 353 ? -6.385 2.207 19.329 1.00 96.25 353 ILE A N 1
ATOM 2841 C CA . ILE A 1 353 ? -7.154 2.864 20.402 1.00 96.25 353 ILE A CA 1
ATOM 2842 C C . ILE A 1 353 ? -6.744 4.330 20.575 1.00 96.25 353 ILE A C 1
ATOM 2844 O O . ILE A 1 353 ? -7.604 5.197 20.760 1.00 96.25 353 ILE A O 1
ATOM 2848 N N . PHE A 1 354 ? -5.446 4.634 20.485 1.00 95.81 354 PHE A N 1
ATOM 2849 C CA . PHE A 1 354 ? -4.954 6.008 20.555 1.00 95.81 354 PHE A CA 1
ATOM 2850 C C . PHE A 1 354 ? -5.589 6.893 19.472 1.00 95.81 354 PHE A C 1
ATOM 2852 O O . PHE A 1 354 ? -6.153 7.936 19.801 1.00 95.81 354 PHE A O 1
ATOM 2859 N N . TYR A 1 355 ? -5.582 6.463 18.206 1.00 95.69 355 TYR A N 1
ATOM 2860 C CA . TYR A 1 355 ? -6.174 7.246 17.115 1.00 95.69 355 TYR A CA 1
ATOM 2861 C C . TYR A 1 355 ? -7.703 7.341 17.200 1.00 95.69 355 TYR A C 1
ATOM 2863 O O . TYR A 1 355 ? -8.250 8.408 16.917 1.00 95.69 355 TYR A O 1
ATOM 2871 N N . GLY A 1 356 ? -8.395 6.298 17.673 1.00 93.69 356 GLY A N 1
ATOM 2872 C CA . GLY A 1 356 ? -9.827 6.383 17.994 1.00 93.69 356 GLY A CA 1
ATOM 2873 C C . GLY A 1 356 ? -10.132 7.416 19.087 1.00 93.69 356 GLY A C 1
ATOM 2874 O O . GLY A 1 356 ? -11.092 8.181 18.999 1.00 93.69 356 GLY A O 1
ATOM 2875 N N . THR A 1 357 ? -9.258 7.520 20.091 1.00 93.25 357 THR A N 1
ATOM 2876 C CA . THR A 1 357 ? -9.366 8.536 21.150 1.00 93.25 357 THR A CA 1
ATOM 2877 C C . THR A 1 357 ? -9.049 9.945 20.634 1.00 93.25 357 THR A C 1
ATOM 2879 O O . THR A 1 357 ? -9.634 10.920 21.107 1.00 93.25 357 THR A O 1
ATOM 2882 N N . CYS A 1 358 ? -8.156 10.080 19.651 1.00 94.06 358 CYS A N 1
ATOM 2883 C CA . CYS A 1 358 ? -7.921 11.353 18.970 1.00 94.06 358 CYS A CA 1
ATOM 2884 C C . CYS A 1 358 ? -9.149 11.811 18.169 1.00 94.06 358 CYS A C 1
ATOM 2886 O O . CYS A 1 358 ? -9.491 12.986 18.258 1.00 94.06 358 CYS A O 1
ATOM 2888 N N . ALA A 1 359 ? -9.842 10.903 17.468 1.00 91.75 359 ALA A N 1
ATOM 2889 C CA . ALA A 1 359 ? -11.083 11.218 16.747 1.00 91.75 359 ALA A CA 1
ATOM 2890 C C . ALA A 1 359 ? -12.149 11.812 17.680 1.00 91.75 359 ALA A C 1
ATOM 2892 O O . ALA A 1 359 ? -12.750 12.840 17.383 1.00 91.75 359 ALA A O 1
ATOM 2893 N N . LYS A 1 360 ? -12.290 11.225 18.873 1.00 90.50 360 LYS A N 1
ATOM 2894 C CA . LYS A 1 360 ? -13.140 11.757 19.944 1.00 90.50 360 LYS A CA 1
ATOM 2895 C C . LYS A 1 360 ? -12.758 13.186 20.345 1.00 90.50 360 LYS A C 1
ATOM 2897 O O . LYS A 1 360 ? -13.628 14.031 20.490 1.00 90.50 360 LYS A O 1
ATOM 2902 N N . ASN A 1 361 ? -11.469 13.469 20.544 1.00 90.06 361 ASN A N 1
ATOM 2903 C CA . ASN A 1 361 ? -11.016 14.810 20.943 1.00 90.06 361 ASN A CA 1
ATOM 2904 C C . ASN A 1 361 ? -11.261 15.877 19.857 1.00 90.06 361 ASN A C 1
ATOM 2906 O O . ASN A 1 361 ? -11.226 17.065 20.167 1.00 90.06 361 ASN A O 1
ATOM 2910 N N . LEU A 1 362 ? -11.475 15.463 18.605 1.00 90.75 362 LEU A N 1
ATOM 2911 C CA . LEU A 1 362 ? -11.792 16.338 17.475 1.00 90.75 362 LEU A CA 1
ATOM 2912 C C . LEU A 1 362 ? -13.301 16.488 17.217 1.00 90.75 362 LEU A C 1
ATOM 2914 O O . LEU A 1 362 ? -13.664 17.250 16.320 1.00 90.75 362 LEU A O 1
ATOM 2918 N N . ASP A 1 363 ? -14.133 15.817 18.022 1.00 88.50 363 ASP A N 1
ATOM 2919 C CA . ASP A 1 363 ? -15.597 15.768 17.930 1.00 88.50 363 ASP A CA 1
ATOM 2920 C C . ASP A 1 363 ? -16.119 15.221 16.586 1.00 88.50 363 ASP A C 1
ATOM 2922 O O . ASP A 1 363 ? -17.006 15.790 15.961 1.00 88.50 363 ASP A O 1
ATOM 2926 N N . GLU A 1 364 ? -15.533 14.112 16.120 1.00 87.44 364 GLU A N 1
ATOM 2927 C CA . GLU A 1 364 ? -15.890 13.443 14.857 1.00 87.44 364 GLU A CA 1
ATOM 2928 C C . GLU A 1 364 ? -16.697 12.148 15.147 1.00 87.44 364 GLU A C 1
ATOM 2930 O O . GLU A 1 364 ? -16.120 11.053 15.246 1.00 87.44 364 GLU A O 1
ATOM 2935 N N . PRO A 1 365 ? -18.031 12.219 15.339 1.00 86.88 365 PRO A N 1
ATOM 2936 C CA . PRO A 1 365 ? -18.835 11.098 15.833 1.00 86.88 365 PRO A CA 1
ATOM 2937 C C . PRO A 1 365 ? -18.897 9.904 14.869 1.00 86.88 365 PRO A C 1
ATOM 2939 O O . PRO A 1 365 ? -18.929 8.760 15.328 1.00 86.88 365 PRO A O 1
ATOM 2942 N N . LEU A 1 366 ? -18.873 10.129 13.550 1.00 84.75 366 LEU A N 1
ATOM 2943 C CA . LEU A 1 366 ? -18.880 9.049 12.553 1.00 84.75 366 LEU A CA 1
ATOM 2944 C C . LEU A 1 366 ? -17.542 8.300 12.509 1.00 84.75 366 LEU A C 1
ATOM 2946 O O . LEU A 1 366 ? -17.516 7.072 12.423 1.00 84.75 366 LEU A O 1
ATOM 2950 N N . ALA A 1 367 ? -16.425 9.014 12.661 1.00 88.56 367 ALA A N 1
ATOM 2951 C CA . ALA A 1 367 ? -15.108 8.399 12.805 1.00 88.56 367 ALA A CA 1
ATOM 2952 C C . ALA A 1 367 ? -15.038 7.521 14.068 1.00 88.56 367 ALA A C 1
ATOM 2954 O O . ALA A 1 367 ? -14.558 6.385 14.023 1.00 88.56 367 ALA A O 1
ATOM 2955 N N . VAL A 1 368 ? -15.575 8.015 15.189 1.00 91.50 368 VAL A N 1
ATOM 2956 C CA . VAL A 1 368 ? -15.666 7.240 16.435 1.00 91.50 368 VAL A CA 1
ATOM 2957 C C . VAL A 1 368 ? -16.544 6.003 16.264 1.00 91.50 368 VAL A C 1
ATOM 2959 O O . VAL A 1 368 ? -16.173 4.933 16.746 1.00 91.50 368 VAL A O 1
ATOM 2962 N N . LYS A 1 369 ? -17.664 6.117 15.544 1.00 90.50 369 LYS A N 1
ATOM 2963 C CA . LYS A 1 369 ? -18.522 4.978 15.213 1.00 90.50 369 LYS A CA 1
ATOM 2964 C C . LYS A 1 369 ? -17.729 3.873 14.504 1.00 90.50 369 LYS A C 1
ATOM 2966 O O . LYS A 1 369 ? -17.685 2.760 15.025 1.00 90.50 369 LYS A O 1
ATOM 2971 N N . SER A 1 370 ? -17.033 4.179 13.401 1.00 89.75 370 SER A N 1
ATOM 2972 C CA . SER A 1 370 ? -16.158 3.215 12.698 1.00 89.75 370 SER A CA 1
ATOM 2973 C C . SER A 1 370 ? -15.168 2.541 13.647 1.00 89.75 370 SER A C 1
ATOM 2975 O O . SER A 1 370 ? -15.062 1.317 13.693 1.00 89.75 370 SER A O 1
ATOM 2977 N N . PHE A 1 371 ? -14.476 3.347 14.455 1.00 94.12 371 PHE A N 1
ATOM 2978 C CA . PHE A 1 371 ? -13.489 2.862 15.413 1.00 94.12 371 PHE A CA 1
ATOM 2979 C C . PHE A 1 371 ? -14.077 1.879 16.438 1.00 94.12 371 PHE A C 1
ATOM 2981 O O . PHE A 1 371 ? -13.484 0.828 16.673 1.00 94.12 371 PHE A O 1
ATOM 2988 N N . LEU A 1 372 ? -15.226 2.190 17.045 1.00 94.19 372 LEU A N 1
ATOM 2989 C CA . LEU A 1 372 ? -15.839 1.359 18.088 1.00 94.19 372 LEU A CA 1
ATOM 2990 C C . LEU A 1 372 ? -16.288 -0.006 17.552 1.00 94.19 372 LEU A C 1
ATOM 2992 O O . LEU A 1 372 ? -16.101 -1.031 18.217 1.00 94.19 372 LEU A O 1
ATOM 2996 N N . PHE A 1 373 ? -16.843 -0.033 16.341 1.00 91.81 373 PHE A N 1
ATOM 2997 C CA . PHE A 1 373 ? -17.251 -1.279 15.698 1.00 91.81 373 PHE A CA 1
ATOM 2998 C C . PHE A 1 373 ? -16.055 -2.124 15.253 1.00 91.81 373 PHE A C 1
ATOM 3000 O O . PHE A 1 373 ? -16.054 -3.335 15.483 1.00 91.81 373 PHE A O 1
ATOM 3007 N N . ASP A 1 374 ? -15.003 -1.518 14.700 1.00 93.25 374 ASP A N 1
ATOM 3008 C CA . ASP A 1 374 ? -13.791 -2.268 14.360 1.00 93.25 374 ASP A CA 1
ATOM 3009 C C . ASP A 1 374 ? -13.031 -2.736 15.616 1.00 93.25 374 ASP A C 1
ATOM 3011 O O . ASP A 1 374 ? -12.511 -3.850 15.624 1.00 93.25 374 ASP A O 1
ATOM 3015 N N . LEU A 1 375 ? -13.048 -1.977 16.722 1.00 95.00 375 LEU A N 1
ATOM 3016 C CA . LEU A 1 375 ? -12.523 -2.427 18.022 1.00 95.00 375 LEU A CA 1
ATOM 3017 C C . LEU A 1 375 ? -13.275 -3.663 18.538 1.00 95.00 375 LEU A C 1
ATOM 3019 O O . LEU A 1 375 ? -12.663 -4.633 18.986 1.00 95.00 375 LEU A O 1
ATOM 3023 N N . SER A 1 376 ? -14.603 -3.639 18.429 1.00 93.06 376 SER A N 1
ATOM 3024 C CA . SER A 1 376 ? -15.482 -4.765 18.762 1.00 93.06 376 SER A CA 1
ATOM 3025 C C . SER A 1 376 ? -15.173 -5.994 17.906 1.00 93.06 376 SER A C 1
ATOM 3027 O O . SER A 1 376 ? -15.108 -7.120 18.402 1.00 93.06 376 SER A O 1
ATOM 3029 N N . ARG A 1 377 ? -14.904 -5.786 16.611 1.00 92.12 377 ARG A N 1
ATOM 3030 C CA . ARG A 1 377 ? -14.509 -6.858 15.694 1.00 92.12 377 ARG A CA 1
ATOM 3031 C C . ARG A 1 377 ? -13.144 -7.450 16.046 1.00 92.12 377 ARG A C 1
ATOM 3033 O O . ARG A 1 377 ? -13.032 -8.673 16.030 1.00 92.12 377 ARG A O 1
ATOM 3040 N N . ILE A 1 378 ? -12.155 -6.626 16.410 1.00 93.94 378 ILE A N 1
ATOM 3041 C CA . ILE A 1 378 ? -10.845 -7.097 16.900 1.00 93.94 378 ILE A CA 1
ATOM 3042 C C . ILE A 1 378 ? -11.038 -7.990 18.125 1.00 93.94 378 ILE A C 1
ATOM 3044 O O . ILE A 1 378 ? -10.452 -9.068 18.192 1.00 93.94 378 ILE A O 1
ATOM 3048 N N . LEU A 1 379 ? -11.875 -7.571 19.079 1.00 94.12 379 LEU A N 1
ATOM 3049 C CA . LEU A 1 379 ? -12.127 -8.348 20.289 1.00 94.12 379 LEU A CA 1
ATOM 3050 C C . LEU A 1 379 ? -12.752 -9.712 19.961 1.00 94.12 379 LEU A C 1
ATOM 3052 O O . LEU A 1 379 ? -12.220 -10.729 20.397 1.00 94.12 379 LEU A O 1
ATOM 3056 N N . ASN A 1 380 ? -13.795 -9.739 19.124 1.00 92.06 380 ASN A N 1
ATOM 3057 C CA . ASN A 1 380 ? -14.432 -10.979 18.664 1.00 92.06 380 ASN A CA 1
ATOM 3058 C C . ASN A 1 380 ? -13.454 -11.904 17.928 1.00 92.06 380 ASN A C 1
ATOM 3060 O O . ASN A 1 380 ? -13.437 -13.108 18.171 1.00 92.06 380 ASN A O 1
ATOM 3064 N N . TYR A 1 381 ? -12.629 -11.349 17.036 1.00 92.38 381 TYR A N 1
ATOM 3065 C CA . TYR A 1 381 ? -11.629 -12.120 16.298 1.00 92.38 381 TYR A CA 1
ATOM 3066 C C . TYR A 1 381 ? -10.583 -12.732 17.235 1.00 92.38 381 TYR A C 1
ATOM 3068 O O . TYR A 1 381 ? -10.256 -13.910 17.127 1.00 92.38 381 TYR A O 1
ATOM 3076 N N . LEU A 1 382 ? -10.093 -11.961 18.210 1.00 91.75 382 LEU A N 1
ATOM 3077 C CA . LEU A 1 382 ? -9.166 -12.484 19.209 1.00 91.75 382 LEU A CA 1
ATOM 3078 C C . LEU A 1 382 ? -9.816 -13.538 20.101 1.00 91.75 382 LEU A C 1
ATOM 3080 O O . LEU A 1 382 ? -9.121 -14.465 20.494 1.00 91.75 382 LEU A O 1
ATOM 3084 N N . SER A 1 383 ? -11.110 -13.430 20.420 1.00 92.00 383 SER A N 1
ATOM 3085 C CA . SER A 1 383 ? -11.819 -14.470 21.176 1.00 92.00 383 SER A CA 1
ATOM 3086 C C . SER A 1 383 ? -11.920 -15.772 20.389 1.00 92.00 383 SER A C 1
ATOM 3088 O O . SER A 1 383 ? -11.696 -16.831 20.973 1.00 92.00 383 SER A O 1
ATOM 3090 N N . PHE A 1 384 ? -12.178 -15.680 19.077 1.00 90.44 384 PHE A N 1
ATOM 3091 C CA . PHE A 1 384 ? -12.205 -16.834 18.177 1.00 90.44 384 PHE A CA 1
ATOM 3092 C C . PHE A 1 384 ? -10.894 -17.628 18.220 1.00 90.44 384 PHE A C 1
ATOM 3094 O O . PHE A 1 384 ? -10.894 -18.852 18.327 1.00 90.44 384 PHE A O 1
ATOM 3101 N N . GLU A 1 385 ? -9.775 -16.914 18.202 1.00 89.94 385 GLU A N 1
ATOM 3102 C CA . GLU A 1 385 ? -8.437 -17.499 18.160 1.00 89.94 385 GLU A CA 1
ATOM 3103 C C . GLU A 1 385 ? -7.909 -17.891 19.550 1.00 89.94 385 GLU A C 1
ATOM 3105 O O . GLU A 1 385 ? -7.259 -18.922 19.729 1.00 89.94 385 GLU A O 1
ATOM 3110 N N . SER A 1 386 ? -8.169 -17.065 20.566 1.00 89.12 386 SER A N 1
ATOM 3111 C CA . SER A 1 386 ? -7.817 -17.326 21.959 1.00 89.12 386 SER A CA 1
ATOM 3112 C C . SER A 1 386 ? -8.598 -16.429 22.926 1.00 89.12 386 SER A C 1
ATOM 3114 O O . SER A 1 386 ? -8.253 -15.262 23.148 1.00 89.12 386 SER A O 1
ATOM 3116 N N . GLU A 1 387 ? -9.577 -17.010 23.626 1.00 88.69 387 GLU A N 1
ATOM 3117 C CA . GLU A 1 387 ? -10.370 -16.298 24.640 1.00 88.69 387 GLU A CA 1
ATOM 3118 C C . GLU A 1 387 ? -9.478 -15.594 25.683 1.00 88.69 387 GLU A C 1
ATOM 3120 O O . GLU A 1 387 ? -9.705 -14.430 26.012 1.00 88.69 387 GLU A O 1
ATOM 3125 N N . LYS A 1 388 ? -8.367 -16.217 26.103 1.00 90.00 388 LYS A N 1
ATOM 3126 C CA . LYS A 1 388 ? -7.391 -15.614 27.030 1.00 90.00 388 LYS A CA 1
ATOM 3127 C C . LYS A 1 388 ? -6.793 -14.300 26.511 1.00 90.00 388 LYS A C 1
ATOM 3129 O O . LYS A 1 388 ? -6.598 -13.369 27.295 1.00 90.00 388 LYS A O 1
ATOM 3134 N N . LEU A 1 389 ? -6.472 -14.217 25.218 1.00 88.81 389 LEU A N 1
ATOM 3135 C CA . LEU A 1 389 ? -5.936 -12.992 24.620 1.00 88.81 389 LEU A CA 1
ATOM 3136 C C . LEU A 1 389 ? -6.990 -11.887 24.606 1.00 88.81 389 LEU A C 1
ATOM 3138 O O . LEU A 1 389 ? -6.687 -10.752 24.976 1.00 88.81 389 LEU A O 1
ATOM 3142 N N . SER A 1 390 ? -8.224 -12.238 24.236 1.00 91.81 390 SER A N 1
ATOM 3143 C CA . SER A 1 390 ? -9.346 -11.300 24.229 1.00 91.81 390 SER A CA 1
ATOM 3144 C C . SER A 1 390 ? -9.673 -10.769 25.629 1.00 91.81 390 SER A C 1
ATOM 3146 O O . SER A 1 390 ? -9.835 -9.564 25.795 1.00 91.81 390 SER A O 1
ATOM 3148 N N . LEU A 1 391 ? -9.645 -11.625 26.657 1.00 93.06 391 LEU A N 1
ATOM 3149 C CA . LEU A 1 391 ? -9.839 -11.237 28.056 1.00 93.06 391 LEU A CA 1
ATOM 3150 C C . LEU A 1 391 ? -8.753 -10.270 28.528 1.00 93.06 391 LEU A C 1
ATOM 3152 O O . LEU A 1 391 ? -9.060 -9.211 29.074 1.00 93.06 391 LEU A O 1
ATOM 3156 N N . LYS A 1 392 ? -7.480 -10.585 28.254 1.00 92.19 392 LYS A N 1
ATOM 3157 C CA . LYS A 1 392 ? -6.361 -9.703 28.611 1.00 92.19 392 LYS A CA 1
ATOM 3158 C C . LYS A 1 392 ? -6.497 -8.333 27.942 1.00 92.19 392 LYS A C 1
ATOM 3160 O O . LYS A 1 392 ? -6.269 -7.314 28.589 1.00 92.19 392 LYS A O 1
ATOM 3165 N N . LEU A 1 393 ? -6.861 -8.295 26.659 1.00 92.19 393 LEU A N 1
ATOM 3166 C CA . LEU A 1 393 ? -7.084 -7.039 25.946 1.00 92.19 393 LEU A CA 1
ATOM 3167 C C . LEU A 1 393 ? -8.269 -6.258 26.534 1.00 92.19 393 LEU A C 1
ATOM 3169 O O . LEU A 1 393 ? -8.176 -5.040 26.728 1.00 92.19 393 LEU A O 1
ATOM 3173 N N . TYR A 1 394 ? -9.362 -6.965 26.829 1.00 95.19 394 TYR A N 1
ATOM 3174 C CA . TYR A 1 394 ? -10.568 -6.382 27.395 1.00 95.19 394 TYR A CA 1
ATOM 3175 C C . TYR A 1 394 ? -10.281 -5.662 28.714 1.00 95.19 394 TYR A C 1
ATOM 3177 O O . TYR A 1 394 ? -10.598 -4.479 28.857 1.00 95.19 394 TYR A O 1
ATOM 3185 N N . GLU A 1 395 ? -9.617 -6.351 29.642 1.00 94.31 395 GLU A N 1
ATOM 3186 C CA . GLU A 1 395 ? -9.276 -5.812 30.958 1.00 94.31 395 GLU A CA 1
ATOM 3187 C C . GLU A 1 395 ? -8.248 -4.680 30.886 1.00 94.31 395 GLU A C 1
ATOM 3189 O O . GLU A 1 395 ? -8.355 -3.703 31.629 1.00 94.31 395 GLU A O 1
ATOM 3194 N N . LYS A 1 396 ? -7.263 -4.788 29.987 1.00 92.62 396 LYS A N 1
ATOM 3195 C CA . LYS A 1 396 ? -6.169 -3.820 29.891 1.00 92.62 396 LYS A CA 1
ATOM 3196 C C . LYS A 1 396 ? -6.622 -2.475 29.313 1.00 92.62 396 LYS A C 1
ATOM 3198 O O . LYS A 1 396 ? -6.270 -1.433 29.866 1.00 92.62 396 LYS A O 1
ATOM 3203 N N . GLU A 1 397 ? -7.353 -2.478 28.192 1.00 92.69 397 GLU A N 1
ATOM 3204 C CA . GLU A 1 397 ? -7.604 -1.246 27.417 1.00 92.69 397 GLU A CA 1
ATOM 3205 C C . GLU A 1 397 ? -9.061 -1.069 26.957 1.00 92.69 397 GLU A C 1
ATOM 3207 O O . GLU A 1 397 ? -9.577 0.052 27.032 1.00 92.69 397 GLU A O 1
ATOM 3212 N N . VAL A 1 398 ? -9.761 -2.126 26.522 1.00 95.00 398 VAL A N 1
ATOM 3213 C CA . VAL A 1 398 ? -11.098 -1.975 25.898 1.00 95.00 398 VAL A CA 1
ATOM 3214 C C . VAL A 1 398 ? -12.150 -1.525 26.906 1.00 95.00 398 VAL A C 1
ATOM 3216 O O . VAL A 1 398 ? -12.848 -0.545 26.651 1.00 95.00 398 VAL A O 1
ATOM 3219 N N . LYS A 1 399 ? -12.222 -2.164 28.083 1.00 95.88 399 LYS A N 1
ATOM 3220 C CA . LYS A 1 399 ? -13.186 -1.811 29.138 1.00 95.88 399 LYS A CA 1
ATOM 3221 C C . LYS A 1 399 ? -13.098 -0.332 29.507 1.00 95.88 399 LYS A C 1
ATOM 3223 O O . LYS A 1 399 ? -14.107 0.370 29.556 1.00 95.88 399 LYS A O 1
ATOM 3228 N N . ARG A 1 400 ? -11.875 0.159 29.733 1.00 95.44 400 ARG A N 1
ATOM 3229 C CA . ARG A 1 400 ? -11.623 1.569 30.056 1.00 95.44 400 ARG A CA 1
ATOM 3230 C C . ARG A 1 400 ? -12.049 2.483 28.911 1.00 95.44 400 ARG A C 1
ATOM 3232 O O . ARG A 1 400 ? -12.665 3.512 29.173 1.00 95.44 400 ARG A O 1
ATOM 3239 N N . THR A 1 401 ? -11.718 2.113 27.677 1.00 94.56 401 THR A N 1
ATOM 3240 C CA . THR A 1 401 ? -12.084 2.873 26.477 1.00 94.56 401 THR A CA 1
ATOM 3241 C C . THR A 1 401 ? -13.604 3.010 26.377 1.00 94.56 401 THR A C 1
ATOM 3243 O O . THR A 1 401 ? -14.107 4.129 26.385 1.00 94.56 401 THR A O 1
ATOM 3246 N N . TRP A 1 402 ? -14.360 1.912 26.408 1.00 95.88 402 TRP A N 1
ATOM 3247 C CA . TRP A 1 402 ? -15.825 1.960 26.347 1.00 95.88 402 TRP A CA 1
ATOM 3248 C C . TRP A 1 402 ?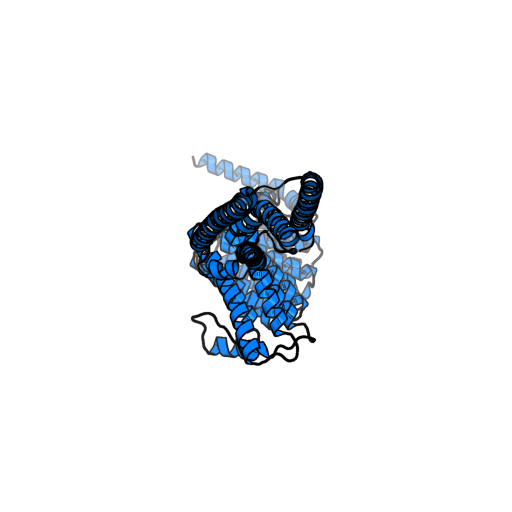 -16.459 2.762 27.487 1.00 95.88 402 TRP A C 1
ATOM 3250 O O . TRP A 1 402 ? -17.317 3.605 27.235 1.00 95.88 402 TRP A O 1
ATOM 3260 N N . MET A 1 403 ? -15.984 2.599 28.728 1.00 95.12 403 MET A N 1
ATOM 3261 C CA . MET A 1 403 ? -16.454 3.423 29.851 1.00 95.12 403 MET A CA 1
ATOM 3262 C C . MET A 1 403 ? -16.233 4.921 29.620 1.00 95.12 403 MET A C 1
ATOM 3264 O O . MET A 1 403 ? -17.051 5.734 30.045 1.00 95.12 403 MET A O 1
ATOM 3268 N N . GLN A 1 404 ? -15.126 5.307 28.980 1.00 94.19 404 GLN A N 1
ATOM 3269 C CA . GLN A 1 404 ? -14.864 6.708 28.658 1.00 94.19 404 GLN A CA 1
ATOM 3270 C C . GLN A 1 404 ? -15.844 7.243 27.616 1.00 94.19 404 GLN A C 1
ATOM 3272 O O . GLN A 1 404 ? -16.321 8.358 27.792 1.00 94.19 404 GLN A O 1
ATOM 3277 N N . PHE A 1 405 ? -16.165 6.471 26.577 1.00 93.50 405 PHE A N 1
ATOM 3278 C CA . PHE A 1 405 ? -17.101 6.907 25.538 1.00 93.50 405 PHE A CA 1
ATOM 3279 C C . PHE A 1 405 ? -18.558 6.946 26.018 1.00 93.50 405 PHE A C 1
ATOM 3281 O O . PHE A 1 405 ? -19.269 7.894 25.697 1.00 93.50 405 PHE A O 1
ATOM 3288 N N . ILE A 1 406 ? -18.985 5.996 26.857 1.00 93.25 406 ILE A N 1
ATOM 3289 C CA . ILE A 1 406 ? -20.326 6.012 27.471 1.00 93.25 406 ILE A CA 1
ATOM 3290 C C . ILE A 1 406 ? -20.537 7.275 28.314 1.00 93.25 406 ILE A C 1
ATOM 3292 O O . ILE A 1 406 ? -21.589 7.906 28.227 1.00 93.25 406 ILE A O 1
ATOM 3296 N N . LYS A 1 407 ? -19.525 7.685 29.093 1.00 93.25 407 LYS A N 1
ATOM 3297 C CA . LYS A 1 407 ? -19.590 8.880 29.954 1.00 93.25 407 LYS A CA 1
ATOM 3298 C C . LYS A 1 407 ? -19.791 10.194 29.195 1.00 93.25 407 LYS A C 1
ATOM 3300 O O . LYS A 1 407 ? -20.187 11.171 29.817 1.00 93.25 407 LYS A O 1
ATOM 3305 N N . LEU A 1 408 ? -19.503 10.237 27.894 1.00 89.56 408 LEU A N 1
ATOM 3306 C CA . LEU A 1 408 ? -19.682 11.442 27.078 1.00 89.56 408 LEU A CA 1
ATOM 3307 C C . LEU A 1 408 ? -21.151 11.695 26.716 1.00 89.56 408 LEU A C 1
ATOM 3309 O O . LEU A 1 408 ? -21.492 12.819 26.365 1.00 89.56 408 LEU A O 1
ATOM 3313 N N . GLY A 1 409 ? -22.018 10.680 26.809 1.00 89.31 409 GLY A N 1
ATOM 3314 C CA . GLY A 1 409 ? -23.428 10.801 26.437 1.00 89.31 409 GLY A CA 1
ATOM 3315 C C . GLY A 1 409 ? -23.662 10.917 24.924 1.00 89.31 409 GLY A C 1
ATOM 3316 O O . GLY A 1 409 ? -22.763 10.686 24.110 1.00 89.31 409 GLY A O 1
ATOM 3317 N N . GLY A 1 410 ? -24.905 11.230 24.547 1.00 89.38 410 GLY A N 1
ATOM 3318 C CA . GLY A 1 410 ? -25.323 11.455 23.158 1.00 89.38 410 GLY A CA 1
ATOM 3319 C C . GLY A 1 410 ? -24.960 10.316 22.196 1.00 89.38 410 GLY A C 1
ATOM 3320 O O . GLY A 1 410 ? -25.034 9.132 22.541 1.00 89.38 410 GLY A O 1
ATOM 3321 N N . ASN A 1 411 ? -24.514 10.687 20.992 1.00 89.00 411 ASN A N 1
ATOM 3322 C CA . ASN A 1 411 ? -24.114 9.743 19.942 1.00 89.00 411 ASN A CA 1
ATOM 3323 C C . ASN A 1 411 ? -22.966 8.815 20.376 1.00 89.00 411 ASN A C 1
ATOM 3325 O O . ASN A 1 411 ? -22.936 7.649 19.989 1.00 89.00 411 ASN A O 1
ATOM 3329 N N . TYR A 1 412 ? -22.047 9.286 21.226 1.00 91.31 412 TYR A N 1
ATOM 3330 C CA . TYR A 1 412 ? -20.929 8.476 21.717 1.00 91.31 412 TYR A CA 1
ATOM 3331 C C . TYR A 1 412 ? -21.394 7.326 22.612 1.00 91.31 412 TYR A C 1
ATOM 3333 O O . TYR A 1 412 ? -20.934 6.195 22.429 1.00 91.31 412 TYR A O 1
ATOM 3341 N N . LYS A 1 413 ? -22.335 7.590 23.534 1.00 91.69 413 LYS A N 1
ATOM 3342 C CA . LYS A 1 413 ? -22.970 6.540 24.345 1.00 91.69 413 LYS A CA 1
ATOM 3343 C C . LYS A 1 413 ? -23.676 5.541 23.434 1.00 91.69 413 LYS A C 1
ATOM 3345 O O . LYS A 1 413 ? -23.383 4.353 23.516 1.00 91.69 413 LYS A O 1
ATOM 3350 N N . LYS A 1 414 ? -24.517 6.034 22.521 1.00 90.56 414 LYS A N 1
ATOM 3351 C CA . LYS A 1 414 ? -25.286 5.209 21.581 1.00 90.56 414 LYS A CA 1
ATOM 3352 C C . LYS A 1 414 ? -24.398 4.247 20.783 1.00 90.56 414 LYS A C 1
ATOM 3354 O O . LYS A 1 414 ? -24.573 3.035 20.876 1.00 90.56 414 LYS A O 1
ATOM 3359 N N . TYR A 1 415 ? -23.396 4.761 20.066 1.00 91.50 415 TYR A N 1
ATOM 3360 C CA . TYR A 1 415 ? -22.504 3.927 19.250 1.00 91.50 415 TYR A CA 1
ATOM 3361 C C . TYR A 1 415 ? -21.679 2.950 20.087 1.00 91.50 415 TYR A C 1
ATOM 3363 O O . TYR A 1 415 ? -21.446 1.818 19.663 1.00 91.50 415 TYR A O 1
ATOM 3371 N N . THR A 1 416 ? -21.267 3.354 21.291 1.00 93.56 416 THR A N 1
ATOM 3372 C CA . THR A 1 416 ? -20.527 2.464 22.192 1.00 93.56 416 THR A CA 1
ATOM 3373 C C . THR A 1 416 ? -21.402 1.311 22.650 1.00 93.56 416 THR A C 1
ATOM 3375 O O . THR A 1 416 ? -20.987 0.160 22.523 1.00 93.56 416 THR A O 1
ATOM 3378 N N . THR A 1 417 ? -22.623 1.587 23.107 1.00 92.56 417 THR A N 1
ATOM 3379 C CA . THR A 1 417 ? -23.543 0.543 23.565 1.00 92.56 417 THR A CA 1
ATOM 3380 C C . THR A 1 417 ? -23.932 -0.399 22.426 1.00 92.56 417 THR A C 1
ATOM 3382 O O . THR A 1 417 ? -23.859 -1.611 22.610 1.00 92.56 417 THR A O 1
ATOM 3385 N N . MET A 1 418 ? -24.211 0.115 21.222 1.00 92.25 418 MET A N 1
ATOM 3386 C CA . MET A 1 418 ? -24.439 -0.724 20.034 1.00 92.25 418 MET A CA 1
ATOM 3387 C C . MET A 1 418 ? -23.246 -1.642 19.732 1.00 92.25 418 MET A C 1
ATOM 3389 O O . MET A 1 418 ? -23.415 -2.835 19.474 1.00 92.25 418 MET A O 1
ATOM 3393 N N . SER A 1 419 ? -22.020 -1.113 19.808 1.00 93.38 419 SER A N 1
ATOM 3394 C CA . SER A 1 419 ? -20.803 -1.901 19.577 1.00 93.38 419 SER A CA 1
ATOM 3395 C C . SER A 1 419 ? -20.621 -3.012 20.627 1.00 93.38 419 SER A C 1
ATOM 3397 O O . SER A 1 419 ? -20.275 -4.147 20.282 1.00 93.38 419 SER A O 1
ATOM 3399 N N . ILE A 1 420 ? -20.956 -2.737 21.895 1.00 94.75 420 ILE A N 1
ATOM 3400 C CA . ILE A 1 420 ? -20.925 -3.711 22.996 1.00 94.75 420 ILE A CA 1
ATOM 3401 C C . ILE A 1 420 ? -21.989 -4.790 22.798 1.00 94.75 420 ILE A C 1
ATOM 3403 O O . ILE A 1 420 ? -21.666 -5.970 22.905 1.00 94.75 420 ILE A O 1
ATOM 3407 N N . ILE A 1 421 ? -23.228 -4.413 22.472 1.00 94.00 421 ILE A N 1
ATOM 3408 C CA . ILE A 1 421 ? -24.332 -5.351 22.221 1.00 94.00 421 ILE A CA 1
ATOM 3409 C C . ILE A 1 421 ? -23.980 -6.285 21.061 1.00 94.00 421 ILE A C 1
ATOM 3411 O O . ILE A 1 421 ? -24.105 -7.505 21.183 1.00 94.00 421 ILE A O 1
ATOM 3415 N N . LYS A 1 422 ? -23.446 -5.738 19.962 1.00 92.12 422 LYS A N 1
ATOM 3416 C CA . LYS A 1 422 ? -22.961 -6.549 18.839 1.00 92.12 422 LYS A CA 1
ATOM 3417 C C . LYS A 1 422 ? -21.837 -7.493 19.253 1.00 92.12 422 LYS A C 1
ATOM 3419 O O . LYS A 1 422 ? -21.814 -8.645 18.821 1.00 92.12 422 LYS A O 1
ATOM 3424 N N . THR A 1 423 ? -20.895 -7.028 20.069 1.00 93.94 423 THR A N 1
ATOM 3425 C CA . THR A 1 423 ? -19.824 -7.879 20.610 1.00 93.94 423 THR A CA 1
ATOM 3426 C C . THR A 1 423 ? -20.413 -9.019 21.436 1.00 93.94 423 THR A C 1
ATOM 3428 O O . THR A 1 423 ? -20.107 -10.182 21.186 1.00 93.94 423 THR A O 1
ATOM 3431 N N . PHE A 1 424 ? -21.309 -8.697 22.369 1.00 95.12 424 PHE A N 1
ATOM 3432 C CA . PHE A 1 424 ? -21.949 -9.653 23.260 1.00 95.12 424 PHE A CA 1
ATOM 3433 C C . PHE A 1 424 ? -22.649 -10.771 22.487 1.00 95.12 424 PHE A C 1
ATOM 3435 O O . PHE A 1 424 ? -22.335 -11.936 22.716 1.00 95.12 424 PHE A O 1
ATOM 3442 N N . TRP A 1 425 ? -23.530 -10.441 21.538 1.00 94.44 425 TRP A N 1
ATOM 3443 C CA . TRP A 1 425 ? -24.292 -11.453 20.801 1.00 94.44 425 TRP A CA 1
ATOM 3444 C C . TRP A 1 425 ? -23.416 -12.336 19.914 1.00 94.44 425 TRP A C 1
ATOM 3446 O O . TRP A 1 425 ? -23.631 -13.547 19.849 1.00 94.44 425 TRP A O 1
ATOM 3456 N N . ASN A 1 426 ? -22.380 -11.768 19.290 1.00 93.19 426 ASN A N 1
ATOM 3457 C CA . ASN A 1 426 ? -21.421 -12.560 18.522 1.00 93.19 426 ASN A CA 1
ATOM 3458 C C . ASN A 1 426 ? -20.673 -13.557 19.418 1.00 93.19 426 ASN A C 1
ATOM 3460 O O . ASN A 1 426 ? -20.637 -14.744 19.102 1.00 93.19 426 ASN A O 1
ATOM 3464 N N . LEU A 1 427 ? -20.146 -13.110 20.560 1.00 93.06 427 LEU A N 1
ATOM 3465 C CA . LEU A 1 427 ? -19.441 -13.984 21.502 1.00 93.06 427 LEU A CA 1
ATOM 3466 C C . LEU A 1 427 ? -20.361 -15.027 22.143 1.00 93.06 427 LEU A C 1
ATOM 3468 O O . LEU A 1 427 ? -19.969 -16.182 22.310 1.00 93.06 427 LEU A O 1
ATOM 3472 N N . TYR A 1 428 ? -21.586 -14.628 22.489 1.00 93.81 428 TYR A N 1
ATOM 3473 C CA . TYR A 1 428 ? -22.581 -15.498 23.108 1.00 93.81 428 TYR A CA 1
ATOM 3474 C C . TYR A 1 428 ? -22.990 -16.621 22.159 1.00 93.81 428 TYR A C 1
ATOM 3476 O O . TYR A 1 428 ? -22.969 -17.786 22.548 1.00 93.81 428 TYR A O 1
ATOM 3484 N N . SER A 1 429 ? -23.225 -16.296 20.884 1.00 93.00 429 SER A N 1
ATOM 3485 C CA . SER A 1 429 ? -23.534 -17.287 19.846 1.00 93.00 429 SER A CA 1
ATOM 3486 C C . SER A 1 429 ? -22.418 -18.314 19.607 1.00 93.00 429 SER A C 1
ATOM 3488 O O . SER A 1 429 ? -22.668 -19.388 19.065 1.00 93.00 429 SER A O 1
ATOM 3490 N N . GLN A 1 430 ? -21.189 -17.992 20.022 1.00 91.31 430 GLN A N 1
ATOM 3491 C CA . GLN A 1 430 ? -20.001 -18.833 19.884 1.00 91.31 430 GLN A CA 1
ATOM 3492 C C . GLN A 1 430 ? -19.588 -19.512 21.204 1.00 91.31 430 GLN A C 1
ATOM 3494 O O . GLN A 1 430 ? -18.555 -20.175 21.249 1.00 91.31 430 GLN A O 1
ATOM 3499 N N . ASN A 1 431 ? -20.400 -19.400 22.264 1.00 90.25 431 ASN A N 1
ATOM 3500 C CA . ASN A 1 431 ? -20.167 -19.987 23.593 1.00 90.25 431 ASN A CA 1
ATOM 3501 C C . ASN A 1 431 ? -18.921 -19.461 24.341 1.00 90.25 431 ASN A C 1
ATOM 3503 O O . ASN A 1 431 ? -18.375 -20.149 25.207 1.00 90.25 431 ASN A O 1
ATOM 3507 N N . TYR A 1 432 ? -18.481 -18.224 24.080 1.00 90.69 432 TYR A N 1
ATOM 3508 C CA . TYR A 1 432 ? -17.404 -17.580 24.851 1.00 90.69 432 TYR A CA 1
ATOM 3509 C C . TYR A 1 432 ? -17.935 -17.009 26.176 1.00 90.69 432 TYR A C 1
ATOM 3511 O O . TYR A 1 432 ? -18.179 -15.806 26.333 1.00 90.69 432 TYR A O 1
ATOM 3519 N N . HIS A 1 433 ? -18.195 -17.903 27.133 1.00 86.94 433 HIS A N 1
ATOM 3520 C CA . HIS A 1 433 ? -18.923 -17.602 28.369 1.00 86.94 433 HIS A CA 1
ATOM 3521 C C . HIS A 1 433 ? -18.188 -16.652 29.329 1.00 86.94 433 HIS A C 1
ATOM 3523 O O . HIS A 1 433 ? -18.842 -15.894 30.048 1.00 86.94 433 HIS A O 1
ATOM 3529 N N . GLN A 1 434 ? -16.848 -16.648 29.362 1.00 91.31 434 GLN A N 1
ATOM 3530 C CA . GLN A 1 434 ? -16.124 -15.807 30.323 1.00 91.31 434 GLN A CA 1
ATOM 3531 C C . GLN A 1 434 ? -16.241 -14.339 29.929 1.00 91.31 434 GLN A C 1
ATOM 3533 O O . GLN A 1 434 ? -16.694 -13.516 30.728 1.00 91.31 434 GLN A O 1
ATOM 3538 N N . LEU A 1 435 ? -15.906 -14.011 28.680 1.00 91.94 435 LEU A N 1
ATOM 3539 C CA . LEU A 1 435 ? -15.970 -12.631 28.209 1.00 91.94 435 LEU A CA 1
ATOM 3540 C C . LEU A 1 435 ? -17.417 -12.121 28.147 1.00 91.94 435 LEU A C 1
ATOM 3542 O O . LEU A 1 435 ? -17.681 -11.008 28.592 1.00 91.94 435 LEU A O 1
ATOM 3546 N N . THR A 1 436 ? -18.377 -12.938 27.703 1.00 93.06 436 THR A N 1
ATOM 3547 C CA . THR A 1 436 ? -19.804 -12.552 27.709 1.00 93.06 436 THR A CA 1
ATOM 3548 C C . THR A 1 436 ? -20.331 -12.261 29.113 1.00 93.06 436 THR A C 1
ATOM 3550 O O . THR A 1 436 ? -21.053 -11.279 29.291 1.00 93.06 436 THR A O 1
ATOM 3553 N N . SER A 1 437 ? -19.932 -13.039 30.127 1.00 92.38 437 SER A N 1
ATOM 3554 C CA . SER A 1 437 ? -20.309 -12.765 31.521 1.00 92.38 437 SER A CA 1
ATOM 3555 C C . SER A 1 437 ? -19.761 -11.424 32.026 1.00 92.38 437 SER A C 1
ATOM 3557 O O . SER A 1 437 ? -20.472 -10.684 32.709 1.00 92.38 437 SER A O 1
ATOM 3559 N N . LEU A 1 438 ? -18.529 -11.070 31.639 1.00 94.25 438 LEU A N 1
ATOM 3560 C CA . LEU A 1 438 ? -17.916 -9.787 31.984 1.00 94.25 438 LEU A CA 1
ATOM 3561 C C . LEU A 1 438 ? -18.616 -8.623 31.283 1.00 94.25 438 LEU A C 1
ATOM 3563 O O . LEU A 1 438 ? -18.901 -7.626 31.940 1.00 94.25 438 LEU A O 1
ATOM 3567 N N . LEU A 1 439 ? -18.927 -8.755 29.989 1.00 94.06 439 LEU A N 1
ATOM 3568 C CA . LEU A 1 439 ? -19.661 -7.732 29.238 1.00 94.06 439 LEU A CA 1
ATOM 3569 C C . LEU A 1 439 ? -21.045 -7.486 29.833 1.00 94.06 439 LEU A C 1
ATOM 3571 O O . LEU A 1 439 ? -21.431 -6.333 30.023 1.00 94.06 439 LEU A O 1
ATOM 3575 N N . ARG A 1 440 ? -21.759 -8.563 30.190 1.00 92.56 440 ARG A N 1
ATOM 3576 C CA . ARG A 1 440 ? -23.067 -8.460 30.838 1.00 92.56 440 ARG A CA 1
ATOM 3577 C C . ARG A 1 440 ? -22.968 -7.697 32.152 1.00 92.56 440 ARG A C 1
ATOM 3579 O O . ARG A 1 440 ? -23.639 -6.688 32.311 1.00 92.56 440 ARG A O 1
ATOM 3586 N N . ARG A 1 441 ? -22.061 -8.123 33.037 1.00 93.19 441 ARG A N 1
ATOM 3587 C CA . ARG A 1 441 ? -21.841 -7.494 34.348 1.00 93.19 441 ARG A CA 1
ATOM 3588 C C . ARG A 1 441 ? -21.398 -6.033 34.247 1.00 93.19 441 ARG A C 1
ATOM 3590 O O . ARG A 1 441 ? -21.766 -5.218 35.088 1.00 93.19 441 ARG A O 1
ATOM 3597 N N . ASP A 1 442 ? -20.529 -5.715 33.293 1.00 93.12 442 ASP A N 1
ATOM 3598 C CA . ASP A 1 442 ? -19.892 -4.401 33.227 1.00 93.12 442 ASP A CA 1
ATOM 3599 C C . ASP A 1 442 ? -20.753 -3.362 32.481 1.00 93.12 442 ASP A C 1
ATOM 3601 O O . ASP A 1 442 ? -20.640 -2.177 32.798 1.00 93.12 442 ASP A O 1
ATOM 3605 N N . PHE A 1 443 ? -21.594 -3.777 31.520 1.00 93.25 443 PHE A N 1
ATOM 3606 C CA . PHE A 1 443 ? -22.305 -2.853 30.622 1.00 93.25 443 PHE A CA 1
ATOM 3607 C C . PHE A 1 443 ? -23.776 -3.188 30.327 1.00 93.25 443 PHE A C 1
ATOM 3609 O O . PHE A 1 443 ? -24.521 -2.267 30.014 1.00 93.25 443 PHE A O 1
ATOM 3616 N N . LEU A 1 444 ? -24.210 -4.451 30.412 1.00 90.88 444 LEU A N 1
ATOM 3617 C CA . LEU A 1 444 ? -25.566 -4.885 30.018 1.00 90.88 444 LEU A CA 1
ATOM 3618 C C . LEU A 1 444 ? -26.366 -5.412 31.223 1.00 90.88 444 LEU A C 1
ATOM 3620 O O . LEU A 1 444 ? -26.993 -6.470 31.162 1.00 90.88 444 LEU A O 1
ATOM 3624 N N . ASN A 1 445 ? -26.293 -4.702 32.353 1.00 88.12 445 ASN A N 1
ATOM 3625 C CA . ASN A 1 445 ? -27.068 -5.053 33.549 1.00 88.12 445 ASN A CA 1
ATOM 3626 C C . ASN A 1 445 ? -28.548 -4.680 33.401 1.00 88.12 445 ASN A C 1
ATOM 3628 O O . ASN A 1 445 ? -29.406 -5.383 33.931 1.00 88.12 445 ASN A O 1
ATOM 3632 N N . ASP A 1 446 ? -28.838 -3.592 32.684 1.00 88.62 446 ASP A N 1
ATOM 3633 C CA . ASP A 1 446 ? -30.198 -3.169 32.372 1.00 88.62 446 ASP A CA 1
ATOM 3634 C C . ASP A 1 446 ? -30.686 -3.898 31.114 1.00 88.62 446 ASP A C 1
ATOM 3636 O O . ASP A 1 446 ? -30.231 -3.639 29.998 1.00 88.62 446 ASP A O 1
ATOM 3640 N N . SER A 1 447 ? -31.588 -4.861 31.312 1.00 87.00 447 SER A N 1
ATOM 3641 C CA . SER A 1 447 ? -32.128 -5.670 30.214 1.00 87.00 447 SER A CA 1
ATOM 3642 C C . SER A 1 447 ? -33.097 -4.878 29.333 1.00 87.00 447 SER A C 1
ATOM 3644 O O . SER A 1 447 ? -33.246 -5.214 28.162 1.00 87.00 447 SER A O 1
ATOM 3646 N N . PHE A 1 448 ? -33.706 -3.814 29.864 1.00 86.81 448 PHE A N 1
ATOM 3647 C CA . PHE A 1 448 ? -34.617 -2.964 29.110 1.00 86.81 448 PHE A CA 1
ATOM 3648 C C . PHE A 1 448 ? -33.849 -2.027 28.171 1.00 86.81 448 PHE A C 1
ATOM 3650 O O . PHE A 1 448 ? -34.100 -2.035 26.968 1.00 86.81 448 PHE A O 1
ATOM 3657 N N . GLU A 1 449 ? -32.832 -1.312 28.676 1.00 86.56 449 GLU A N 1
ATOM 3658 C CA . GLU A 1 449 ? -31.960 -0.466 27.834 1.00 86.56 449 GLU A CA 1
ATOM 3659 C C . GLU A 1 449 ? -31.279 -1.295 26.726 1.00 86.56 449 GLU A C 1
ATOM 3661 O O . GLU A 1 449 ? -31.139 -0.845 25.585 1.00 86.56 449 GLU A O 1
ATOM 3666 N N . HIS A 1 450 ? -30.899 -2.542 27.036 1.00 88.62 450 HIS A N 1
ATOM 3667 C CA . HIS A 1 450 ? -30.384 -3.495 26.049 1.00 88.62 450 HIS A CA 1
ATOM 3668 C C . HIS A 1 450 ? -31.427 -3.803 24.964 1.00 88.62 450 HIS A C 1
ATOM 3670 O O . HIS A 1 450 ? -31.098 -3.715 23.779 1.00 88.62 450 HIS A O 1
ATOM 3676 N N . ALA A 1 451 ? -32.670 -4.120 25.337 1.00 88.62 451 ALA A N 1
ATOM 3677 C CA . ALA A 1 451 ? -33.742 -4.429 24.391 1.00 88.62 451 ALA A CA 1
ATOM 3678 C C . ALA A 1 451 ? -34.082 -3.241 23.468 1.00 88.62 451 ALA A C 1
ATOM 3680 O O . ALA A 1 451 ? -34.190 -3.433 22.256 1.00 88.62 451 ALA A O 1
ATOM 3681 N N . VAL A 1 452 ? -34.151 -2.015 24.003 1.00 89.12 452 VAL A N 1
ATOM 3682 C CA . VAL A 1 452 ? -34.409 -0.787 23.221 1.00 89.12 452 VAL A CA 1
ATOM 3683 C C . VAL A 1 452 ? -33.361 -0.597 22.121 1.00 89.12 452 VAL A C 1
ATOM 3685 O O . VAL A 1 452 ? -33.693 -0.433 20.947 1.00 89.12 452 VAL A O 1
ATOM 3688 N N . ILE A 1 453 ? -32.074 -0.666 22.471 1.00 88.62 453 ILE A N 1
ATOM 3689 C CA . ILE A 1 453 ? -30.989 -0.467 21.496 1.00 88.62 453 ILE A CA 1
ATOM 3690 C C . ILE A 1 453 ? -30.938 -1.625 20.498 1.00 88.62 453 ILE A C 1
ATOM 3692 O O . ILE A 1 453 ? -30.638 -1.427 19.320 1.00 88.62 453 ILE A O 1
ATOM 3696 N N . LEU A 1 454 ? -31.241 -2.842 20.950 1.00 89.62 454 LEU A N 1
ATOM 3697 C CA . LEU A 1 454 ? -31.275 -4.008 20.081 1.00 89.62 454 LEU A CA 1
ATOM 3698 C C . LEU A 1 454 ? -32.394 -3.914 19.035 1.00 89.62 454 LEU A C 1
ATOM 3700 O O . LEU A 1 454 ? -32.137 -4.229 17.875 1.00 89.62 454 LEU A O 1
ATOM 3704 N N . LYS A 1 455 ? -33.583 -3.423 19.413 1.00 89.75 455 LYS A N 1
ATOM 3705 C CA . LYS A 1 455 ? -34.687 -3.129 18.482 1.00 89.75 455 LYS A CA 1
ATOM 3706 C C . LYS A 1 455 ? -34.224 -2.204 17.358 1.00 89.75 455 LYS A C 1
ATOM 3708 O O . LYS A 1 455 ? -34.463 -2.509 16.196 1.00 89.75 455 LYS A O 1
ATOM 3713 N N . GLU A 1 456 ? -33.497 -1.135 17.687 1.00 87.94 456 GLU A N 1
ATOM 3714 C CA . GLU A 1 456 ? -32.943 -0.210 16.688 1.00 87.94 456 GLU A CA 1
ATOM 3715 C C . GLU A 1 456 ? -31.930 -0.898 15.754 1.00 87.94 456 GLU A C 1
ATOM 3717 O O . GLU A 1 456 ? -31.968 -0.724 14.538 1.00 87.94 456 GLU A O 1
ATOM 3722 N N . MET A 1 457 ? -31.021 -1.713 16.299 1.00 86.38 457 MET A N 1
ATOM 3723 C CA . MET A 1 457 ? -30.011 -2.402 15.486 1.00 86.38 457 MET A CA 1
ATOM 3724 C C . MET A 1 457 ? -30.634 -3.381 14.483 1.00 86.38 457 MET A C 1
ATOM 3726 O O . MET A 1 457 ? -30.161 -3.460 13.346 1.00 86.38 457 MET A O 1
ATOM 3730 N N . LEU A 1 458 ? -31.690 -4.091 14.894 1.00 86.38 458 LEU A N 1
ATOM 3731 C CA . LEU A 1 458 ? -32.382 -5.100 14.088 1.00 86.38 458 LEU A CA 1
ATOM 3732 C C . LEU A 1 458 ? -33.252 -4.523 12.960 1.00 86.38 458 LEU A C 1
ATOM 3734 O O . LEU A 1 458 ? -33.717 -5.291 12.126 1.00 86.38 458 LEU A O 1
ATOM 3738 N N . GLN A 1 459 ? -33.420 -3.199 12.877 1.00 84.06 459 GLN A N 1
ATOM 3739 C CA . GLN A 1 459 ? -34.070 -2.553 11.728 1.00 84.06 459 GLN A CA 1
ATOM 3740 C C . GLN A 1 459 ? -33.237 -2.641 10.437 1.00 84.06 459 GLN A C 1
ATOM 3742 O O . GLN A 1 459 ? -33.786 -2.509 9.348 1.00 84.06 459 GLN A O 1
ATOM 3747 N N . ASN A 1 460 ? -31.917 -2.850 10.537 1.00 76.69 460 ASN A N 1
ATOM 3748 C CA . ASN A 1 460 ? -31.041 -2.956 9.365 1.00 76.69 460 ASN A CA 1
ATOM 3749 C C . ASN A 1 460 ? -31.019 -4.418 8.881 1.00 76.69 460 ASN A C 1
ATOM 3751 O O . ASN A 1 460 ? -30.314 -5.251 9.456 1.00 76.69 460 ASN A O 1
ATOM 3755 N N . GLU A 1 461 ? -31.779 -4.732 7.830 1.00 71.81 461 GLU A N 1
ATOM 3756 C CA . GLU A 1 461 ? -31.922 -6.105 7.314 1.00 71.81 461 GLU A CA 1
ATOM 3757 C C . GLU A 1 461 ? -30.782 -6.535 6.373 1.00 71.81 461 GLU A C 1
ATOM 3759 O O . GLU A 1 461 ? -30.527 -7.732 6.227 1.00 71.81 461 GLU A O 1
ATOM 3764 N N . ASP A 1 462 ? -30.072 -5.584 5.752 1.00 76.94 462 ASP A N 1
ATOM 3765 C CA . ASP A 1 462 ? -29.040 -5.872 4.748 1.00 76.94 462 ASP A CA 1
ATOM 3766 C C . ASP A 1 462 ? -27.628 -5.469 5.235 1.00 76.94 462 ASP A C 1
ATOM 3768 O O . ASP A 1 462 ? -27.374 -4.296 5.537 1.00 76.94 462 ASP A O 1
ATOM 3772 N N . PRO A 1 463 ? -26.647 -6.399 5.276 1.00 76.62 463 PRO A N 1
ATOM 3773 C CA . PRO A 1 463 ? -25.256 -6.068 5.598 1.00 76.62 463 PRO A CA 1
ATOM 3774 C C . PRO A 1 463 ? -24.617 -5.031 4.659 1.00 76.62 463 PRO A C 1
ATOM 3776 O O . PRO A 1 463 ? -23.630 -4.395 5.049 1.00 76.62 463 PRO A O 1
ATOM 3779 N N . LEU A 1 464 ? -25.138 -4.877 3.437 1.00 78.62 464 LEU A N 1
ATOM 3780 C CA . LEU A 1 464 ? -24.592 -4.014 2.386 1.00 78.62 464 LEU A CA 1
ATOM 3781 C C . LEU A 1 464 ? -25.290 -2.655 2.281 1.00 78.62 464 LEU A C 1
ATOM 3783 O O . LEU A 1 464 ? -24.846 -1.811 1.503 1.00 78.62 464 LEU A O 1
ATOM 3787 N N . GLU A 1 465 ? -26.324 -2.401 3.086 1.00 75.69 465 GLU A N 1
ATOM 3788 C CA . GLU A 1 465 ? -27.151 -1.186 3.015 1.00 75.69 465 GLU A CA 1
ATOM 3789 C C . GLU A 1 465 ? -26.323 0.113 3.028 1.00 75.69 465 GLU A C 1
ATOM 3791 O O . GLU A 1 465 ? -26.657 1.089 2.358 1.00 75.69 465 GLU A O 1
ATOM 3796 N N . LYS A 1 466 ? -25.191 0.103 3.746 1.00 70.50 466 LYS A N 1
ATOM 3797 C CA . LYS A 1 466 ? -24.302 1.262 3.929 1.00 70.50 466 LYS A CA 1
ATOM 3798 C C . LYS A 1 466 ? -22.998 1.192 3.128 1.00 70.50 466 LYS A C 1
ATOM 3800 O O . LYS A 1 466 ? -22.210 2.131 3.233 1.00 70.50 466 LYS A O 1
ATOM 3805 N N . GLU A 1 467 ? -22.773 0.131 2.333 1.00 69.88 467 GLU A N 1
ATOM 3806 C CA . GLU A 1 467 ? -21.509 -0.101 1.597 1.00 69.88 467 GLU A CA 1
ATOM 3807 C C . GLU A 1 467 ? -21.171 1.057 0.642 1.00 69.88 467 GLU A C 1
ATOM 3809 O O . GLU A 1 467 ? -20.011 1.444 0.482 1.00 69.88 467 GLU A O 1
ATOM 3814 N N . TYR A 1 468 ? -22.201 1.639 0.024 1.00 64.56 468 TYR A N 1
ATOM 3815 C CA . TYR A 1 468 ? -22.058 2.698 -0.975 1.00 64.56 468 TYR A CA 1
ATOM 3816 C C . TYR A 1 468 ? -22.278 4.118 -0.430 1.00 64.56 468 TYR A C 1
ATOM 3818 O O . TYR A 1 468 ? -22.121 5.070 -1.197 1.00 64.56 468 TYR A O 1
ATOM 3826 N N . SER A 1 469 ? -22.625 4.280 0.855 1.00 58.72 469 SER A N 1
ATOM 3827 C CA . SER A 1 469 ? -22.857 5.593 1.476 1.00 58.72 469 SER A CA 1
ATOM 3828 C C . SER A 1 469 ? -21.714 5.995 2.409 1.00 58.72 469 SER A C 1
ATOM 3830 O O . SER A 1 469 ? -20.981 6.936 2.111 1.00 58.72 469 SER A O 1
ATOM 3832 N N . ASP A 1 470 ? -21.516 5.254 3.502 1.00 56.88 470 ASP A N 1
ATOM 3833 C CA . ASP A 1 470 ? -20.787 5.764 4.671 1.00 56.88 470 ASP A CA 1
ATOM 3834 C C . ASP A 1 470 ? -19.707 4.806 5.195 1.00 56.88 470 ASP A C 1
ATOM 3836 O O . ASP A 1 470 ? -18.673 5.256 5.696 1.00 56.88 470 ASP A O 1
ATOM 3840 N N . PHE A 1 471 ? -19.897 3.489 5.052 1.00 61.34 471 PHE A N 1
ATOM 3841 C CA . PHE A 1 471 ? -19.010 2.462 5.615 1.00 61.34 471 PHE A CA 1
ATOM 3842 C C . PHE A 1 471 ? -18.769 1.341 4.608 1.00 61.34 471 PHE A C 1
ATOM 3844 O O . PHE A 1 471 ? -19.597 1.101 3.754 1.00 61.34 471 PHE A O 1
ATOM 3851 N N . LEU A 1 472 ? -17.666 0.595 4.728 1.00 59.53 472 LEU A N 1
ATOM 3852 C CA . LEU A 1 472 ? -17.420 -0.561 3.850 1.00 59.53 472 LEU A CA 1
ATOM 3853 C C . LEU A 1 472 ? -18.359 -1.753 4.138 1.00 59.53 472 LEU A C 1
ATOM 3855 O O . LEU A 1 472 ? -18.522 -2.610 3.282 1.00 59.53 472 LEU A O 1
ATOM 3859 N N . VAL A 1 473 ? -18.949 -1.826 5.337 1.00 65.62 473 VAL A N 1
ATOM 3860 C CA . VAL A 1 473 ? -19.963 -2.813 5.762 1.00 65.62 473 VAL A CA 1
ATOM 3861 C C . VAL A 1 473 ? -20.863 -2.139 6.798 1.00 65.62 473 VAL A C 1
ATOM 3863 O O . VAL A 1 473 ? -20.347 -1.349 7.591 1.00 65.62 473 VAL A O 1
ATOM 3866 N N . CYS A 1 474 ? -22.164 -2.465 6.838 1.00 71.88 474 CYS A N 1
ATOM 3867 C CA . CYS A 1 474 ? -23.083 -1.979 7.872 1.00 71.88 474 CYS A CA 1
ATOM 3868 C C . CYS A 1 474 ? -22.583 -2.379 9.280 1.00 71.88 474 CYS A C 1
ATOM 3870 O O . CYS A 1 474 ? -22.595 -3.569 9.633 1.00 71.88 474 CYS A O 1
ATOM 3872 N N . PRO A 1 475 ? -22.105 -1.426 10.106 1.00 71.75 475 PRO A N 1
ATOM 3873 C CA . PRO A 1 475 ? -21.481 -1.761 11.381 1.00 71.75 475 PRO A CA 1
ATOM 3874 C C . PRO A 1 475 ? -22.465 -2.356 12.390 1.00 71.75 475 PRO A C 1
ATOM 3876 O O . PRO A 1 475 ? -22.050 -3.143 13.238 1.00 71.75 475 PRO A O 1
ATOM 3879 N N . GLU A 1 476 ? -23.758 -2.049 12.283 1.00 79.50 476 GLU A N 1
ATOM 3880 C CA . GLU A 1 476 ? -24.800 -2.505 13.208 1.00 79.50 476 GLU A CA 1
ATOM 3881 C C . GLU A 1 476 ? -25.299 -3.926 12.925 1.00 79.50 476 GLU A C 1
ATOM 3883 O O . GLU A 1 476 ? -25.756 -4.599 13.844 1.00 79.50 476 GLU A O 1
ATOM 3888 N N . TYR A 1 477 ? -25.153 -4.411 11.691 1.00 84.19 477 TYR A N 1
ATOM 3889 C CA . TYR A 1 477 ? -25.756 -5.670 11.256 1.00 84.19 477 TYR A CA 1
ATOM 3890 C C . TYR A 1 477 ? -25.293 -6.881 12.091 1.00 84.19 477 TYR A C 1
ATOM 3892 O O . TYR A 1 477 ? -24.087 -7.077 12.314 1.00 84.19 477 TYR A O 1
ATOM 3900 N N . LEU A 1 478 ? -26.253 -7.702 12.530 1.00 85.75 478 LEU A N 1
ATOM 3901 C CA . LEU A 1 478 ? -26.049 -9.004 13.174 1.00 85.75 478 LEU A CA 1
ATOM 3902 C C . LEU A 1 478 ? -26.348 -10.123 12.176 1.00 85.75 478 LEU A C 1
ATOM 3904 O O . LEU A 1 478 ? -27.258 -10.016 11.366 1.00 85.75 478 LEU A O 1
ATOM 3908 N N . SER A 1 479 ? -25.598 -11.224 12.245 1.00 85.69 479 SER A N 1
ATOM 3909 C CA . SER A 1 479 ? -25.707 -12.312 11.266 1.00 85.69 479 SER A CA 1
ATOM 3910 C C . SER A 1 479 ? -25.780 -13.686 11.922 1.00 85.69 479 SER A C 1
ATOM 3912 O O . SER A 1 479 ? -25.138 -13.918 12.949 1.00 85.69 479 SER A O 1
ATOM 3914 N N . GLY A 1 480 ? -26.476 -14.624 11.277 1.00 88.50 480 GLY A N 1
ATOM 3915 C CA . GLY A 1 480 ? -26.492 -16.036 11.664 1.00 88.50 480 GLY A CA 1
ATOM 3916 C C . GLY A 1 480 ? -27.072 -16.271 13.062 1.00 88.50 480 GLY A C 1
ATOM 3917 O O . GLY A 1 480 ? -28.104 -15.714 13.419 1.00 88.50 480 GLY A O 1
ATOM 3918 N N . MET A 1 481 ? -26.394 -17.095 13.864 1.00 91.25 481 MET A N 1
ATOM 3919 C CA . MET A 1 481 ? -26.862 -17.475 15.204 1.00 91.25 481 MET A CA 1
ATOM 3920 C C . MET A 1 481 ? -26.966 -16.281 16.166 1.00 91.25 481 MET A C 1
ATOM 3922 O O . MET A 1 481 ? -27.866 -16.240 16.998 1.00 91.25 481 MET A O 1
ATOM 3926 N N . ALA A 1 482 ? -26.082 -15.287 16.034 1.00 90.94 482 ALA A N 1
ATOM 3927 C CA . ALA A 1 482 ? -26.137 -14.075 16.848 1.00 90.94 482 ALA A CA 1
ATOM 3928 C C . ALA A 1 482 ? -27.422 -13.273 16.599 1.00 90.94 482 ALA A C 1
ATOM 3930 O O . ALA A 1 482 ? -27.981 -12.733 17.545 1.00 90.94 482 ALA A O 1
ATOM 3931 N N . LEU A 1 483 ? -27.894 -13.231 15.347 1.00 92.00 483 LEU A N 1
ATOM 3932 C CA . LEU A 1 483 ? -29.165 -12.604 14.988 1.00 92.00 483 LEU A CA 1
ATOM 3933 C C . LEU A 1 483 ? -30.339 -13.369 15.611 1.00 92.00 483 LEU A C 1
ATOM 3935 O O . LEU A 1 483 ? -31.135 -12.761 16.308 1.00 92.00 483 LEU A O 1
ATOM 3939 N N . SER A 1 484 ? -30.389 -14.696 15.438 1.00 91.19 484 SER A N 1
ATOM 3940 C CA . SER A 1 484 ? -31.468 -15.534 15.991 1.00 91.19 484 SER A CA 1
ATOM 3941 C C . SER A 1 484 ? -31.610 -15.373 17.505 1.00 91.19 484 SER A C 1
ATOM 3943 O O . SER A 1 484 ? -32.690 -15.065 17.987 1.00 91.19 484 SER A O 1
ATOM 3945 N N . LEU A 1 485 ? -30.510 -15.515 18.253 1.00 92.38 485 LEU A N 1
ATOM 3946 C CA . LEU A 1 485 ? -30.530 -15.414 19.717 1.00 92.38 485 LEU A CA 1
ATOM 3947 C C . LEU A 1 485 ? -30.911 -14.010 20.200 1.00 92.38 485 LEU A C 1
ATOM 3949 O O . LEU A 1 485 ? -31.570 -13.861 21.226 1.00 92.38 485 LEU A O 1
ATOM 3953 N N . ALA A 1 486 ? -30.484 -12.981 19.468 1.00 91.94 486 ALA A N 1
ATOM 3954 C CA . ALA A 1 486 ? -30.828 -11.604 19.775 1.00 91.94 486 ALA A CA 1
ATOM 3955 C C . ALA A 1 486 ? -32.312 -11.309 19.496 1.00 91.94 486 ALA A C 1
ATOM 3957 O O . ALA A 1 486 ? -32.957 -10.633 20.294 1.00 91.94 486 ALA A O 1
ATOM 3958 N N . SER A 1 487 ? -32.862 -11.837 18.400 1.00 91.06 487 SER A N 1
ATOM 3959 C CA . SER A 1 487 ? -34.289 -11.747 18.078 1.00 91.06 487 SER A CA 1
ATOM 3960 C C . SER A 1 487 ? -35.153 -12.482 19.102 1.00 91.06 487 SER A C 1
ATOM 3962 O O . SER A 1 487 ? -36.158 -11.928 19.539 1.00 91.06 487 SER A O 1
ATOM 3964 N N . ASP A 1 488 ? -34.736 -13.674 19.539 1.00 92.06 488 ASP A N 1
ATOM 3965 C CA . ASP A 1 488 ? -35.429 -14.429 20.588 1.00 92.06 488 ASP A CA 1
ATOM 3966 C C . ASP A 1 488 ? -35.457 -13.632 21.900 1.00 92.06 488 ASP A C 1
ATOM 3968 O O . ASP A 1 488 ? -36.517 -13.454 22.493 1.00 92.06 488 ASP A O 1
ATOM 3972 N N . PHE A 1 489 ? -34.323 -13.056 22.311 1.00 91.56 489 PHE A N 1
ATOM 3973 C CA . PHE A 1 489 ? -34.273 -12.175 23.481 1.00 91.56 489 PHE A CA 1
ATOM 3974 C C . PHE A 1 489 ? -35.176 -10.950 23.331 1.00 91.56 489 PHE A C 1
ATOM 3976 O O . PHE A 1 489 ? -35.850 -10.578 24.283 1.00 91.56 489 PHE A O 1
ATOM 3983 N N . LEU A 1 490 ? -35.208 -10.316 22.154 1.00 90.38 490 LEU A N 1
ATOM 3984 C CA . LEU A 1 490 ? -36.067 -9.154 21.930 1.00 90.38 490 LEU A CA 1
ATOM 3985 C C . LEU A 1 490 ? -37.555 -9.521 22.015 1.00 90.38 490 LEU A C 1
ATOM 3987 O O . LEU A 1 490 ? -38.347 -8.698 22.469 1.00 90.38 490 LEU A O 1
ATOM 3991 N N . SER A 1 491 ? -37.928 -10.746 21.625 1.00 88.81 491 SER A N 1
ATOM 3992 C CA . SER A 1 491 ? -39.317 -11.216 21.659 1.00 88.81 491 SER A CA 1
ATOM 3993 C C . SER A 1 491 ? -39.935 -11.175 23.060 1.00 88.81 491 SER A C 1
ATOM 3995 O O . SER A 1 491 ? -41.104 -10.818 23.195 1.00 88.81 491 SER A O 1
ATOM 3997 N N . ASP A 1 492 ? -39.123 -11.388 24.100 1.00 87.94 492 ASP A N 1
ATOM 3998 C CA . ASP A 1 492 ? -39.539 -11.306 25.505 1.00 87.94 492 ASP A CA 1
ATOM 3999 C C . ASP A 1 492 ? -39.897 -9.869 25.953 1.00 87.94 492 ASP A C 1
ATOM 4001 O O . ASP A 1 492 ? -40.493 -9.681 27.013 1.00 87.94 492 ASP A O 1
ATOM 4005 N N . PHE A 1 493 ? -39.549 -8.846 25.159 1.00 86.56 493 PHE A N 1
ATOM 4006 C CA . PHE A 1 493 ? -39.740 -7.424 25.482 1.00 86.56 493 PHE A CA 1
ATOM 4007 C C . PHE A 1 493 ? -40.692 -6.684 24.529 1.00 86.56 493 PHE A C 1
ATOM 4009 O O . PHE A 1 493 ? -40.980 -5.510 24.772 1.00 86.56 493 PHE A O 1
ATOM 4016 N N . ILE A 1 494 ? -41.210 -7.335 23.477 1.00 79.94 494 ILE A N 1
ATOM 4017 C CA . ILE A 1 494 ? -42.038 -6.684 22.439 1.00 79.94 494 ILE A CA 1
ATOM 4018 C C . ILE A 1 494 ? -43.246 -5.964 23.050 1.00 79.94 494 ILE A C 1
ATOM 4020 O O . ILE A 1 494 ? -43.450 -4.785 22.778 1.00 79.94 494 ILE A O 1
ATOM 4024 N N . GLU A 1 495 ? -43.996 -6.623 23.939 1.00 75.94 495 GLU A N 1
ATOM 4025 C CA . GLU A 1 495 ? -45.201 -6.035 24.548 1.00 75.94 495 GLU A CA 1
ATOM 4026 C C . GLU A 1 495 ? -44.916 -4.792 25.406 1.00 75.94 495 GLU A C 1
ATOM 4028 O O . GLU A 1 495 ? -45.786 -3.937 25.571 1.00 75.94 495 GLU A O 1
ATOM 4033 N N . VAL A 1 496 ? -43.717 -4.699 25.988 1.00 80.25 496 VAL A N 1
ATOM 4034 C CA . VAL A 1 496 ? -43.311 -3.554 26.817 1.00 80.25 496 VAL A CA 1
ATOM 4035 C C . VAL A 1 496 ? -42.855 -2.402 25.924 1.00 80.25 496 VAL A C 1
ATOM 4037 O O . VAL A 1 496 ? -43.247 -1.262 26.151 1.00 80.25 496 VAL A O 1
ATOM 4040 N N . LEU A 1 497 ? -42.092 -2.708 24.873 1.00 79.75 497 LEU A N 1
ATOM 4041 C CA . LEU A 1 497 ? -41.593 -1.721 23.915 1.00 79.75 497 LEU A CA 1
ATOM 4042 C C . LEU A 1 497 ? -42.720 -1.108 23.068 1.00 79.75 497 LEU A C 1
ATOM 4044 O O . LEU A 1 497 ? -42.666 0.072 22.750 1.00 79.75 497 LEU A O 1
ATOM 4048 N N . GLU A 1 498 ? -43.749 -1.881 22.710 1.00 77.69 498 GLU A N 1
ATOM 4049 C CA . GLU A 1 498 ? -44.916 -1.375 21.967 1.00 77.69 498 GLU A CA 1
ATOM 4050 C C . GLU A 1 498 ? -45.826 -0.462 22.800 1.00 77.69 498 GLU A C 1
ATOM 4052 O O . GLU A 1 498 ? -46.556 0.351 22.233 1.00 77.69 498 GLU A O 1
ATOM 4057 N N . LYS A 1 499 ? -45.824 -0.602 24.132 1.00 73.25 499 LYS A N 1
ATOM 4058 C CA . LYS A 1 499 ? -46.547 0.316 25.026 1.00 73.25 499 LYS A CA 1
ATOM 4059 C C . LYS A 1 499 ? -45.816 1.645 25.159 1.00 73.25 499 LYS A C 1
ATOM 4061 O O . LYS A 1 499 ? -46.449 2.683 25.061 1.00 73.25 499 LYS A O 1
ATOM 4066 N N . GLU A 1 500 ? -44.496 1.602 25.305 1.00 70.50 500 GLU A N 1
ATOM 4067 C CA . GLU A 1 500 ? -43.682 2.810 25.454 1.00 70.50 500 GLU A CA 1
ATOM 4068 C C . GLU A 1 500 ? -43.649 3.662 24.170 1.00 70.50 500 GLU A C 1
ATOM 4070 O O . GLU A 1 500 ? -43.725 4.883 24.260 1.00 70.50 500 GLU A O 1
ATOM 4075 N N . ASP A 1 501 ? -43.620 3.038 22.982 1.00 68.69 501 ASP A N 1
ATOM 4076 C CA . ASP A 1 501 ? -43.744 3.762 21.703 1.00 68.69 501 ASP A CA 1
ATOM 4077 C C . ASP A 1 501 ? -45.100 4.496 21.602 1.00 68.69 501 ASP A C 1
ATOM 4079 O O . ASP A 1 501 ? -45.150 5.644 21.170 1.00 68.69 501 ASP A O 1
ATOM 4083 N N . LYS A 1 502 ? -46.199 3.860 22.040 1.00 64.44 502 LYS A N 1
ATOM 4084 C CA . LYS A 1 502 ? -47.544 4.467 22.026 1.00 64.44 502 LYS A CA 1
ATOM 4085 C C . LYS A 1 502 ? -47.683 5.615 23.019 1.00 64.44 502 LYS A C 1
ATOM 4087 O O . LYS A 1 502 ? -48.266 6.633 22.671 1.00 64.44 502 LYS A O 1
ATOM 4092 N N . ASP A 1 503 ? -47.134 5.456 24.220 1.00 61.31 503 ASP A N 1
ATOM 4093 C CA . ASP A 1 503 ? -47.161 6.501 25.245 1.00 61.31 503 ASP A CA 1
ATOM 4094 C C . ASP A 1 503 ? -46.319 7.726 24.809 1.00 61.31 503 ASP A C 1
ATOM 4096 O O . ASP A 1 503 ? -46.695 8.864 25.083 1.00 61.31 503 ASP A O 1
ATOM 4100 N N . GLN A 1 504 ? -45.215 7.519 24.072 1.00 60.28 504 GLN A N 1
ATOM 4101 C CA . GLN A 1 504 ? -44.417 8.612 23.491 1.00 60.28 504 GLN A CA 1
ATOM 4102 C C . GLN A 1 504 ? -45.137 9.329 22.342 1.00 60.28 504 GLN A C 1
ATOM 4104 O O . GLN A 1 504 ? -45.086 10.561 22.282 1.00 60.28 504 GLN A O 1
ATOM 4109 N N . ASP A 1 505 ? -45.811 8.591 21.455 1.00 56.31 505 ASP A N 1
ATOM 4110 C CA . ASP A 1 505 ? -46.597 9.168 20.358 1.00 56.31 505 ASP A CA 1
ATOM 4111 C C . ASP A 1 505 ? -47.802 9.979 20.893 1.00 56.31 505 ASP A C 1
ATOM 4113 O O . ASP A 1 505 ? -48.066 11.077 20.400 1.00 56.31 505 ASP A O 1
ATOM 4117 N N . GLU A 1 506 ? -48.474 9.516 21.958 1.00 54.50 506 GLU A N 1
ATOM 4118 C CA . GLU A 1 506 ? -49.565 10.255 22.623 1.00 54.50 506 GLU A CA 1
ATOM 4119 C C . GLU A 1 506 ? -49.066 11.536 23.331 1.00 54.50 506 GLU A C 1
ATOM 4121 O O . GLU A 1 506 ? -49.686 12.593 23.194 1.00 54.50 506 GLU A O 1
ATOM 4126 N N . GLU A 1 507 ? -47.906 11.511 24.005 1.00 50.66 507 GLU A N 1
ATOM 4127 C CA . GLU A 1 507 ? -47.298 12.722 24.593 1.00 50.66 507 GLU A CA 1
ATOM 4128 C C . GLU A 1 507 ? -46.830 13.739 23.534 1.00 50.66 507 GLU A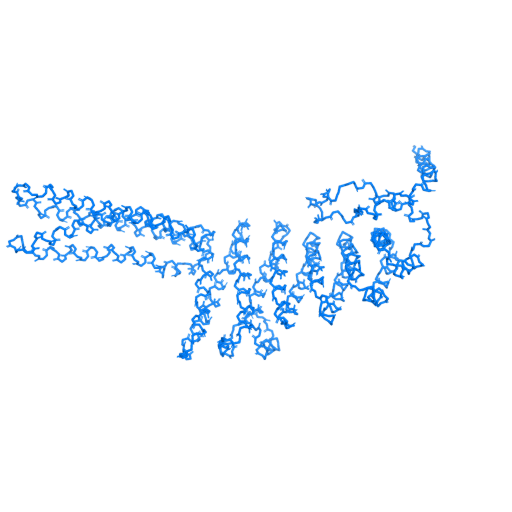 C 1
ATOM 4130 O O . GLU A 1 507 ? -46.820 14.947 23.795 1.00 50.66 507 GLU A O 1
ATOM 4135 N N . THR A 1 508 ? -46.443 13.286 22.332 1.00 48.12 508 THR A N 1
ATOM 4136 C CA . THR A 1 508 ? -46.083 14.204 21.238 1.00 48.12 508 THR A CA 1
ATOM 4137 C C . THR A 1 508 ? -47.301 14.780 20.519 1.00 48.12 508 THR A C 1
ATOM 4139 O O . THR A 1 508 ? -47.226 15.921 20.064 1.00 48.12 508 THR A O 1
ATOM 4142 N N . GLU A 1 509 ? -48.422 14.055 20.453 1.00 49.53 509 GLU A N 1
ATOM 4143 C CA . GLU A 1 509 ? -49.695 14.577 19.936 1.00 49.53 509 GLU A CA 1
ATOM 4144 C C . GLU A 1 509 ? -50.380 15.560 20.902 1.00 49.53 509 GLU A C 1
ATOM 4146 O O . GLU A 1 509 ? -51.007 16.510 20.440 1.00 49.53 509 GLU A O 1
ATOM 4151 N N . GLU A 1 510 ? -50.219 15.416 22.224 1.00 49.50 510 GLU A N 1
ATOM 4152 C CA . GLU A 1 510 ? -50.726 16.394 23.207 1.00 49.50 510 GLU A CA 1
ATOM 4153 C C . GLU A 1 510 ? -49.877 17.683 23.305 1.00 49.50 510 GLU A C 1
ATOM 4155 O O . GLU A 1 510 ? -50.328 18.687 23.866 1.00 49.50 510 GLU A O 1
ATOM 4160 N N . ALA A 1 511 ? -48.656 17.682 22.758 1.00 45.19 511 ALA A N 1
ATOM 4161 C CA . ALA A 1 511 ? -47.728 18.819 22.774 1.00 45.19 511 ALA A CA 1
ATOM 4162 C C . ALA A 1 511 ? -47.749 19.693 21.495 1.00 45.19 511 ALA A C 1
ATOM 4164 O O . ALA A 1 511 ? -47.015 20.690 21.434 1.00 45.19 511 ALA A O 1
ATOM 4165 N N . VAL A 1 512 ? -48.568 19.342 20.494 1.00 39.59 512 VAL A N 1
ATOM 4166 C CA . VAL A 1 512 ? -48.811 20.094 19.240 1.00 39.59 512 VAL A CA 1
ATOM 4167 C C . VAL A 1 512 ? -50.166 20.787 19.301 1.00 39.59 512 VAL A C 1
ATOM 4169 O O . VAL A 1 512 ? -50.231 21.969 18.882 1.00 39.59 512 VAL A O 1
#

Radius of gyration: 33.64 Å; chains: 1; bounding box: 83×40×105 Å

Sequence (512 aa):
MLKIKRSSTKLLFLAIVLSVAIGLLGLVLWVDNDFSISGISSLAATNRSVNAYFGALITAMALIITLTSNLYSPRLARVFVTHPLTILGVGYILLTNFFIIISHLISVTHPWFQIVSFISFSLTIVAMLGIIPFLYAISRFVKPSYFIPLIGVYATENLNELHRTGISKVKIEKESKNFFSLIDVITNMATTALQRKDRLVMSIVTVELFKLLKVLISYRNDISKDQKWRRRSQSFTQGMSEEGKYYLKRDKIWPEAYILSKVLENTNILTRSDNELVPLICRELTNSHDLAINHSDKKIVKLHLMILNSILREALDSRNEHKFSSVIYYYRMNIELLIGHYDLCEQAISHFIFYGTCAKNLDEPLAVKSFLFDLSRILNYLSFESEKLSLKLYEKEVKRTWMQFIKLGGNYKKYTTMSIIKTFWNLYSQNYHQLTSLLRRDFLNDSFEHAVILKEMLQNEDPLEKEYSDFLVCPEYLSGMALSLASDFLSDFIEVLEKEDKDQDEETEEAV

pLDDT: mean 83.38, std 13.26, range [27.0, 97.88]

Secondary structure (DSSP, 8-state):
-TTGGGTHHHHHHHHHHHHHHHHHHHHHHHSSS---TTHHHHHHHHHHHHHHHHHHHHHHHHHHHHHHHHHT-TTHHHHHHT-HHHHHHHHHHHHHHHHHHHHTTS-TTSTTHHHHHHHHHHHHHHHHHHHHHHHHHHHGGG-HHHHHHHHHHHHHHHHHHTTSTT--HHHHHHHHHHHHHHHHHHHHHHHHHHHTT-HHHHHHHHHHHHHHHHHHHHHHH-TTS--THHHHS----TT--HHHHHHHHHHT-HHHHHHHHHHHHHHHH--GGGTTHHHHHHHHHHHHHHHHHHTT-HHHHHHHHHHHHHHHHHHHHTT-HHHHHHHHHHHHHHHHHTTT-HHHHHHHHHHHHHHHHHHHHTT-HHHHHHHHHHHHHHHHHHHHH-HHHHHHHIIIIIHHHHHHHHTT-HHHHHHHHHHHHHHHHHHHHTT-HHHHHHHHHHH---HHHHHHHHHHHTT---TTTTTTTT-SS-TT---THHHHHHHHHHHTTHHHHHHHHHHHHHHHHTT-